Protein 2YQZ (pdb70)

Foldseek 3Di:
DVLLLVLLVVLCVVPADDVVQLLLLLVVVVLFDDPPDQAEEEEAQCRLPNNPCNNLVVPGQYEYEEQDPSVVNNCVVCVPSPPRYHYYNDHLLDDPDAFQAHAEYEYEPDQLVDPVCVSNVVSRNRHHHAFHKYKYKYKDWDDDVLNVLVVLLQVLLVVLVHHFDPDSVVVSVVVVVVVLVVVVQPKDKDWRDKDKDKDFLLRSVVCQLSVSDVRSPPDDNVSSVVSVVSVVVCVVPVPDRPDIDIMMMIMMIIMTHD/DVVLLVLLVVLCVVPADDVVQLLLLLVVVVLFDPPPDQAEEEEAQCRLPRNPVNNLVVPHQYEYEEQDPNVVNNVVVCVPSPPRYHYYNDHLLDDPAAFQAHQEYEYEPPQLVDPVCVSSVVSRNRNHHAFGKYKYKYKDWDDDVLVVLVVLLQVLCVVVVHHFDDPSVVVRVVVVVVVLVVVQQPKDKDWRDKDKDKDFQVRSVVCLLSVSDPRNPPDDVVSSVVSCVSVVVCCVPPVDRPDIDMMIMIMMIIMTTD

Secondary structure (DSSP, 8-state):
-HHHHHHHHHHHHHHPPPHHHHHHHHH--TT---SSSPPEEEEET-TTSTTHHHHHTTT-EEEEEES----HHHHHHTTTS-TTEEEEES-TTS--S-TT-EEEEEEES-GGG-TTHHHHHHHHHHHEEEEEEEEEEEEEE---HHHHHHHHHHHHHHHHT------HHHHHHHHHHHHHHHTT---EEEEEEEEEEEE-HHHHHHHHHTT-SGGGSSS-HHHHHH--HHHHHHHHHSS-TTS-EEEEEEEEEEEEE-/-HHHHHHHHHHHHHHPPPHHHHHHHHH--TT---TTSPPEEE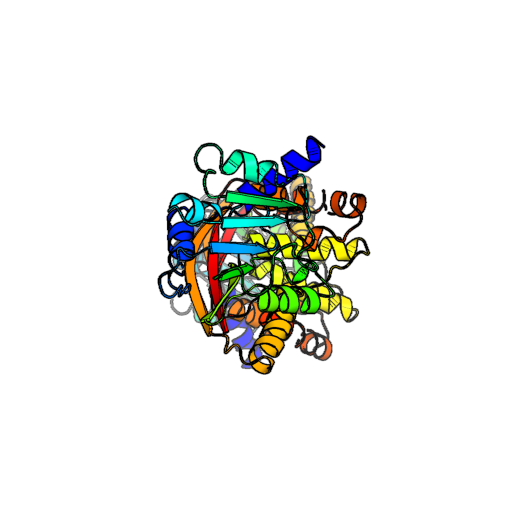EET-TTSTTHHHHHHTT-EEEEEES----HHHHHHTTTS-TTEEEEE--TTS--S-TT-EEEEEEES-GGG-TTHHHHHHHHHHHEEEEEEEEEEEEEE---HHHHHHHHHHHHHHHTT----TTHHHHHHHHHHHHHHHTT---EEEEEEEEEEEE-HHHHHHHHHTT-SGGGSSS-HHHHHH--HHHHHHHHHHS-TT--EEEEEEEEEEEEE-

Nearest PDB structures (foldseek):
  2yqz-assembly2_B  TM=1.004E+00  e=6.915E-55  Thermus thermophilus HB8
  2yr0-assembly2_B  TM=1.000E+00  e=4.777E-49  Thermus thermophilus HB8
  1vl5-assembly4_D  TM=6.115E-01  e=3.056E-13  Halalkalibacterium halodurans C-125
  8ys9-assembly1_A  TM=6.659E-01  e=1.589E-09  Rubellimicrobium thermophilum DSM 16684
  3g5l-assembly1_B  TM=5.494E-01  e=1.376E-07  Listeria monocytogenes serotype 4b str. F2365

Sequence (516 aa):
SSALLRAAYAYDRLRAHPPEVAGQIATAASAVHPKGEEPVFLELGVGTGRIALPLIARGYRYIALDADAALEVFRQKIAGVDRKVQVVQADARAIPLPDESVHGVIVVHLWHLVPDWPKVLAEAIRVLKPGGALLEGWDQAEASPEWTLQERWRAFAAEEGFPVERGLHAKRLKEVEEALRRLGLKPRTREVARWREERTPREALEALSERLYSFTQGLPEPVHARVERLWAWAEAELGDLDRPFPVEKRFLLRVSRLSSALLRAAYAYDRLRAHPPEVAGQIATAASAVHPKGEEPVFLELGVGTGRIALPLIARGYRYIALDADAALEVFRQKIAGVDRKVQVVQADARAIPLPDESVHGVIVVHLWHLVPDWPKVLAEAIRVLKPGGALLEGWDQAEASPEWTLQERWRAFAAEEGFPVERGLHAKRLKEVEEALRRLGLKPRTREVARWREERTPREALEALSERLYSFTQGLPEPVHARVERLWAWAEAELGDLDRPFPVEKRFLLRVSRL

Organism: Thermus thermophilus (strain ATCC 27634 / DSM 579 / HB8) (NCBI:txid300852)

Solvent-accessible surface area: 24093 Å² total

Radius of gyration: 30.13 Å; Cα contacts (8 Å, |Δi|>4): 865; chains: 2; bounding box: 44×70×84 Å

InterPro domains:
  IPR013216 Methyltransferase type 11 [PF08241] (44-137)
  IPR029063 S-adenosyl-L-methionine-dependent methyltransferase superfamily [G3DSA:3.40.50.150] (9-252)
  IPR029063 S-adenosyl-L-methionine-dependent methyltransferase superfamily [SSF53335] (8-241)
  IPR050508 Methyltransferase Superfamily [PTHR42912] (20-196)

CATH classification: 3.40.50.150 (+1 more: 1.10.8.900)

B-factor: mean 21.15, std 8.26, range [5.92, 52.44]

Structure (mmCIF, N/CA/C/O backbone):
data_2YQZ
#
_entry.id   2YQZ
#
_cell.length_a   36.899
_cell.length_b   45.064
_cell.length_c   84.151
_cell.angle_alpha   87.03
_cell.angle_beta   78.96
_cell.angle_gamma   83.49
#
_symmetry.space_group_name_H-M   'P 1'
#
loop_
_entity.id
_entity.type
_entity.pdbx_description
1 polymer 'Hypothetical protein TTHA0223'
2 non-polymer S-ADENOSYLMETHIONINE
3 water water
#
loop_
_atom_site.group_PDB
_atom_site.id
_atom_site.type_symbol
_atom_site.label_atom_id
_atom_site.label_alt_id
_atom_site.label_comp_id
_atom_site.label_asym_id
_atom_site.label_entity_id
_atom_site.label_seq_id
_atom_site.pdbx_PDB_ins_code
_atom_site.Cartn_x
_atom_site.Cartn_y
_atom_site.Cartn_z
_atom_site.occupancy
_atom_site.B_iso_or_equiv
_atom_site.auth_seq_id
_atom_site.auth_comp_id
_atom_site.auth_asym_id
_atom_site.auth_atom_id
_atom_site.pdbx_PDB_model_num
ATOM 1 N N . SER A 1 2 ? 32.167 12.993 71.269 1.00 35.84 2 SER A N 1
ATOM 2 C CA . SER A 1 2 ? 31.385 12.649 72.492 1.00 35.71 2 SER A CA 1
ATOM 3 C C . SER A 1 2 ? 29.952 13.131 72.300 1.00 33.93 2 SER A C 1
ATOM 4 O O . SER A 1 2 ? 29.056 12.321 72.135 1.00 34.50 2 SER A O 1
ATOM 7 N N . SER A 1 3 ? 29.729 14.443 72.334 1.00 33.18 3 SER A N 1
ATOM 8 C CA . SER A 1 3 ? 28.387 14.963 72.090 1.00 30.41 3 SER A CA 1
ATOM 9 C C . SER A 1 3 ? 28.181 14.684 70.605 1.00 29.27 3 SER A C 1
ATOM 10 O O . SER A 1 3 ? 27.064 14.434 70.158 1.00 29.62 3 SER A O 1
ATOM 13 N N . ALA A 1 4 ? 29.281 14.719 69.854 1.00 27.28 4 ALA A N 1
ATOM 14 C CA . ALA A 1 4 ? 29.269 14.477 68.414 1.00 26.55 4 ALA A CA 1
ATOM 15 C C . ALA A 1 4 ? 28.860 13.040 68.100 1.00 25.89 4 ALA A C 1
ATOM 16 O O . ALA A 1 4 ? 28.138 12.797 67.157 1.00 25.97 4 ALA A O 1
ATOM 18 N N . LEU A 1 5 ? 29.385 12.103 68.884 1.00 26.45 5 LEU A N 1
ATOM 19 C CA . LEU A 1 5 ? 29.098 10.674 68.720 1.00 26.07 5 LEU A CA 1
ATOM 20 C C . LEU A 1 5 ? 27.655 10.404 69.065 1.00 24.85 5 LEU A C 1
ATOM 21 O O . LEU A 1 5 ? 26.995 9.581 68.430 1.00 24.57 5 LEU A O 1
ATOM 26 N N . LEU A 1 6 ? 27.170 11.084 70.100 1.00 22.75 6 LEU A N 1
ATOM 27 C CA . LEU A 1 6 ? 25.789 10.894 70.525 1.00 22.20 6 LEU A CA 1
ATOM 28 C C . LEU A 1 6 ? 24.833 11.491 69.470 1.00 21.37 6 LEU A C 1
ATOM 29 O O . LEU A 1 6 ? 23.784 10.924 69.163 1.00 21.86 6 LEU A O 1
ATOM 34 N N . ARG A 1 7 ? 25.180 12.631 68.893 1.00 20.37 7 ARG A N 1
ATOM 35 C CA . ARG A 1 7 ? 24.306 13.175 67.844 1.00 20.26 7 ARG A CA 1
ATOM 36 C C . ARG A 1 7 ? 24.225 12.227 66.640 1.00 18.62 7 ARG A C 1
ATOM 37 O O . ARG A 1 7 ? 23.165 12.050 66.054 1.00 18.05 7 ARG A O 1
ATOM 45 N N . ALA A 1 8 ? 25.357 11.639 66.258 1.00 19.89 8 ALA A N 1
ATOM 46 C CA . ALA A 1 8 ? 25.388 10.731 65.100 1.00 20.30 8 ALA A CA 1
ATOM 47 C C . ALA A 1 8 ? 24.485 9.524 65.326 1.00 20.53 8 ALA A C 1
ATOM 48 O O . ALA A 1 8 ? 23.805 9.022 64.397 1.00 20.03 8 ALA A O 1
ATOM 50 N N . ALA A 1 9 ? 24.482 9.078 66.579 1.00 20.24 9 ALA A N 1
ATOM 51 C CA . ALA A 1 9 ? 23.656 7.968 67.013 1.00 20.08 9 ALA A CA 1
ATOM 52 C C . ALA A 1 9 ? 22.152 8.322 66.867 1.00 19.96 9 ALA A C 1
ATOM 53 O O . ALA A 1 9 ? 21.361 7.534 66.360 1.00 18.86 9 ALA A O 1
ATOM 55 N N . TYR A 1 10 ? 21.759 9.510 67.319 1.00 18.26 10 TYR A N 1
ATOM 56 C CA . TYR A 1 10 ? 20.366 9.920 67.191 1.00 19.50 10 TYR A CA 1
ATOM 57 C C . TYR A 1 10 ? 20.033 10.093 65.713 1.00 19.14 10 TYR A C 1
ATOM 58 O O . TYR A 1 10 ? 18.930 9.785 65.280 1.00 18.49 10 TYR A O 1
ATOM 67 N N . ALA A 1 11 ? 21.007 10.578 64.949 1.00 18.66 11 ALA A N 1
ATOM 68 C CA . ALA A 1 11 ? 20.826 10.789 63.516 1.00 19.79 11 ALA A CA 1
ATOM 69 C C . ALA A 1 11 ? 20.548 9.432 62.876 1.00 18.80 11 ALA A C 1
ATOM 70 O O . ALA A 1 11 ? 19.661 9.300 62.037 1.00 18.38 11 ALA A O 1
ATOM 72 N N . TYR A 1 12 ? 21.343 8.427 63.253 1.00 18.43 12 TYR A N 1
ATOM 73 C CA . TYR A 1 12 ? 21.141 7.066 62.733 1.00 19.51 12 TYR A CA 1
ATOM 74 C C . TYR A 1 12 ? 19.701 6.619 63.047 1.00 19.78 12 TYR A C 1
ATOM 75 O O . TYR A 1 12 ? 18.973 6.087 62.174 1.00 21.61 12 TYR A O 1
ATOM 84 N N . ASP A 1 13 ? 19.281 6.828 64.301 1.00 19.27 13 ASP A N 1
ATOM 85 C CA . ASP A 1 13 ? 17.938 6.444 64.699 1.00 19.45 13 ASP A CA 1
ATOM 86 C C . ASP A 1 13 ? 16.864 7.158 63.861 1.00 19.64 13 ASP A C 1
ATOM 87 O O . ASP A 1 13 ? 15.944 6.520 63.406 1.00 17.96 13 ASP A O 1
ATOM 92 N N . ARG A 1 14 ? 16.993 8.459 63.604 1.00 21.73 14 ARG A N 1
ATOM 93 C CA . ARG A 1 14 ? 15.939 9.150 62.818 1.00 23.33 14 ARG A CA 1
ATOM 94 C C . ARG A 1 14 ? 15.884 8.700 61.357 1.00 24.01 14 ARG A C 1
ATOM 95 O O . ARG A 1 14 ? 14.813 8.550 60.769 1.00 23.79 14 ARG A O 1
ATOM 103 N N . LEU A 1 15 ? 17.053 8.505 60.771 1.00 24.91 15 LEU A N 1
ATOM 104 C CA . LEU A 1 15 ? 17.143 8.052 59.382 1.00 27.37 15 LEU A CA 1
ATOM 105 C C . LEU A 1 15 ? 16.562 6.646 59.128 1.00 27.36 15 LEU A C 1
ATOM 106 O O . LEU A 1 15 ? 15.869 6.418 58.123 1.00 27.67 15 LEU A O 1
ATOM 111 N N . ARG A 1 16 ? 16.847 5.702 60.021 1.00 25.15 16 ARG A N 1
ATOM 112 C CA . ARG A 1 16 ? 16.390 4.325 59.828 1.00 26.02 16 ARG A CA 1
ATOM 113 C C . ARG A 1 16 ? 15.016 3.999 60.417 1.00 25.97 16 ARG A C 1
ATOM 114 O O . ARG A 1 16 ? 14.493 2.905 60.224 1.00 25.92 16 ARG A O 1
ATOM 122 N N . ALA A 1 17 ? 14.409 4.953 61.109 1.00 25.98 17 ALA A N 1
ATOM 123 C CA . ALA A 1 17 ? 13.117 4.693 61.727 1.00 26.82 17 ALA A CA 1
ATOM 124 C C . ALA A 1 17 ? 12.123 4.086 60.752 1.00 26.62 17 ALA A C 1
ATOM 125 O O . ALA A 1 17 ? 12.083 4.443 59.574 1.00 27.76 17 ALA A O 1
ATOM 127 N N . HIS A 1 18 ? 11.343 3.149 61.256 1.00 25.44 18 HIS A N 1
ATOM 128 C CA . HIS A 1 18 ? 10.306 2.490 60.486 1.00 26.95 18 HIS A CA 1
ATOM 129 C C . HIS A 1 18 ? 8.987 3.148 60.851 1.00 27.66 18 HIS A C 1
ATOM 130 O O . HIS A 1 18 ? 8.814 3.615 61.980 1.00 27.71 18 HIS A O 1
ATOM 137 N N . PRO A 1 19 ? 8.067 3.243 59.889 1.00 28.03 19 PRO A N 1
ATOM 138 C CA . PRO A 1 19 ? 6.756 3.830 60.144 1.00 28.77 19 PRO A CA 1
ATOM 139 C C . PRO A 1 19 ? 6.122 2.971 61.250 1.00 29.61 19 PRO A C 1
ATOM 140 O O . PRO A 1 19 ? 6.319 1.745 61.299 1.00 28.64 19 PRO A O 1
ATOM 144 N N . PRO A 1 20 ? 5.327 3.587 62.128 1.00 30.62 20 PRO A N 1
ATOM 145 C CA . PRO A 1 20 ? 4.699 2.813 63.209 1.00 31.23 20 PRO A CA 1
ATOM 146 C C . PRO A 1 20 ? 4.026 1.499 62.791 1.00 30.59 20 PRO A C 1
ATOM 147 O O . PRO A 1 20 ? 4.225 0.471 63.423 1.00 31.02 20 PRO A O 1
ATOM 151 N N . GLU A 1 21 ? 3.239 1.527 61.726 1.00 29.29 21 GLU A N 1
ATOM 152 C CA . GLU A 1 21 ? 2.550 0.332 61.251 1.00 29.19 21 GLU A CA 1
ATOM 153 C C . GLU A 1 21 ? 3.539 -0.780 60.851 1.00 27.27 21 GLU A C 1
ATOM 154 O O . GLU A 1 21 ? 3.319 -1.972 61.087 1.00 25.84 21 GLU A O 1
ATOM 160 N N . VAL A 1 22 ? 4.613 -0.367 60.197 1.00 25.46 22 VAL A N 1
ATOM 161 C CA . VAL A 1 22 ? 5.646 -1.290 59.779 1.00 23.57 22 VAL A CA 1
ATOM 162 C C . VAL A 1 22 ? 6.370 -1.872 61.008 1.00 23.81 22 VAL A C 1
ATOM 163 O O . VAL A 1 22 ? 6.630 -3.080 61.077 1.00 22.83 22 VAL A O 1
ATOM 167 N N . ALA A 1 23 ? 6.688 -1.019 61.979 1.00 23.69 23 ALA A N 1
ATOM 168 C CA . ALA A 1 23 ? 7.365 -1.488 63.191 1.00 23.35 23 ALA A CA 1
ATOM 169 C C . ALA A 1 23 ? 6.510 -2.579 63.826 1.00 24.18 23 ALA A C 1
ATOM 170 O O . ALA A 1 23 ? 7.026 -3.623 64.260 1.00 23.76 23 ALA A O 1
ATOM 172 N N . GLY A 1 24 ? 5.199 -2.312 63.876 1.00 23.49 24 GLY A N 1
ATOM 173 C CA . GLY A 1 24 ? 4.238 -3.244 64.445 1.00 23.17 24 GLY A CA 1
ATOM 174 C C . GLY A 1 24 ? 4.212 -4.565 63.704 1.00 22.20 24 GLY A C 1
ATOM 175 O O . GLY A 1 24 ? 4.234 -5.623 64.339 1.00 22.94 24 GLY A O 1
ATOM 176 N N . GLN A 1 25 ? 4.149 -4.511 62.372 1.00 23.05 25 GLN A N 1
ATOM 177 C CA . GLN A 1 25 ? 4.151 -5.721 61.537 1.00 22.54 25 GLN A CA 1
ATOM 178 C C . GLN A 1 25 ? 5.428 -6.569 61.813 1.00 21.29 25 GLN A C 1
ATOM 179 O O . GLN A 1 25 ? 5.388 -7.799 61.920 1.00 20.82 25 GLN A O 1
ATOM 185 N N . ILE A 1 26 ? 6.559 -5.898 61.920 1.00 19.69 26 ILE A N 1
ATOM 186 C CA . ILE A 1 26 ? 7.820 -6.607 62.139 1.00 18.14 26 ILE A CA 1
ATOM 187 C C . ILE A 1 26 ? 7.871 -7.256 63.531 1.00 17.85 26 ILE A C 1
ATOM 188 O O . ILE A 1 26 ? 8.260 -8.418 63.665 1.00 17.59 26 ILE A O 1
ATOM 193 N N . ALA A 1 27 ? 7.495 -6.496 64.556 1.00 18.09 27 ALA A N 1
ATOM 194 C CA . ALA A 1 27 ? 7.476 -7.001 65.929 1.00 17.83 27 ALA A CA 1
ATOM 195 C C . ALA A 1 27 ? 6.534 -8.204 66.051 1.00 19.80 27 ALA A C 1
ATOM 196 O O . ALA A 1 27 ? 6.824 -9.158 66.752 1.00 18.82 27 ALA A O 1
ATOM 198 N N . THR A 1 28 ? 5.385 -8.161 65.372 1.00 20.73 28 THR A N 1
ATOM 199 C CA . THR A 1 28 ? 4.453 -9.286 65.445 1.00 21.34 28 THR A CA 1
ATOM 200 C C . THR A 1 28 ? 5.045 -10.557 64.838 1.00 20.70 28 THR A C 1
ATOM 201 O O . THR A 1 28 ? 4.920 -11.646 65.408 1.00 21.73 28 THR A O 1
ATOM 205 N N . ALA A 1 29 ? 5.727 -10.402 63.710 1.00 20.14 29 ALA A N 1
ATOM 206 C CA . ALA A 1 29 ? 6.351 -11.535 63.015 1.00 19.44 29 ALA A CA 1
ATOM 207 C C . ALA A 1 29 ? 7.473 -12.126 63.869 1.00 19.56 29 ALA A C 1
ATOM 208 O O . ALA A 1 29 ? 7.672 -13.352 63.903 1.00 18.41 29 ALA A O 1
ATOM 218 N N . ALA A 1 31 ? 7.708 -11.873 67.284 1.00 20.70 31 ALA A N 1
ATOM 219 C CA . ALA A 1 31 ? 7.124 -12.473 68.480 1.00 20.09 31 ALA A CA 1
ATOM 220 C C . ALA A 1 31 ? 6.451 -13.801 68.140 1.00 21.88 31 ALA A C 1
ATOM 221 O O . ALA A 1 31 ? 6.494 -14.735 68.939 1.00 20.65 31 ALA A O 1
ATOM 223 N N . SER A 1 32 ? 5.884 -13.899 66.937 1.00 21.08 32 SER A N 1
ATOM 224 C CA . SER A 1 32 ? 5.200 -15.122 66.532 1.00 22.79 32 SER A CA 1
ATOM 225 C C . SER A 1 32 ? 6.148 -16.284 66.320 1.00 21.43 32 SER A C 1
ATOM 226 O O . SER A 1 32 ? 5.768 -17.460 66.410 1.00 19.78 32 SER A O 1
ATOM 229 N N . ALA A 1 33 ? 7.397 -15.952 66.038 1.00 21.04 33 ALA A N 1
ATOM 230 C CA . ALA A 1 33 ? 8.397 -16.973 65.778 1.00 22.57 33 ALA A CA 1
ATOM 231 C C . ALA A 1 33 ? 8.984 -17.543 67.073 1.00 24.23 33 ALA A C 1
ATOM 232 O O . ALA A 1 33 ? 9.599 -18.602 67.071 1.00 24.27 33 ALA A O 1
ATOM 234 N N . VAL A 1 34 ? 8.785 -16.853 68.185 1.00 25.19 34 VAL A N 1
ATOM 235 C CA . VAL A 1 34 ? 9.340 -17.368 69.428 1.00 26.79 34 VAL A CA 1
ATOM 236 C C . VAL A 1 34 ? 8.417 -18.341 70.127 1.00 28.45 34 VAL A C 1
ATOM 237 O O . VAL A 1 34 ? 7.287 -18.007 70.501 1.00 29.48 34 VAL A O 1
ATOM 241 N N . HIS A 1 35 ? 8.928 -19.560 70.289 1.00 30.33 35 HIS A N 1
ATOM 242 C CA . HIS A 1 35 ? 8.203 -20.651 70.914 1.00 32.45 35 HIS A CA 1
ATOM 243 C C . HIS A 1 35 ? 8.784 -21.078 72.267 1.00 33.60 35 HIS A C 1
ATOM 244 O O . HIS A 1 35 ? 9.583 -22.009 72.363 1.00 33.97 35 HIS A O 1
ATOM 251 N N . PRO A 1 36 ? 8.393 -20.374 73.335 1.00 34.21 36 PRO A N 1
ATOM 252 C CA . PRO A 1 36 ? 8.882 -20.713 74.666 1.00 35.85 36 PRO A CA 1
ATOM 253 C C . PRO A 1 36 ? 7.873 -21.713 75.206 1.00 37.58 36 PRO A C 1
ATOM 254 O O . PRO A 1 36 ? 6.708 -21.373 75.393 1.00 39.32 36 PRO A O 1
ATOM 258 N N . LYS A 1 37 ? 8.285 -22.946 75.443 1.00 39.30 37 LYS A N 1
ATOM 259 C CA . LYS A 1 37 ? 7.318 -23.913 75.954 1.00 39.15 37 LYS A CA 1
ATOM 260 C C . LYS A 1 37 ? 6.921 -23.569 77.385 1.00 38.35 37 LYS A C 1
ATOM 261 O O . LYS A 1 37 ? 7.426 -24.176 78.321 1.00 39.75 37 LYS A O 1
ATOM 267 N N . GLY A 1 38 ? 6.033 -22.595 77.563 1.00 37.33 38 GLY A N 1
ATOM 268 C CA . GLY A 1 38 ? 5.605 -22.251 78.913 1.00 36.60 38 GLY A CA 1
ATOM 269 C C . GLY A 1 38 ? 6.422 -21.195 79.647 1.00 35.37 38 GLY A C 1
ATOM 270 O O . GLY A 1 38 ? 5.962 -20.615 80.631 1.00 36.04 38 GLY A O 1
ATOM 271 N N . GLU A 1 39 ? 7.641 -20.939 79.196 1.00 34.04 39 GLU A N 1
ATOM 272 C CA . GLU A 1 39 ? 8.452 -19.923 79.873 1.00 32.47 39 GLU A CA 1
ATOM 273 C C . GLU A 1 39 ? 8.123 -18.526 79.333 1.00 30.53 39 GLU A C 1
ATOM 274 O O . GLU A 1 39 ? 7.521 -18.381 78.264 1.00 30.72 39 GLU A O 1
ATOM 280 N N . GLU A 1 40 ? 8.479 -17.496 80.089 1.00 28.29 40 GLU A N 1
ATOM 281 C CA . GLU A 1 40 ? 8.262 -16.127 79.632 1.00 26.90 40 GLU A CA 1
ATOM 282 C C . GLU A 1 40 ? 9.379 -15.998 78.584 1.00 23.14 40 GLU A C 1
ATOM 283 O O . GLU A 1 40 ? 10.533 -16.253 78.892 1.00 22.32 40 GLU A O 1
ATOM 289 N N . PRO A 1 41 ? 9.046 -15.620 77.343 1.00 20.33 41 PRO A N 1
ATOM 290 C CA . PRO A 1 41 ? 10.094 -15.503 76.325 1.00 18.60 41 PRO A CA 1
ATOM 291 C C . PRO A 1 41 ? 11.062 -14.347 76.551 1.00 17.98 41 PRO A C 1
ATOM 292 O O . PRO A 1 41 ? 10.667 -13.238 76.943 1.00 16.94 41 PRO A O 1
ATOM 296 N N . VAL A 1 42 ? 12.346 -14.614 76.338 1.00 17.00 42 VAL A N 1
ATOM 297 C CA . VAL A 1 42 ? 13.333 -13.564 76.457 1.00 15.39 42 VAL A CA 1
ATOM 298 C C . VAL A 1 42 ? 14.039 -13.460 75.114 1.00 14.57 42 VAL A C 1
ATOM 299 O O . VAL A 1 42 ? 14.511 -14.454 74.560 1.00 13.28 42 VAL A O 1
ATOM 303 N N . PHE A 1 43 ? 14.093 -12.236 74.610 1.00 13.17 43 PHE A N 1
ATOM 304 C CA . PHE A 1 43 ? 14.752 -11.936 73.351 1.00 13.39 43 PHE A CA 1
ATOM 305 C C . PHE A 1 43 ? 16.108 -11.324 73.632 1.00 11.66 43 PHE A C 1
ATOM 306 O O . PHE A 1 43 ? 16.269 -10.548 74.580 1.00 12.58 43 PHE A O 1
ATOM 314 N N . LEU A 1 44 ? 17.090 -11.669 72.812 1.00 12.38 44 LEU A N 1
ATOM 315 C CA . LEU A 1 44 ? 18.411 -11.061 72.884 1.00 9.19 44 LEU A CA 1
ATOM 316 C C . LEU A 1 44 ? 18.656 -10.440 71.511 1.00 9.55 44 LEU A C 1
ATOM 317 O O . LEU A 1 44 ? 18.422 -11.103 70.487 1.00 11.01 44 LEU A O 1
ATOM 322 N N . GLU A 1 45 ? 19.058 -9.174 71.460 1.00 10.48 45 GLU A N 1
ATOM 323 C CA . GLU A 1 45 ? 19.386 -8.578 70.164 1.00 10.70 45 GLU A CA 1
ATOM 324 C C . GLU A 1 45 ? 20.888 -8.280 70.158 1.00 11.42 45 GLU A C 1
ATOM 325 O O . GLU A 1 45 ? 21.454 -7.667 71.090 1.00 10.92 45 GLU A O 1
ATOM 331 N N . LEU A 1 46 ? 21.537 -8.753 69.105 1.00 10.79 46 LEU A N 1
ATOM 332 C CA . LEU A 1 46 ? 22.965 -8.566 68.930 1.00 10.95 46 LEU A CA 1
ATOM 333 C C . LEU A 1 46 ? 23.092 -7.353 68.017 1.00 11.59 46 LEU A C 1
ATOM 334 O O . LEU A 1 46 ? 22.608 -7.387 66.889 1.00 12.38 46 LEU A O 1
ATOM 339 N N . GLY A 1 47 ? 23.693 -6.273 68.521 1.00 12.50 47 GLY A N 1
ATOM 340 C CA . GLY A 1 47 ? 23.824 -5.059 67.719 1.00 13.10 47 GLY A CA 1
ATOM 341 C C . GLY A 1 47 ? 22.505 -4.295 67.782 1.00 12.14 47 GLY A C 1
ATOM 342 O O . GLY A 1 47 ? 21.971 -3.809 66.782 1.00 12.44 47 GLY A O 1
ATOM 343 N N . VAL A 1 48 ? 21.975 -4.150 68.988 1.00 10.89 48 VAL A N 1
ATOM 344 C CA . VAL A 1 48 ? 20.701 -3.478 69.177 1.00 10.58 48 VAL A CA 1
ATOM 345 C C . VAL A 1 48 ? 20.717 -2.039 68.687 1.00 12.87 48 VAL A C 1
ATOM 346 O O . VAL A 1 48 ? 19.664 -1.482 68.333 1.00 12.07 48 VAL A O 1
ATOM 350 N N . GLY A 1 49 ? 21.899 -1.434 68.663 1.00 13.99 49 GLY A N 1
ATOM 351 C CA . GLY A 1 49 ? 21.998 -0.044 68.224 1.00 15.26 49 GLY A CA 1
ATOM 352 C C . GLY A 1 49 ? 21.147 0.911 69.068 1.00 16.01 49 GLY A C 1
ATOM 353 O O . GLY A 1 49 ? 21.193 0.887 70.302 1.00 15.69 49 GLY A O 1
ATOM 354 N N . THR A 1 50 ? 20.385 1.786 68.398 1.00 16.02 50 THR A N 1
ATOM 355 C CA . THR A 1 50 ? 19.515 2.715 69.109 1.00 15.29 50 THR A CA 1
ATOM 356 C C . THR A 1 50 ? 18.201 2.083 69.527 1.00 15.41 50 THR A C 1
ATOM 357 O O . THR A 1 50 ? 17.364 2.724 70.161 1.00 15.43 50 THR A O 1
ATOM 361 N N . GLY A 1 51 ? 18.000 0.813 69.181 1.00 14.37 51 GLY A N 1
ATOM 362 C CA . GLY A 1 51 ? 16.761 0.157 69.585 1.00 15.95 51 GLY A CA 1
ATOM 363 C C . GLY A 1 51 ? 15.587 0.263 68.619 1.00 15.75 51 GLY A C 1
ATOM 364 O O . GLY A 1 51 ? 14.431 0.099 69.003 1.00 17.16 51 GLY A O 1
ATOM 365 N N . ARG A 1 52 ? 15.877 0.525 67.352 1.00 16.82 52 ARG A N 1
ATOM 366 C CA . ARG A 1 52 ? 14.831 0.625 66.333 1.00 17.63 52 ARG A CA 1
ATOM 367 C C . ARG A 1 52 ? 13.961 -0.643 66.282 1.00 18.00 52 ARG A C 1
ATOM 368 O O . ARG A 1 52 ? 12.713 -0.574 66.133 1.00 18.96 52 ARG A O 1
ATOM 376 N N . ILE A 1 53 ? 14.615 -1.800 66.409 1.00 16.28 53 ILE A N 1
ATOM 377 C CA . ILE A 1 53 ? 13.917 -3.079 66.342 1.00 17.24 53 ILE A CA 1
ATOM 378 C C . ILE A 1 53 ? 13.415 -3.517 67.712 1.00 17.27 53 ILE A C 1
ATOM 379 O O . ILE A 1 53 ? 12.370 -4.166 67.837 1.00 17.69 53 ILE A O 1
ATOM 384 N N . ALA A 1 54 ? 14.145 -3.118 68.741 1.00 15.55 54 ALA A N 1
ATOM 385 C CA . ALA A 1 54 ? 13.826 -3.525 70.105 1.00 15.00 54 ALA A CA 1
ATOM 386 C C . ALA A 1 54 ? 12.613 -2.826 70.746 1.00 14.92 54 ALA A C 1
ATOM 387 O O . ALA A 1 54 ? 11.805 -3.473 71.396 1.00 15.22 54 ALA A O 1
ATOM 389 N N . LEU A 1 55 ? 12.483 -1.524 70.547 1.00 16.60 55 LEU A N 1
ATOM 390 C CA . LEU A 1 55 ? 11.390 -0.802 71.219 1.00 18.49 55 LEU A CA 1
ATOM 391 C C . LEU A 1 55 ? 10.014 -1.359 70.983 1.00 17.89 55 LEU A C 1
ATOM 392 O O . LEU A 1 55 ? 9.236 -1.490 71.913 1.00 19.17 55 LEU A O 1
ATOM 397 N N . PRO A 1 56 ? 9.689 -1.713 69.730 1.00 18.74 56 PRO A N 1
ATOM 398 C CA . PRO A 1 56 ? 8.364 -2.264 69.432 1.00 19.14 56 PRO A CA 1
ATOM 399 C C . PRO A 1 56 ? 8.039 -3.498 70.282 1.00 20.64 56 PRO A C 1
ATOM 400 O O . PRO A 1 56 ? 6.891 -3.692 70.741 1.00 21.48 56 PRO A O 1
ATOM 404 N N . LEU A 1 57 ? 9.045 -4.334 70.516 1.00 18.20 57 LEU A N 1
ATOM 405 C CA . LEU A 1 57 ? 8.846 -5.522 71.322 1.00 18.80 57 LEU A CA 1
ATOM 406 C C . LEU A 1 57 ? 8.842 -5.200 72.818 1.00 18.88 57 LEU A C 1
ATOM 407 O O . LEU A 1 57 ? 8.026 -5.739 73.583 1.00 18.90 57 LEU A O 1
ATOM 412 N N . ILE A 1 58 ? 9.736 -4.307 73.215 1.00 18.32 58 ILE A N 1
ATOM 413 C CA . ILE A 1 58 ? 9.851 -3.890 74.615 1.00 18.96 58 ILE A CA 1
ATOM 414 C C . ILE A 1 58 ? 8.545 -3.247 75.033 1.00 20.69 58 ILE A C 1
ATOM 415 O O . ILE A 1 58 ? 8.065 -3.450 76.147 1.00 19.81 58 ILE A O 1
ATOM 420 N N . ALA A 1 59 ? 7.980 -2.493 74.101 1.00 20.58 59 ALA A N 1
ATOM 421 C CA . ALA A 1 59 ? 6.724 -1.790 74.329 1.00 23.10 59 ALA A CA 1
ATOM 422 C C . ALA A 1 59 ? 5.556 -2.733 74.592 1.00 24.33 59 ALA A C 1
ATOM 423 O O . ALA A 1 59 ? 4.557 -2.346 75.227 1.00 24.09 59 ALA A O 1
ATOM 425 N N . ARG A 1 60 ? 5.667 -3.964 74.100 1.00 24.02 60 ARG A N 1
ATOM 426 C CA . ARG A 1 60 ? 4.615 -4.936 74.281 1.00 24.96 60 ARG A CA 1
ATOM 427 C C . ARG A 1 60 ? 4.906 -5.817 75.475 1.00 24.21 60 ARG A C 1
ATOM 428 O O . ARG A 1 60 ? 4.255 -6.853 75.667 1.00 24.93 60 ARG A O 1
ATOM 436 N N . GLY A 1 61 ? 5.903 -5.407 76.255 1.00 22.33 61 GLY A N 1
ATOM 437 C CA . GLY A 1 61 ? 6.246 -6.117 77.476 1.00 22.70 61 GLY A CA 1
ATOM 438 C C . GLY A 1 61 ? 7.160 -7.327 77.472 1.00 21.04 61 GLY A C 1
ATOM 439 O O . GLY A 1 61 ? 7.239 -8.016 78.476 1.00 19.95 61 GLY A O 1
ATOM 440 N N . TYR A 1 62 ? 7.827 -7.612 76.360 1.00 20.38 62 TYR A N 1
ATOM 441 C CA . TYR A 1 62 ? 8.732 -8.762 76.322 1.00 18.97 62 TYR A CA 1
ATOM 442 C C . TYR A 1 62 ? 10.053 -8.469 77.046 1.00 18.22 62 TYR A C 1
ATOM 443 O O . TYR A 1 62 ? 10.550 -7.343 76.999 1.00 18.44 62 TYR A O 1
ATOM 452 N N . ARG A 1 63 ? 10.588 -9.490 77.723 1.00 16.84 63 ARG A N 1
ATOM 453 C CA . ARG A 1 63 ? 11.876 -9.431 78.416 1.00 16.69 63 ARG A CA 1
ATOM 454 C C . ARG A 1 63 ? 12.865 -9.295 77.267 1.00 16.28 63 ARG A C 1
ATOM 455 O O . ARG A 1 63 ? 12.781 -10.050 76.289 1.00 15.48 63 ARG A O 1
ATOM 463 N N . TYR A 1 64 ? 13.802 -8.361 77.390 1.00 14.66 64 TYR A N 1
ATOM 464 C CA . TYR A 1 64 ? 14.728 -8.092 76.298 1.00 15.01 64 TYR A CA 1
ATOM 465 C C . TYR A 1 64 ? 16.131 -7.857 76.819 1.00 14.03 64 TYR A C 1
ATOM 466 O O . TYR A 1 64 ? 16.318 -7.157 77.818 1.00 14.92 64 TYR A O 1
ATOM 475 N N . ILE A 1 65 ? 17.117 -8.436 76.145 1.00 12.78 65 ILE A N 1
ATOM 476 C CA . ILE A 1 65 ? 18.521 -8.240 76.508 1.00 11.97 65 ILE A CA 1
ATOM 477 C C . ILE A 1 65 ? 19.081 -7.543 75.257 1.00 12.00 65 ILE A C 1
ATOM 478 O O . ILE A 1 65 ? 19.064 -8.107 74.182 1.00 9.91 65 ILE A O 1
ATOM 483 N N . ALA A 1 66 ? 19.531 -6.307 75.428 1.00 11.50 66 ALA A N 1
ATOM 484 C CA . ALA A 1 66 ? 19.986 -5.473 74.319 1.00 13.09 66 ALA A CA 1
ATOM 485 C C . ALA A 1 66 ? 21.479 -5.381 74.350 1.00 10.53 66 ALA A C 1
ATOM 486 O O . ALA A 1 66 ? 22.010 -4.723 75.214 1.00 11.28 66 ALA A O 1
ATOM 488 N N . LEU A 1 67 ? 22.139 -5.996 73.375 1.00 9.65 67 LEU A N 1
ATOM 489 C CA . LEU A 1 67 ? 23.604 -6.020 73.379 1.00 10.07 67 LEU A CA 1
ATOM 490 C C . LEU A 1 67 ? 24.213 -5.190 72.243 1.00 11.31 67 LEU A C 1
ATOM 491 O O . LEU A 1 67 ? 23.725 -5.246 71.111 1.00 10.27 67 LEU A O 1
ATOM 496 N N . ASP A 1 68 ? 25.234 -4.381 72.571 1.00 11.15 68 ASP A N 1
ATOM 497 C CA . ASP A 1 68 ? 25.936 -3.590 71.559 1.00 13.80 68 ASP A CA 1
ATOM 498 C C . ASP A 1 68 ? 27.325 -3.226 72.061 1.00 14.01 68 ASP A C 1
ATOM 499 O O . ASP A 1 68 ? 27.530 -3.034 73.248 1.00 13.85 68 ASP A O 1
ATOM 504 N N . ALA A 1 69 ? 28.279 -3.160 71.142 1.00 13.94 69 ALA A N 1
ATOM 505 C CA . ALA A 1 69 ? 29.651 -2.792 71.499 1.00 15.61 69 ALA A CA 1
ATOM 506 C C . ALA A 1 69 ? 29.824 -1.278 71.620 1.00 15.65 69 ALA A C 1
ATOM 507 O O . ALA A 1 69 ? 30.798 -0.815 72.219 1.00 16.49 69 ALA A O 1
ATOM 509 N N . ASP A 1 70 ? 28.891 -0.519 71.055 1.00 14.61 70 ASP A N 1
ATOM 510 C CA . ASP A 1 70 ? 29.026 0.952 70.998 1.00 17.71 70 ASP A CA 1
ATOM 511 C C . ASP A 1 70 ? 28.317 1.737 72.090 1.00 18.48 70 ASP A C 1
ATOM 512 O O . ASP A 1 70 ? 27.093 1.719 72.196 1.00 18.39 70 ASP A O 1
ATOM 517 N N . ALA A 1 71 ? 29.106 2.416 72.916 1.00 18.29 71 ALA A N 1
ATOM 518 C CA . ALA A 1 71 ? 28.566 3.195 74.011 1.00 19.02 71 ALA A CA 1
ATOM 519 C C . ALA A 1 71 ? 27.540 4.280 73.626 1.00 20.55 71 ALA A C 1
ATOM 520 O O . ALA A 1 71 ? 26.550 4.483 74.345 1.00 20.80 71 ALA A O 1
ATOM 522 N N . ALA A 1 72 ? 27.771 4.976 72.509 1.00 20.05 72 ALA A N 1
ATOM 523 C CA . ALA A 1 72 ? 26.868 6.053 72.087 1.00 19.71 72 ALA A CA 1
ATOM 524 C C . ALA A 1 72 ? 25.522 5.511 71.649 1.00 18.87 72 ALA A C 1
ATOM 525 O O . ALA A 1 72 ? 24.477 6.072 71.970 1.00 17.63 72 ALA A O 1
ATOM 535 N N . LEU A 1 74 ? 24.167 2.835 72.722 1.00 15.83 74 LEU A N 1
ATOM 536 C CA . LEU A 1 74 ? 23.443 2.372 73.914 1.00 17.01 74 LEU A CA 1
ATOM 537 C C . LEU A 1 74 ? 22.902 3.557 74.739 1.00 17.54 74 LEU A C 1
ATOM 538 O O . LEU A 1 74 ? 21.873 3.448 75.367 1.00 15.63 74 LEU A O 1
ATOM 543 N N . GLU A 1 75 ? 23.591 4.687 74.676 1.00 18.56 75 GLU A N 1
ATOM 544 C CA . GLU A 1 75 ? 23.133 5.869 75.395 1.00 21.83 75 GLU A CA 1
ATOM 545 C C . GLU A 1 75 ? 21.793 6.277 74.769 1.00 20.44 75 GLU A C 1
ATOM 546 O O . GLU A 1 75 ? 20.837 6.555 75.473 1.00 21.24 75 GLU A O 1
ATOM 552 N N . VAL A 1 76 ? 21.690 6.288 73.445 1.00 19.23 76 VAL A N 1
ATOM 553 C CA . VAL A 1 76 ? 20.414 6.619 72.840 1.00 18.76 76 VAL A CA 1
ATOM 554 C C . VAL A 1 76 ? 19.371 5.567 73.193 1.00 18.19 76 VAL A C 1
ATOM 555 O O . VAL A 1 76 ? 18.231 5.895 73.512 1.00 18.07 76 VAL A O 1
ATOM 559 N N . PHE A 1 77 ? 19.761 4.289 73.130 1.00 17.14 77 PHE A N 1
ATOM 560 C CA . PHE A 1 77 ? 18.841 3.225 73.468 1.00 16.95 77 PHE A CA 1
ATOM 561 C C . PHE A 1 77 ? 18.278 3.443 74.881 1.00 17.42 77 PHE A C 1
ATOM 562 O O . PHE A 1 77 ? 17.063 3.381 75.083 1.00 17.29 77 PHE A O 1
ATOM 570 N N . ARG A 1 78 ? 19.163 3.719 75.835 1.00 19.00 78 ARG A N 1
ATOM 571 C CA . ARG A 1 78 ? 18.742 3.944 77.211 1.00 19.93 78 ARG A CA 1
ATOM 572 C C . ARG A 1 78 ? 17.714 5.072 77.305 1.00 19.91 78 ARG A C 1
ATOM 573 O O . ARG A 1 78 ? 16.742 4.960 78.056 1.00 17.92 78 ARG A O 1
ATOM 581 N N . GLN A 1 79 ? 17.919 6.157 76.563 1.00 20.08 79 GLN A N 1
ATOM 582 C CA . GLN A 1 79 ? 16.928 7.253 76.571 1.00 23.06 79 GLN A CA 1
ATOM 583 C C . GLN A 1 79 ? 15.636 6.837 75.868 1.00 23.80 79 GLN A C 1
ATOM 584 O O . GLN A 1 79 ? 14.529 7.177 76.297 1.00 22.91 79 GLN A O 1
ATOM 590 N N . LYS A 1 80 ? 15.750 6.087 74.773 1.00 24.00 80 LYS A N 1
ATOM 591 C CA . LYS A 1 80 ? 14.558 5.647 74.063 1.00 23.73 80 LYS A CA 1
ATOM 592 C C . LYS A 1 80 ? 13.635 4.755 74.879 1.00 23.09 80 LYS A C 1
ATOM 593 O O . LYS A 1 80 ? 12.427 4.758 74.654 1.00 23.88 80 LYS A O 1
ATOM 599 N N . ILE A 1 81 ? 14.180 3.993 75.826 1.00 23.34 81 ILE A N 1
ATOM 600 C CA . ILE A 1 81 ? 13.347 3.088 76.617 1.00 24.06 81 ILE A CA 1
ATOM 601 C C . ILE A 1 81 ? 13.043 3.611 78.007 1.00 24.82 81 ILE A C 1
ATOM 602 O O . ILE A 1 81 ? 12.628 2.849 78.868 1.00 25.05 81 ILE A O 1
ATOM 607 N N . ALA A 1 82 ? 13.274 4.900 78.222 1.00 25.38 82 ALA A N 1
ATOM 608 C CA . ALA A 1 82 ? 13.030 5.498 79.537 1.00 27.15 82 ALA A CA 1
ATOM 609 C C . ALA A 1 82 ? 11.569 5.281 79.865 1.00 26.99 82 ALA A C 1
ATOM 610 O O . ALA A 1 82 ? 10.706 5.449 79.012 1.00 29.04 82 ALA A O 1
ATOM 612 N N . GLY A 1 83 ? 11.292 4.891 81.101 1.00 28.55 83 GLY A N 1
ATOM 613 C CA . GLY A 1 83 ? 9.911 4.669 81.478 1.00 27.58 83 GLY A CA 1
ATOM 614 C C . GLY A 1 83 ? 9.290 3.341 81.070 1.00 26.95 83 GLY A C 1
ATOM 615 O O . GLY A 1 83 ? 8.208 3.013 81.567 1.00 26.75 83 GLY A O 1
ATOM 616 N N . VAL A 1 84 ? 9.912 2.608 80.134 1.00 25.49 84 VAL A N 1
ATOM 617 C CA . VAL A 1 84 ? 9.385 1.287 79.734 1.00 23.86 84 VAL A CA 1
ATOM 618 C C . VAL A 1 84 ? 10.521 0.254 79.763 1.00 23.24 84 VAL A C 1
ATOM 619 O O . VAL A 1 84 ? 10.514 -0.724 78.995 1.00 23.46 84 VAL A O 1
ATOM 623 N N . ASP A 1 85 ? 11.469 0.465 80.669 1.00 23.16 85 ASP A N 1
ATOM 624 C CA . ASP A 1 85 ? 12.659 -0.389 80.769 1.00 22.53 85 ASP A CA 1
ATOM 625 C C . ASP A 1 85 ? 12.781 -1.408 81.875 1.00 22.19 85 ASP A C 1
ATOM 626 O O . ASP A 1 85 ? 13.855 -1.974 82.062 1.00 19.96 85 ASP A O 1
ATOM 631 N N . ARG A 1 86 ? 11.698 -1.680 82.592 1.00 21.93 86 ARG A N 1
ATOM 632 C CA . ARG A 1 86 ? 11.773 -2.618 83.700 1.00 22.06 86 ARG A CA 1
ATOM 633 C C . ARG A 1 86 ? 12.176 -4.048 83.380 1.00 20.81 86 ARG A C 1
ATOM 634 O O . ARG A 1 86 ? 12.708 -4.758 84.248 1.00 17.66 86 ARG A O 1
ATOM 642 N N . LYS A 1 87 ? 11.908 -4.470 82.146 1.00 19.15 87 LYS A N 1
ATOM 643 C CA . LYS A 1 87 ? 12.224 -5.836 81.739 1.00 18.72 87 LYS A CA 1
ATOM 644 C C . LYS A 1 87 ? 13.384 -5.846 80.732 1.00 17.52 87 LYS A C 1
ATOM 645 O O . LYS A 1 87 ? 13.582 -6.825 80.010 1.00 19.39 87 LYS A O 1
ATOM 651 N N . VAL A 1 88 ? 14.165 -4.778 80.714 1.00 15.75 88 VAL A N 1
ATOM 652 C CA . VAL A 1 88 ? 15.270 -4.671 79.763 1.00 15.35 88 VAL A CA 1
ATOM 653 C C . VAL A 1 88 ? 16.624 -4.745 80.425 1.00 15.28 88 VAL A C 1
ATOM 654 O O . VAL A 1 88 ? 16.844 -4.082 81.427 1.00 16.39 88 VAL A O 1
ATOM 658 N N . GLN A 1 89 ? 17.542 -5.536 79.862 1.00 13.74 89 GLN A N 1
ATOM 659 C CA . GLN A 1 89 ? 18.890 -5.611 80.405 1.00 12.05 89 GLN A CA 1
ATOM 660 C C . GLN A 1 89 ? 19.799 -5.083 79.290 1.00 12.93 89 GLN A C 1
ATOM 661 O O . GLN A 1 89 ? 19.817 -5.622 78.183 1.00 12.69 89 GLN A O 1
ATOM 667 N N . VAL A 1 90 ? 20.529 -4.013 79.582 1.00 13.08 90 VAL A N 1
ATOM 668 C CA . VAL A 1 90 ? 21.428 -3.440 78.607 1.00 12.79 90 VAL A CA 1
ATOM 669 C C . VAL A 1 90 ? 22.779 -4.061 78.793 1.00 12.34 90 VAL A C 1
ATOM 670 O O . VAL A 1 90 ? 23.236 -4.251 79.932 1.00 13.65 90 VAL A O 1
ATOM 674 N N . VAL A 1 91 ? 23.429 -4.373 77.691 1.00 10.28 91 VAL A N 1
ATOM 675 C CA . VAL A 1 91 ? 24.750 -5.038 77.770 1.00 10.48 91 VAL A CA 1
ATOM 676 C C . VAL A 1 91 ? 25.715 -4.419 76.767 1.00 12.02 91 VAL A C 1
ATOM 677 O O . VAL A 1 91 ? 25.423 -4.404 75.589 1.00 13.27 91 VAL A O 1
ATOM 681 N N . GLN A 1 92 ? 26.846 -3.905 77.245 1.00 12.56 92 GLN A N 1
ATOM 682 C CA . GLN A 1 92 ? 27.862 -3.372 76.354 1.00 12.43 92 GLN A CA 1
ATOM 683 C C . GLN A 1 92 ? 28.884 -4.502 76.234 1.00 13.48 92 GLN A C 1
ATOM 684 O O . GLN A 1 92 ? 29.622 -4.806 77.177 1.00 12.69 92 GLN A O 1
ATOM 690 N N . ALA A 1 93 ? 28.893 -5.161 75.077 1.00 13.09 93 ALA A N 1
ATOM 691 C CA . ALA A 1 93 ? 29.807 -6.267 74.870 1.00 13.18 93 ALA A CA 1
ATOM 692 C C . ALA A 1 93 ? 29.895 -6.537 73.388 1.00 13.56 93 ALA A C 1
ATOM 693 O O . ALA A 1 93 ? 29.120 -5.990 72.599 1.00 13.73 93 ALA A O 1
ATOM 695 N N . ASP A 1 94 ? 30.808 -7.424 73.035 1.00 14.43 94 ASP A N 1
ATOM 696 C CA . ASP A 1 94 ? 30.991 -7.835 71.648 1.00 14.97 94 ASP A CA 1
ATOM 697 C C . ASP A 1 94 ? 30.143 -9.083 71.356 1.00 16.11 94 ASP A C 1
ATOM 698 O O . ASP A 1 94 ? 30.179 -10.047 72.127 1.00 16.44 94 ASP A O 1
ATOM 703 N N . ALA A 1 95 ? 29.420 -9.080 70.232 1.00 15.04 95 ALA A N 1
ATOM 704 C CA . ALA A 1 95 ? 28.550 -10.197 69.862 1.00 14.85 95 ALA A CA 1
ATOM 705 C C . ALA A 1 95 ? 29.331 -11.489 69.634 1.00 15.26 95 ALA A C 1
ATOM 706 O O . ALA A 1 95 ? 28.742 -12.558 69.553 1.00 14.69 95 ALA A O 1
ATOM 708 N N . ARG A 1 96 ? 30.660 -11.385 69.526 1.00 16.62 96 ARG A N 1
ATOM 709 C CA . ARG A 1 96 ? 31.505 -12.570 69.341 1.00 17.94 96 ARG A CA 1
ATOM 710 C C . ARG A 1 96 ? 31.832 -13.209 70.686 1.00 18.25 96 ARG A C 1
ATOM 711 O O . ARG A 1 96 ? 32.476 -14.248 70.744 1.00 18.91 96 ARG A O 1
ATOM 719 N N . ALA A 1 97 ? 31.363 -12.602 71.776 1.00 16.30 97 ALA A N 1
ATOM 720 C CA . ALA A 1 97 ? 31.598 -13.154 73.106 1.00 16.54 97 ALA A CA 1
ATOM 721 C C . ALA A 1 97 ? 30.480 -12.633 73.996 1.00 15.11 97 ALA A C 1
ATOM 722 O O . ALA A 1 97 ? 30.675 -11.733 74.800 1.00 15.75 97 ALA A O 1
ATOM 724 N N . ILE A 1 98 ? 29.322 -13.256 73.849 1.00 14.89 98 ILE A N 1
ATOM 725 C CA . ILE A 1 98 ? 28.109 -12.886 74.559 1.00 11.42 98 ILE A CA 1
ATOM 726 C C . ILE A 1 98 ? 28.224 -13.334 76.010 1.00 10.64 98 ILE A C 1
ATOM 727 O O . ILE A 1 98 ? 28.444 -14.524 76.280 1.00 11.82 98 ILE A O 1
ATOM 732 N N . PRO A 1 99 ? 28.120 -12.391 76.955 1.00 10.45 99 PRO A N 1
ATOM 733 C CA . PRO A 1 99 ? 28.216 -12.733 78.380 1.00 10.49 99 PRO A CA 1
ATOM 734 C C . PRO A 1 99 ? 26.899 -13.272 78.930 1.00 9.50 99 PRO A C 1
ATOM 735 O O . PRO A 1 99 ? 26.276 -12.694 79.838 1.00 8.82 99 PRO A O 1
ATOM 739 N N . LEU A 1 100 ? 26.485 -14.402 78.383 1.00 9.67 100 LEU A N 1
ATOM 740 C CA . LEU A 1 100 ? 25.255 -15.067 78.838 1.00 10.97 100 LEU A CA 1
ATOM 741 C C . LEU A 1 100 ? 25.521 -16.570 78.898 1.00 10.28 100 LEU A C 1
ATOM 742 O O . LEU A 1 100 ? 26.402 -17.088 78.222 1.00 11.27 100 LEU A O 1
ATOM 747 N N . PRO A 1 101 ? 24.750 -17.302 79.704 1.00 11.12 101 PRO A N 1
ATOM 748 C CA . PRO A 1 101 ? 24.972 -18.748 79.788 1.00 11.12 101 PRO A CA 1
ATOM 749 C C . PRO A 1 101 ? 24.472 -19.484 78.555 1.00 12.27 101 PRO A C 1
ATOM 750 O O . PRO A 1 101 ? 23.708 -18.941 77.738 1.00 12.10 101 PRO A O 1
ATOM 754 N N . ASP A 1 102 ? 24.886 -20.741 78.449 1.00 12.73 102 ASP A N 1
ATOM 755 C CA . ASP A 1 102 ? 24.392 -21.600 77.362 1.00 13.12 102 ASP A CA 1
ATOM 756 C C . ASP A 1 102 ? 22.864 -21.739 77.554 1.00 12.38 102 ASP A C 1
ATOM 757 O O . ASP A 1 102 ? 22.355 -21.773 78.701 1.00 12.74 102 ASP A O 1
ATOM 762 N N . GLU A 1 103 ? 22.141 -21.881 76.450 1.00 10.95 103 GLU A N 1
ATOM 763 C CA . GLU A 1 103 ? 20.689 -22.143 76.482 1.00 11.50 103 GLU A CA 1
ATOM 764 C C . GLU A 1 103 ? 19.952 -21.259 77.506 1.00 12.14 103 GLU A C 1
ATOM 765 O O . GLU A 1 103 ? 19.275 -21.757 78.420 1.00 10.83 103 GLU A O 1
ATOM 771 N N . SER A 1 104 ? 20.091 -19.949 77.314 1.00 11.70 104 SER A N 1
ATOM 772 C CA . SER A 1 104 ? 19.508 -18.968 78.218 1.00 10.52 104 SER A CA 1
ATOM 773 C C . SER A 1 104 ? 18.479 -18.040 77.608 1.00 11.21 104 SER A C 1
ATOM 774 O O . SER A 1 104 ? 17.764 -17.325 78.363 1.00 10.71 104 SER A O 1
ATOM 777 N N . VAL A 1 105 ? 18.373 -18.030 76.274 1.00 10.90 105 VAL A N 1
ATOM 778 C CA . VAL A 1 105 ? 17.400 -17.180 75.593 1.00 11.39 105 VAL A CA 1
ATOM 779 C C . VAL A 1 105 ? 16.513 -17.889 74.558 1.00 12.62 105 VAL A C 1
ATOM 780 O O . VAL A 1 105 ? 16.867 -18.971 74.038 1.00 12.19 105 VAL A O 1
ATOM 784 N N . HIS A 1 106 ? 15.363 -17.279 74.228 1.00 12.57 106 HIS A N 1
ATOM 785 C CA . HIS A 1 106 ? 14.437 -17.927 73.286 1.00 13.12 106 HIS A CA 1
ATOM 786 C C . HIS A 1 106 ? 14.487 -17.437 71.866 1.00 13.67 106 HIS A C 1
ATOM 787 O O . HIS A 1 106 ? 14.063 -18.138 70.937 1.00 12.39 106 HIS A O 1
ATOM 794 N N . GLY A 1 107 ? 15.002 -16.225 71.692 1.00 12.07 107 GLY A N 1
ATOM 795 C CA . GLY A 1 107 ? 15.084 -15.676 70.358 1.00 12.03 107 GLY A CA 1
ATOM 796 C C . GLY A 1 107 ? 16.291 -14.755 70.353 1.00 12.10 107 GLY A C 1
ATOM 797 O O . GLY A 1 107 ? 16.573 -14.103 71.365 1.00 10.88 107 GLY A O 1
ATOM 798 N N . VAL A 1 108 ? 17.022 -14.760 69.243 1.00 10.56 108 VAL A N 1
ATOM 799 C CA . VAL A 1 108 ? 18.186 -13.873 69.078 1.00 10.78 108 VAL A CA 1
ATOM 800 C C . VAL A 1 108 ? 17.892 -13.122 67.807 1.00 11.04 108 VAL A C 1
ATOM 801 O O . VAL A 1 108 ? 17.708 -13.739 66.737 1.00 12.50 108 VAL A O 1
ATOM 805 N N . ILE A 1 109 ? 17.872 -11.795 67.915 1.00 9.98 109 ILE A N 1
ATOM 806 C CA . ILE A 1 109 ? 17.570 -10.911 66.799 1.00 11.81 109 ILE A CA 1
ATOM 807 C C . ILE A 1 109 ? 18.832 -10.300 66.241 1.00 11.48 109 ILE A C 1
ATOM 808 O O . ILE A 1 109 ? 19.702 -9.837 67.012 1.00 12.37 109 ILE A O 1
ATOM 813 N N . VAL A 1 110 ? 18.951 -10.292 64.914 1.00 11.63 110 VAL A N 1
ATOM 814 C CA . VAL A 1 110 ? 20.148 -9.721 64.283 1.00 11.31 110 VAL A CA 1
ATOM 815 C C . VAL A 1 110 ? 19.634 -8.937 63.052 1.00 10.26 110 VAL A C 1
ATOM 816 O O . VAL A 1 110 ? 19.156 -9.539 62.086 1.00 10.09 110 VAL A O 1
ATOM 820 N N . VAL A 1 111 ? 19.786 -7.615 63.079 1.00 9.69 111 VAL A N 1
ATOM 821 C CA . VAL A 1 111 ? 19.306 -6.746 61.983 1.00 9.73 111 VAL A CA 1
ATOM 822 C C . VAL A 1 111 ? 20.445 -5.792 61.673 1.00 12.89 111 VAL A C 1
ATOM 823 O O . VAL A 1 111 ? 20.873 -5.019 62.538 1.00 12.76 111 VAL A O 1
ATOM 827 N N . HIS A 1 112 ? 20.967 -5.912 60.446 1.00 12.58 112 HIS A N 1
ATOM 828 C CA . HIS A 1 112 ? 22.060 -5.090 59.913 1.00 14.58 112 HIS A CA 1
ATOM 829 C C . HIS A 1 112 ? 23.348 -5.181 60.722 1.00 14.10 112 HIS A C 1
ATOM 830 O O . HIS A 1 112 ? 23.928 -4.166 61.119 1.00 15.50 112 HIS A O 1
ATOM 837 N N . LEU A 1 113 ? 23.813 -6.408 60.948 1.00 13.79 113 LEU A N 1
ATOM 838 C CA . LEU A 1 113 ? 25.036 -6.623 61.701 1.00 13.77 113 LEU A CA 1
ATOM 839 C C . LEU A 1 113 ? 26.109 -7.459 60.949 1.00 13.95 113 LEU A C 1
ATOM 840 O O . LEU A 1 113 ? 27.296 -7.159 61.022 1.00 14.88 113 LEU A O 1
ATOM 845 N N . TRP A 1 114 ? 25.694 -8.502 60.243 1.00 15.19 114 TRP A N 1
ATOM 846 C CA . TRP A 1 114 ? 26.670 -9.379 59.598 1.00 16.46 114 TRP A CA 1
ATOM 847 C C . TRP A 1 114 ? 27.754 -8.693 58.774 1.00 18.00 114 TRP A C 1
ATOM 848 O O . TRP A 1 114 ? 28.944 -9.042 58.876 1.00 16.83 114 TRP A O 1
ATOM 859 N N . HIS A 1 115 ? 27.344 -7.744 57.949 1.00 19.68 115 HIS A N 1
ATOM 860 C CA . HIS A 1 115 ? 28.282 -7.015 57.093 1.00 22.00 115 HIS A CA 1
ATOM 861 C C . HIS A 1 115 ? 29.364 -6.223 57.828 1.00 22.65 115 HIS A C 1
ATOM 862 O O . HIS A 1 115 ? 30.333 -5.766 57.208 1.00 23.67 115 HIS A O 1
ATOM 869 N N . LEU A 1 116 ? 29.194 -6.033 59.136 1.00 21.54 116 LEU A N 1
ATOM 870 C CA . LEU A 1 116 ? 30.150 -5.296 59.970 1.00 20.57 116 LEU A CA 1
ATOM 871 C C . LEU A 1 116 ? 31.095 -6.215 60.734 1.00 20.80 116 LEU A C 1
ATOM 872 O O . LEU A 1 116 ? 32.001 -5.765 61.447 1.00 18.44 116 LEU A O 1
ATOM 877 N N . VAL A 1 117 ? 30.893 -7.523 60.589 1.00 20.94 117 VAL A N 1
ATOM 878 C CA . VAL A 1 117 ? 31.716 -8.478 61.309 1.00 21.30 117 VAL A CA 1
ATOM 879 C C . VAL A 1 117 ? 32.372 -9.478 60.368 1.00 21.84 117 VAL A C 1
ATOM 880 O O . VAL A 1 117 ? 31.707 -10.388 59.868 1.00 22.43 117 VAL A O 1
ATOM 884 N N . PRO A 1 118 ? 33.682 -9.326 60.133 1.00 24.54 118 PRO A N 1
ATOM 885 C CA . PRO A 1 118 ? 34.430 -10.222 59.240 1.00 26.06 118 PRO A CA 1
ATOM 886 C C . PRO A 1 118 ? 34.360 -11.682 59.735 1.00 25.62 118 PRO A C 1
ATOM 887 O O . PRO A 1 118 ? 34.141 -12.622 58.953 1.00 25.87 118 PRO A O 1
ATOM 891 N N . ASP A 1 119 ? 34.535 -11.863 61.037 1.00 24.75 119 ASP A N 1
ATOM 892 C CA . ASP A 1 119 ? 34.448 -13.201 61.613 1.00 24.52 119 ASP A CA 1
ATOM 893 C C . ASP A 1 119 ? 33.048 -13.471 62.171 1.00 22.91 119 ASP A C 1
ATOM 894 O O . ASP A 1 119 ? 32.895 -13.942 63.304 1.00 22.97 119 ASP A O 1
ATOM 899 N N . TRP A 1 120 ? 32.030 -13.191 61.355 1.00 21.50 120 TRP A N 1
ATOM 900 C CA . TRP A 1 120 ? 30.641 -13.411 61.753 1.00 19.52 120 TRP A CA 1
ATOM 901 C C . TRP A 1 120 ? 30.357 -14.860 62.171 1.00 19.48 120 TRP A C 1
ATOM 902 O O . TRP A 1 120 ? 29.434 -15.099 62.957 1.00 19.04 120 TRP A O 1
ATOM 913 N N . PRO A 1 121 ? 31.102 -15.862 61.628 1.00 17.29 121 PRO A N 1
ATOM 914 C CA . PRO A 1 121 ? 30.756 -17.210 62.107 1.00 17.42 121 PRO A CA 1
ATOM 915 C C . PRO A 1 121 ? 30.898 -17.336 63.637 1.00 17.01 121 PRO A C 1
ATOM 916 O O . PRO A 1 121 ? 30.242 -18.181 64.255 1.00 18.07 121 PRO A O 1
ATOM 920 N N . LYS A 1 122 ? 31.768 -16.526 64.226 1.00 16.61 122 LYS A N 1
ATOM 921 C CA . LYS A 1 122 ? 31.944 -16.549 65.684 1.00 17.40 122 LYS A CA 1
ATOM 922 C C . LYS A 1 122 ? 30.669 -16.045 66.355 1.00 16.19 122 LYS A C 1
ATOM 923 O O . LYS A 1 122 ? 30.279 -16.524 67.430 1.00 14.26 122 LYS A O 1
ATOM 929 N N . VAL A 1 123 ? 30.014 -15.074 65.719 1.00 14.38 123 VAL A N 1
ATOM 930 C CA . VAL A 1 123 ? 28.750 -14.546 66.267 1.00 14.13 123 VAL A CA 1
ATOM 931 C C . VAL A 1 123 ? 27.641 -15.557 66.121 1.00 14.65 123 VAL A C 1
ATOM 932 O O . VAL A 1 123 ? 26.814 -15.718 67.015 1.00 14.59 123 VAL A O 1
ATOM 936 N N . LEU A 1 124 ? 27.583 -16.225 64.966 1.00 13.09 124 LEU A N 1
ATOM 937 C CA . LEU A 1 124 ? 26.554 -17.209 64.765 1.00 14.07 124 LEU A CA 1
ATOM 938 C C . LEU A 1 124 ? 26.697 -18.334 65.796 1.00 13.48 124 LEU A C 1
ATOM 939 O O . LEU A 1 124 ? 25.710 -18.813 66.357 1.00 13.70 124 LEU A O 1
ATOM 944 N N . ALA A 1 125 ? 27.937 -18.745 66.050 1.00 12.22 125 ALA A N 1
ATOM 945 C CA . ALA A 1 125 ? 28.170 -19.821 67.004 1.00 11.96 125 ALA A CA 1
ATOM 946 C C . ALA A 1 125 ? 27.703 -19.346 68.392 1.00 11.91 125 ALA A C 1
ATOM 947 O O . ALA A 1 125 ? 27.095 -20.132 69.141 1.00 13.24 125 ALA A O 1
ATOM 949 N N . GLU A 1 126 ? 27.957 -18.080 68.721 1.00 11.85 126 GLU A N 1
ATOM 950 C CA . GLU A 1 126 ? 27.529 -17.604 70.052 1.00 11.44 126 GLU A CA 1
ATOM 951 C C . GLU A 1 126 ? 26.008 -17.559 70.136 1.00 12.03 126 GLU A C 1
ATOM 952 O O . GLU A 1 126 ? 25.435 -17.895 71.172 1.00 10.93 126 GLU A O 1
ATOM 958 N N . ALA A 1 127 ? 25.347 -17.125 69.062 1.00 11.17 127 ALA A N 1
ATOM 959 C CA . ALA A 1 127 ? 23.871 -17.082 69.053 1.00 11.29 127 ALA A CA 1
ATOM 960 C C . ALA A 1 127 ? 23.309 -18.491 69.310 1.00 11.85 127 ALA A C 1
ATOM 961 O O . ALA A 1 127 ? 22.368 -18.678 70.097 1.00 11.53 127 ALA A O 1
ATOM 963 N N . ILE A 1 128 ? 23.868 -19.471 68.604 1.00 11.94 128 ILE A N 1
ATOM 964 C CA . ILE A 1 128 ? 23.427 -20.857 68.756 1.00 11.10 128 ILE A CA 1
ATOM 965 C C . ILE A 1 128 ? 23.738 -21.345 70.167 1.00 12.82 128 ILE A C 1
ATOM 966 O O . ILE A 1 128 ? 22.927 -22.043 70.768 1.00 13.83 128 ILE A O 1
ATOM 971 N N . ARG A 1 129 ? 24.906 -20.997 70.689 1.00 12.68 129 ARG A N 1
ATOM 972 C CA . ARG A 1 129 ? 25.231 -21.411 72.060 1.00 12.16 129 ARG A CA 1
ATOM 973 C C . ARG A 1 129 ? 24.224 -20.895 73.085 1.00 11.61 129 ARG A C 1
ATOM 974 O O . ARG A 1 129 ? 23.806 -21.640 73.991 1.00 12.14 129 ARG A O 1
ATOM 982 N N . VAL A 1 130 ? 23.817 -19.631 72.971 1.00 10.67 130 VAL A N 1
ATOM 983 C CA . VAL A 1 130 ? 22.898 -19.094 73.988 1.00 11.03 130 VAL A CA 1
ATOM 984 C C . VAL A 1 130 ? 21.418 -19.410 73.769 1.00 10.81 130 VAL A C 1
ATOM 985 O O . VAL A 1 130 ? 20.616 -19.245 74.693 1.00 11.53 130 VAL A O 1
ATOM 989 N N . LEU A 1 131 ? 21.050 -19.868 72.571 1.00 10.54 131 LEU A N 1
ATOM 990 C CA . LEU A 1 131 ? 19.649 -20.205 72.323 1.00 11.47 131 LEU A CA 1
ATOM 991 C C . LEU A 1 131 ? 19.243 -21.513 72.974 1.00 12.41 131 LEU A C 1
ATOM 992 O O . LEU A 1 131 ? 19.975 -22.488 72.914 1.00 12.83 131 LEU A O 1
ATOM 997 N N . LYS A 1 132 ? 18.068 -21.518 73.597 1.00 12.16 132 LYS A N 1
ATOM 998 C CA . LYS A 1 132 ? 17.500 -22.720 74.194 1.00 13.45 132 LYS A CA 1
ATOM 999 C C . LYS A 1 132 ? 16.986 -23.641 73.082 1.00 15.36 132 LYS A C 1
ATOM 1000 O O . LYS A 1 132 ? 16.794 -23.205 71.944 1.00 14.73 132 LYS A O 1
ATOM 1006 N N . PRO A 1 133 ? 16.783 -24.937 73.393 1.00 16.41 133 PRO A N 1
ATOM 1007 C CA . PRO A 1 133 ? 16.268 -25.867 72.379 1.00 16.47 133 PRO A CA 1
ATOM 1008 C C . PRO A 1 133 ? 14.912 -25.275 71.930 1.00 17.36 133 PRO A C 1
ATOM 1009 O O . PRO A 1 133 ? 14.147 -24.707 72.738 1.00 17.84 133 PRO A O 1
ATOM 1013 N N . GLY A 1 134 ? 14.611 -25.378 70.637 1.00 17.48 134 GLY A N 1
ATOM 1014 C CA . GLY A 1 134 ? 13.372 -24.825 70.126 1.00 18.82 134 GLY A CA 1
ATOM 1015 C C . GLY A 1 134 ? 13.523 -23.333 69.866 1.00 19.65 134 GLY A C 1
ATOM 1016 O O . GLY A 1 134 ? 12.601 -22.695 69.377 1.00 19.64 134 GLY A O 1
ATOM 1017 N N . GLY A 1 135 ? 14.690 -22.784 70.208 1.00 16.72 135 GLY A N 1
ATOM 1018 C CA . GLY A 1 135 ? 14.945 -21.366 70.011 1.00 18.26 135 GLY A CA 1
ATOM 1019 C C . GLY A 1 135 ? 15.029 -20.891 68.576 1.00 16.39 135 GLY A C 1
ATOM 1020 O O . GLY A 1 135 ? 15.182 -21.686 67.672 1.00 17.88 135 GLY A O 1
ATOM 1021 N N . ALA A 1 136 ? 14.914 -19.587 68.350 1.00 15.83 136 ALA A N 1
ATOM 1022 C CA . ALA A 1 136 ? 14.952 -19.086 66.973 1.00 16.57 136 ALA A CA 1
ATOM 1023 C C . ALA A 1 136 ? 15.918 -17.956 66.793 1.00 14.83 136 ALA A C 1
ATOM 1024 O O . ALA A 1 136 ? 16.014 -17.064 67.651 1.00 13.48 136 ALA A O 1
ATOM 1026 N N . LEU A 1 137 ? 16.620 -18.016 65.675 1.00 14.93 137 LEU A N 1
ATOM 1027 C CA . LEU A 1 137 ? 17.507 -16.936 65.236 1.00 13.23 137 LEU A CA 1
ATOM 1028 C C . LEU A 1 137 ? 16.579 -16.141 64.294 1.00 14.02 137 LEU A C 1
ATOM 1029 O O . LEU A 1 137 ? 15.974 -16.705 63.361 1.00 12.76 137 LEU A O 1
ATOM 1034 N N . LEU A 1 138 ? 16.489 -14.838 64.547 1.00 11.93 138 LEU A N 1
ATOM 1035 C CA . LEU A 1 138 ? 15.605 -13.930 63.798 1.00 14.81 138 LEU A CA 1
ATOM 1036 C C . LEU A 1 138 ? 16.443 -12.886 63.085 1.00 14.35 138 LEU A C 1
ATOM 1037 O O . LEU A 1 138 ? 16.922 -11.928 63.711 1.00 14.28 138 LEU A O 1
ATOM 1042 N N . GLU A 1 139 ? 16.706 -13.105 61.796 1.00 13.94 139 GLU A N 1
ATOM 1043 C CA . GLU A 1 139 ? 17.496 -12.119 61.047 1.00 13.90 139 GLU A CA 1
ATOM 1044 C C . GLU A 1 139 ? 16.526 -11.239 60.270 1.00 14.61 139 GLU A C 1
ATOM 1045 O O . GLU A 1 139 ? 15.594 -11.752 59.668 1.00 14.96 139 GLU A O 1
ATOM 1051 N N . GLY A 1 140 ? 16.744 -9.923 60.284 1.00 13.07 140 GLY A N 1
ATOM 1052 C CA . GLY A 1 140 ? 15.854 -9.037 59.544 1.00 13.71 140 GLY A CA 1
ATOM 1053 C C . GLY A 1 140 ? 16.673 -8.040 58.764 1.00 14.63 140 GLY A C 1
ATOM 1054 O O . GLY A 1 140 ? 17.836 -7.731 59.105 1.00 14.62 140 GLY A O 1
ATOM 1055 N N . TRP A 1 141 ? 16.108 -7.542 57.674 1.00 15.87 141 TRP A N 1
ATOM 1056 C CA . TRP A 1 141 ? 16.812 -6.529 56.917 1.00 16.39 141 TRP A CA 1
ATOM 1057 C C . TRP A 1 141 ? 15.860 -5.748 56.051 1.00 17.58 141 TRP A C 1
ATOM 1058 O O . TRP A 1 141 ? 14.808 -6.256 55.628 1.00 13.75 141 TRP A O 1
ATOM 1069 N N . ASP A 1 142 ? 16.232 -4.496 55.819 1.00 17.28 142 ASP A N 1
ATOM 1070 C CA . ASP A 1 142 ? 15.436 -3.607 54.971 1.00 19.69 142 ASP A CA 1
ATOM 1071 C C . ASP A 1 142 ? 15.937 -3.739 53.546 1.00 20.38 142 ASP A C 1
ATOM 1072 O O . ASP A 1 142 ? 17.115 -3.985 53.320 1.00 19.08 142 ASP A O 1
ATOM 1077 N N . GLN A 1 143 ? 15.055 -3.503 52.582 1.00 21.31 143 GLN A N 1
ATOM 1078 C CA . GLN A 1 143 ? 15.430 -3.537 51.171 1.00 23.98 143 GLN A CA 1
ATOM 1079 C C . GLN A 1 143 ? 14.735 -2.332 50.529 1.00 23.41 143 GLN A C 1
ATOM 1080 O O . GLN A 1 143 ? 13.635 -2.002 50.945 1.00 24.65 143 GLN A O 1
ATOM 1086 N N . ALA A 1 144 ? 15.383 -1.679 49.565 1.00 21.70 144 ALA A N 1
ATOM 1087 C CA . ALA A 1 144 ? 14.800 -0.531 48.852 1.00 19.78 144 ALA A CA 1
ATOM 1088 C C . ALA A 1 144 ? 14.830 -0.724 47.337 1.00 20.53 144 ALA A C 1
ATOM 1089 O O . ALA A 1 144 ? 15.784 -1.289 46.792 1.00 20.99 144 ALA A O 1
ATOM 1091 N N . GLU A 1 145 ? 13.777 -0.274 46.657 1.00 19.31 145 GLU A N 1
ATOM 1092 C CA . GLU A 1 145 ? 13.735 -0.353 45.206 1.00 18.81 145 GLU A CA 1
ATOM 1093 C C . GLU A 1 145 ? 14.374 0.933 44.698 1.00 17.64 145 GLU A C 1
ATOM 1094 O O . GLU A 1 145 ? 14.587 1.881 45.460 1.00 16.47 145 GLU A O 1
ATOM 1100 N N . ALA A 1 146 ? 14.667 0.956 43.404 1.00 16.27 146 ALA A N 1
ATOM 1101 C CA . ALA A 1 146 ? 15.288 2.102 42.775 1.00 17.07 146 ALA A CA 1
ATOM 1102 C C . ALA A 1 146 ? 14.471 3.350 43.039 1.00 17.36 146 ALA A C 1
ATOM 1103 O O . ALA A 1 146 ? 13.236 3.303 43.053 1.00 17.63 146 ALA A O 1
ATOM 1105 N N . SER A 1 147 ? 15.167 4.473 43.233 1.00 18.30 147 SER A N 1
ATOM 1106 C CA . SER A 1 147 ? 14.537 5.771 43.464 1.00 17.34 147 SER A CA 1
ATOM 1107 C C . SER A 1 147 ? 15.651 6.808 43.251 1.00 17.86 147 SER A C 1
ATOM 1108 O O . SER A 1 147 ? 16.801 6.440 42.992 1.00 16.48 147 SER A O 1
ATOM 1111 N N . PRO A 1 148 ? 15.330 8.107 43.382 1.00 17.65 148 PRO A N 1
ATOM 1112 C CA . PRO A 1 148 ? 16.346 9.160 43.212 1.00 17.63 148 PRO A CA 1
ATOM 1113 C C . PRO A 1 148 ? 17.408 9.014 44.308 1.00 19.18 148 PRO A C 1
ATOM 1114 O O . PRO A 1 148 ? 18.531 9.523 44.209 1.00 18.18 148 PRO A O 1
ATOM 1118 N N . GLU A 1 149 ? 17.056 8.306 45.378 1.00 18.87 149 GLU A N 1
ATOM 1119 C CA . GLU A 1 149 ? 17.994 8.115 46.435 1.00 18.07 149 GLU A CA 1
ATOM 1120 C C . GLU A 1 149 ? 19.057 7.163 45.900 1.00 17.10 149 GLU A C 1
ATOM 1121 O O . GLU A 1 149 ? 20.237 7.307 46.212 1.00 16.27 149 GLU A O 1
ATOM 1127 N N . TRP A 1 150 ? 18.637 6.218 45.058 1.00 15.22 150 TRP A N 1
ATOM 1128 C CA . TRP A 1 150 ? 19.571 5.281 44.459 1.00 15.27 150 TRP A CA 1
ATOM 1129 C C . TRP A 1 150 ? 20.496 6.051 43.497 1.00 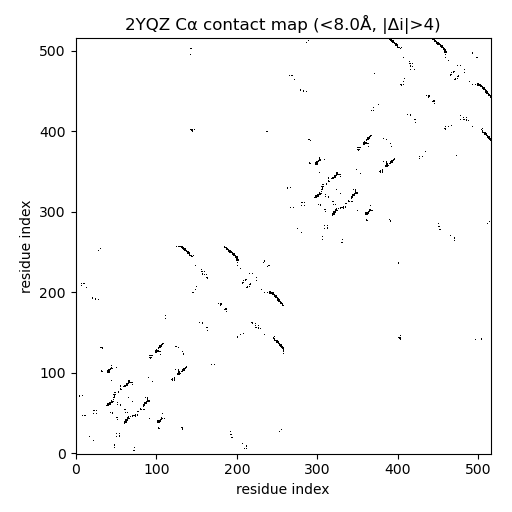13.54 150 TRP A C 1
ATOM 1130 O O . TRP A 1 150 ? 21.690 5.803 43.429 1.00 13.15 150 TRP A O 1
ATOM 1141 N N . THR A 1 151 ? 19.928 6.998 42.771 1.00 12.61 151 THR A N 1
ATOM 1142 C CA . THR A 1 151 ? 20.711 7.807 41.849 1.00 12.12 151 THR A CA 1
ATOM 1143 C C . THR A 1 151 ? 21.747 8.635 42.606 1.00 13.52 151 THR A C 1
ATOM 1144 O O . THR A 1 151 ? 22.917 8.741 42.200 1.00 12.33 151 THR A O 1
ATOM 1148 N N . LEU A 1 152 ? 21.326 9.225 43.727 1.00 15.24 152 LEU A N 1
ATOM 1149 C CA . LEU A 1 152 ? 22.261 9.988 44.527 1.00 14.39 152 LEU A CA 1
ATOM 1150 C C . LEU A 1 152 ? 23.387 9.121 45.062 1.00 15.83 152 LEU A C 1
ATOM 1151 O O . LEU A 1 152 ? 24.570 9.514 45.025 1.00 14.66 152 LEU A O 1
ATOM 1156 N N . GLN A 1 153 ? 23.044 7.937 45.568 1.00 15.78 153 GLN A N 1
ATOM 1157 C CA . GLN A 1 153 ? 24.069 7.049 46.111 1.00 16.42 153 GLN A CA 1
ATOM 1158 C C . GLN A 1 153 ? 25.037 6.567 44.999 1.00 15.07 153 GLN A C 1
ATOM 1159 O O . GLN A 1 153 ? 26.238 6.428 45.218 1.00 13.89 153 GLN A O 1
ATOM 1165 N N . GLU A 1 154 ? 24.528 6.324 43.813 1.00 14.47 154 GLU A N 1
ATOM 1166 C CA . GLU A 1 154 ? 25.400 5.900 42.735 1.00 15.67 154 GLU A CA 1
ATOM 1167 C C . GLU A 1 154 ? 26.318 7.058 42.300 1.00 15.06 154 GLU A C 1
ATOM 1168 O O . GLU A 1 154 ? 27.451 6.837 41.898 1.00 13.82 154 GLU A O 1
ATOM 1174 N N . ARG A 1 155 ? 25.809 8.284 42.358 1.00 13.66 155 ARG A N 1
ATOM 1175 C CA . ARG A 1 155 ? 26.598 9.458 41.993 1.00 13.51 155 ARG A CA 1
ATOM 1176 C C . ARG A 1 155 ? 27.713 9.628 43.048 1.00 14.73 155 ARG A C 1
ATOM 1177 O O . ARG A 1 155 ? 28.864 9.996 42.736 1.00 14.08 155 ARG A O 1
ATOM 1185 N N . TRP A 1 156 ? 27.356 9.386 44.311 1.00 14.05 156 TRP A N 1
ATOM 1186 C CA . TRP A 1 156 ? 28.337 9.432 45.376 1.00 14.87 156 TRP A CA 1
ATOM 1187 C C . TRP A 1 156 ? 29.429 8.396 45.067 1.00 14.59 156 TRP A C 1
ATOM 1188 O O . TRP A 1 156 ? 30.644 8.676 45.172 1.00 14.65 156 TRP A O 1
ATOM 1199 N N . ARG A 1 157 ? 29.013 7.184 44.696 1.00 15.19 157 ARG A N 1
ATOM 1200 C CA . ARG A 1 157 ? 30.005 6.133 44.412 1.00 16.01 157 ARG A CA 1
ATOM 1201 C C . ARG A 1 157 ? 30.932 6.539 43.266 1.00 16.00 157 ARG A C 1
ATOM 1202 O O . ARG A 1 157 ? 32.163 6.332 43.345 1.00 15.19 157 ARG A O 1
ATOM 1210 N N . ALA A 1 158 ? 30.343 7.132 42.225 1.00 15.73 158 ALA A N 1
ATOM 1211 C CA . ALA A 1 158 ? 31.096 7.593 41.055 1.00 15.68 158 ALA A CA 1
ATOM 1212 C C . ALA A 1 158 ? 32.128 8.668 41.432 1.00 16.45 158 ALA A C 1
ATOM 1213 O O . ALA A 1 158 ? 33.280 8.596 41.043 1.00 16.34 158 ALA A O 1
ATOM 1215 N N . PHE A 1 159 ? 31.702 9.660 42.213 1.00 16.33 159 PHE A N 1
ATOM 1216 C CA . PHE A 1 159 ? 32.571 10.750 42.638 1.00 15.41 159 PHE A CA 1
ATOM 1217 C C . PHE A 1 159 ? 33.705 10.196 43.513 1.00 15.70 159 PHE A C 1
ATOM 1218 O O . PHE A 1 159 ? 34.871 10.629 43.393 1.00 14.51 159 PHE A O 1
ATOM 1226 N N . ALA A 1 160 ? 33.364 9.231 44.364 1.00 14.52 160 ALA A N 1
ATOM 1227 C CA . ALA A 1 160 ? 34.365 8.630 45.235 1.00 15.83 160 ALA A CA 1
ATOM 1228 C C . ALA A 1 160 ? 35.426 7.985 44.351 1.00 16.32 160 ALA A C 1
ATOM 1229 O O . ALA A 1 160 ? 36.615 8.181 44.555 1.00 16.27 160 ALA A O 1
ATOM 1231 N N . ALA A 1 161 ? 34.988 7.234 43.347 1.00 16.74 161 ALA A N 1
ATOM 1232 C CA . ALA A 1 161 ? 35.960 6.594 42.475 1.00 18.81 161 ALA A CA 1
ATOM 1233 C C . ALA A 1 161 ? 36.805 7.632 41.746 1.00 18.94 161 ALA A C 1
ATOM 1234 O O . ALA A 1 161 ? 38.026 7.455 41.557 1.00 19.28 161 ALA A O 1
ATOM 1236 N N . GLU A 1 162 ? 36.172 8.728 41.323 1.00 20.29 162 GLU A N 1
ATOM 1237 C CA . GLU A 1 162 ? 36.893 9.791 40.630 1.00 20.43 162 GLU A CA 1
ATOM 1238 C C . GLU A 1 162 ? 37.957 10.447 41.522 1.00 21.29 162 GLU A C 1
ATOM 1239 O O . GLU A 1 162 ? 38.951 10.985 41.025 1.00 20.56 162 GLU A O 1
ATOM 1245 N N . GLU A 1 163 ? 37.751 10.412 42.834 1.00 19.72 163 GLU A N 1
ATOM 1246 C CA . GLU A 1 163 ? 38.717 11.000 43.748 1.00 21.51 163 GLU A CA 1
ATOM 1247 C C . GLU A 1 163 ? 39.904 10.052 43.966 1.00 21.53 163 GLU A C 1
ATOM 1248 O O . GLU A 1 163 ? 40.901 10.439 44.557 1.00 21.30 163 GLU A O 1
ATOM 1254 N N . GLY A 1 164 ? 39.768 8.815 43.490 1.00 22.34 164 GLY A N 1
ATOM 1255 C CA . GLY A 1 164 ? 40.817 7.818 43.634 1.00 23.28 164 GLY A CA 1
ATOM 1256 C C . GLY A 1 164 ? 40.482 6.837 44.741 1.00 22.86 164 GLY A C 1
ATOM 1257 O O . GLY A 1 164 ? 41.331 6.052 45.163 1.00 24.17 164 GLY A O 1
ATOM 1258 N N . PHE A 1 165 ? 39.237 6.862 45.210 1.00 23.14 165 PHE A N 1
ATOM 1259 C CA . PHE A 1 165 ? 38.806 5.975 46.298 1.00 23.11 165 PHE A CA 1
ATOM 1260 C C . PHE A 1 165 ? 37.516 5.202 45.981 1.00 23.99 165 PHE A C 1
ATOM 1261 O O . PHE A 1 165 ? 36.460 5.438 46.581 1.00 23.04 165 PHE A O 1
ATOM 1269 N N . PRO A 1 166 ? 37.590 4.235 45.059 1.00 23.74 166 PRO A N 1
ATOM 1270 C CA . PRO A 1 166 ? 36.414 3.440 44.685 1.00 24.61 166 PRO A CA 1
ATOM 1271 C C . PRO A 1 166 ? 35.938 2.622 45.879 1.00 26.22 166 PRO A C 1
ATOM 1272 O O . PRO A 1 166 ? 36.761 2.141 46.665 1.00 25.73 166 PRO A O 1
ATOM 1276 N N . VAL A 1 167 ? 34.629 2.462 46.016 1.00 26.39 167 VAL A N 1
ATOM 1277 C CA . VAL A 1 167 ? 34.068 1.743 47.156 1.00 29.44 167 VAL A CA 1
ATOM 1278 C C . VAL A 1 167 ? 33.455 0.379 46.847 1.00 31.48 167 VAL A C 1
ATOM 1279 O O . VAL A 1 167 ? 32.913 0.142 45.764 1.00 30.36 167 VAL A O 1
ATOM 1283 N N . GLU A 1 168 ? 33.552 -0.522 47.822 1.00 34.19 168 GLU A N 1
ATOM 1284 C CA . GLU A 1 168 ? 33.032 -1.873 47.676 1.00 37.12 168 GLU A CA 1
ATOM 1285 C C . GLU A 1 168 ? 31.540 -1.871 47.472 1.00 37.48 168 GLU A C 1
ATOM 1286 O O . GLU A 1 168 ? 30.825 -1.047 48.044 1.00 37.77 168 GLU A O 1
ATOM 1292 N N . ARG A 1 169 ? 31.078 -2.838 46.690 1.00 38.20 169 ARG A N 1
ATOM 1293 C CA . ARG A 1 169 ? 29.668 -2.987 46.355 1.00 39.17 169 ARG A CA 1
ATOM 1294 C C . ARG A 1 169 ? 29.115 -4.380 46.728 1.00 39.04 169 ARG A C 1
ATOM 1295 O O . ARG A 1 169 ? 29.806 -5.384 46.577 1.00 38.56 169 ARG A O 1
ATOM 1303 N N . GLY A 1 170 ? 27.869 -4.424 47.207 1.00 39.73 170 GLY A N 1
ATOM 1304 C CA . GLY A 1 170 ? 27.205 -5.683 47.546 1.00 38.98 170 GLY A CA 1
ATOM 1305 C C . GLY A 1 170 ? 27.672 -6.589 48.682 1.00 39.60 170 GLY A C 1
ATOM 1306 O O . GLY A 1 170 ? 27.455 -7.812 48.631 1.00 38.20 170 GLY A O 1
ATOM 1307 N N . LEU A 1 171 ? 28.290 -6.017 49.716 1.00 39.68 171 LEU A N 1
ATOM 1308 C CA . LEU A 1 171 ? 28.753 -6.822 50.846 1.00 39.57 171 LEU A CA 1
ATOM 1309 C C . LEU A 1 171 ? 27.600 -7.391 51.683 1.00 39.28 171 LEU A C 1
ATOM 1310 O O . LEU A 1 171 ? 27.603 -8.572 52.021 1.00 38.54 171 LEU A O 1
ATOM 1315 N N . HIS A 1 172 ? 26.609 -6.574 52.013 1.00 38.72 172 HIS A N 1
ATOM 1316 C CA . HIS A 1 172 ? 25.505 -7.077 52.819 1.00 38.76 172 HIS A CA 1
ATOM 1317 C C . HIS A 1 172 ? 24.840 -8.303 52.165 1.00 37.66 172 HIS A C 1
ATOM 1318 O O . HIS A 1 172 ? 24.644 -9.325 52.819 1.00 36.79 172 HIS A O 1
ATOM 1325 N N . ALA A 1 173 ? 24.531 -8.213 50.872 1.00 35.86 173 ALA A N 1
ATOM 1326 C CA . ALA A 1 173 ? 23.873 -9.308 50.167 1.00 33.18 173 ALA A CA 1
ATOM 1327 C C . ALA A 1 173 ? 24.716 -10.569 50.067 1.00 32.61 173 ALA A C 1
ATOM 1328 O O . ALA A 1 173 ? 24.181 -11.672 50.161 1.00 30.95 173 ALA A O 1
ATOM 1330 N N . LYS A 1 174 ? 26.020 -10.411 49.841 1.00 30.36 174 LYS A N 1
ATOM 1331 C CA . LYS A 1 174 ? 26.913 -11.562 49.752 1.00 28.93 174 LYS A CA 1
ATOM 1332 C C . LYS A 1 174 ? 26.989 -12.233 51.129 1.00 27.03 174 LYS A C 1
ATOM 1333 O O . LYS A 1 174 ? 26.919 -13.465 51.240 1.00 25.94 174 LYS A O 1
ATOM 1339 N N . ARG A 1 175 ? 27.168 -11.408 52.161 1.00 25.07 175 ARG A N 1
ATOM 1340 C CA . ARG A 1 175 ? 27.265 -11.885 53.537 1.00 24.27 175 ARG A CA 1
ATOM 1341 C C . ARG A 1 175 ? 25.992 -12.636 53.925 1.00 23.69 175 ARG A C 1
ATOM 1342 O O . ARG A 1 175 ? 26.054 -13.690 54.556 1.00 22.73 175 ARG A O 1
ATOM 1350 N N . LEU A 1 176 ? 24.842 -12.101 53.536 1.00 22.25 176 LEU A N 1
ATOM 1351 C CA . LEU A 1 176 ? 23.567 -12.733 53.840 1.00 22.58 176 LEU A CA 1
ATOM 1352 C C . LEU A 1 176 ? 23.479 -14.139 53.248 1.00 21.25 176 LEU A C 1
ATOM 1353 O O . LEU A 1 176 ? 22.919 -15.021 53.845 1.00 17.92 176 LEU A O 1
ATOM 1358 N N . LYS A 1 177 ? 24.036 -14.325 52.058 1.00 21.82 177 LYS A N 1
ATOM 1359 C CA . LYS A 1 177 ? 24.004 -15.640 51.390 1.00 20.50 177 LYS A CA 1
ATOM 1360 C C . LYS A 1 177 ? 24.950 -16.597 52.102 1.00 20.90 177 LYS A C 1
ATOM 1361 O O . LYS A 1 177 ? 24.620 -17.767 52.295 1.00 20.58 177 LYS A O 1
ATOM 1367 N N . GLU A 1 178 ? 26.134 -16.115 52.466 1.00 20.17 178 GLU A N 1
ATOM 1368 C CA . GLU A 1 178 ? 27.092 -16.940 53.187 1.00 19.87 178 GLU A CA 1
ATOM 1369 C C . GLU A 1 178 ? 26.447 -17.430 54.493 1.00 19.44 178 GLU A C 1
ATOM 1370 O O . GLU A 1 178 ? 26.582 -18.600 54.893 1.00 18.73 178 GLU A O 1
ATOM 1376 N N . VAL A 1 179 ? 25.735 -16.542 55.171 1.00 17.56 179 VAL A N 1
ATOM 1377 C CA . VAL A 1 179 ? 25.112 -16.969 56.424 1.00 16.14 179 VAL A CA 1
ATOM 1378 C C . VAL A 1 179 ? 24.030 -18.024 56.180 1.00 18.28 179 VAL A C 1
ATOM 1379 O O . VAL A 1 179 ? 23.908 -18.995 56.946 1.00 17.21 179 VAL A O 1
ATOM 1383 N N . GLU A 1 180 ? 23.225 -17.846 55.138 1.00 16.68 180 GLU A N 1
ATOM 1384 C CA . GLU A 1 180 ? 22.189 -18.843 54.877 1.00 18.12 180 GLU A CA 1
ATOM 1385 C C . GLU A 1 180 ? 22.860 -20.219 54.652 1.00 17.94 180 GLU A C 1
ATOM 1386 O O . GLU A 1 180 ? 22.326 -21.225 55.072 1.00 15.14 180 GLU A O 1
ATOM 1392 N N . GLU A 1 181 ? 24.032 -20.232 53.998 1.00 19.27 181 GLU A N 1
ATOM 1393 C CA . GLU A 1 181 ? 24.754 -21.489 53.708 1.00 21.48 181 GLU A CA 1
ATOM 1394 C C . GLU A 1 181 ? 25.087 -22.175 55.024 1.00 20.22 181 GLU A C 1
ATOM 1395 O O . GLU A 1 181 ? 24.919 -23.387 55.163 1.00 17.97 181 GLU A O 1
ATOM 1401 N N . ALA A 1 182 ? 25.506 -21.366 55.991 1.00 19.11 182 ALA A N 1
ATOM 1402 C CA . ALA A 1 182 ? 25.864 -21.887 57.304 1.00 19.30 182 ALA A CA 1
ATOM 1403 C C . ALA A 1 182 ? 24.634 -22.357 58.060 1.00 18.73 182 ALA A C 1
ATOM 1404 O O . ALA A 1 182 ? 24.647 -23.412 58.693 1.00 20.04 182 ALA A O 1
ATOM 1406 N N . LEU A 1 183 ? 23.531 -21.616 57.956 1.00 18.46 183 LEU A N 1
ATOM 1407 C CA . LEU A 1 183 ? 22.306 -22.016 58.652 1.00 18.28 183 LEU A CA 1
ATOM 1408 C C . LEU A 1 183 ? 21.765 -23.375 58.137 1.00 17.21 183 LEU A C 1
ATOM 1409 O O . LEU A 1 183 ? 21.293 -24.215 58.908 1.00 18.01 183 LEU A O 1
ATOM 1414 N N . ARG A 1 184 ? 21.790 -23.564 56.825 1.00 15.78 184 ARG A N 1
ATOM 1415 C CA . ARG A 1 184 ? 21.343 -24.811 56.234 1.00 15.37 184 ARG A CA 1
ATOM 1416 C C . ARG A 1 184 ? 22.205 -25.968 56.769 1.00 15.92 184 ARG A C 1
ATOM 1417 O O . ARG A 1 184 ? 21.702 -27.000 57.228 1.00 15.52 184 ARG A O 1
ATOM 1425 N N . ARG A 1 185 ? 23.505 -25.752 56.681 1.00 17.04 185 ARG A N 1
ATOM 1426 C CA . ARG A 1 185 ? 24.520 -26.710 57.078 1.00 17.87 185 ARG A CA 1
ATOM 1427 C C . ARG A 1 185 ? 24.405 -27.079 58.552 1.00 19.34 185 ARG A C 1
ATOM 1428 O O . ARG A 1 185 ? 24.614 -28.245 58.938 1.00 18.82 185 ARG A O 1
ATOM 1436 N N . LEU A 1 186 ? 24.063 -26.093 59.379 1.00 17.00 186 LEU A N 1
ATOM 1437 C CA . LEU A 1 186 ? 23.947 -26.319 60.801 1.00 18.09 186 LEU A CA 1
ATOM 1438 C C . LEU A 1 186 ? 22.629 -26.930 61.202 1.00 19.57 186 LEU A C 1
ATOM 1439 O O . LEU A 1 186 ? 22.395 -27.145 62.387 1.00 20.54 186 LEU A O 1
ATOM 1444 N N . GLY A 1 187 ? 21.771 -27.189 60.215 1.00 19.98 187 GLY A N 1
ATOM 1445 C CA . GLY A 1 187 ? 20.481 -27.820 60.454 1.00 19.83 187 GLY A CA 1
ATOM 1446 C C . GLY A 1 187 ? 19.414 -26.928 61.023 1.00 19.31 187 GLY A C 1
ATOM 1447 O O . GLY A 1 187 ? 18.449 -27.421 61.617 1.00 19.52 187 GLY A O 1
ATOM 1448 N N . LEU A 1 188 ? 19.564 -25.610 60.829 1.00 18.74 188 LEU A N 1
ATOM 1449 C CA . LEU A 1 188 ? 18.610 -24.663 61.385 1.00 19.40 188 LEU A CA 1
ATOM 1450 C C . LEU A 1 188 ? 17.439 -24.292 60.467 1.00 18.84 188 LEU A C 1
ATOM 1451 O O . LEU A 1 188 ? 16.618 -23.439 60.809 1.00 17.62 188 LEU A O 1
ATOM 1456 N N . LYS A 1 189 ? 17.371 -24.938 59.307 1.00 20.09 189 LYS A N 1
ATOM 1457 C CA . LYS A 1 189 ? 16.253 -24.769 58.369 1.00 18.89 189 LYS A CA 1
ATOM 1458 C C . LYS A 1 189 ? 15.735 -23.316 58.220 1.00 18.07 189 LYS A C 1
ATOM 1459 O O . LYS A 1 189 ? 14.579 -22.991 58.548 1.00 18.10 189 LYS A O 1
ATOM 1465 N N . PRO A 1 190 ? 16.567 -22.434 57.678 1.00 17.30 190 PRO A N 1
ATOM 1466 C CA . PRO A 1 190 ? 16.089 -21.051 57.535 1.00 17.43 190 PRO A CA 1
ATOM 1467 C C . PRO A 1 190 ? 14.851 -20.871 56.648 1.00 18.72 190 PRO A C 1
ATOM 1468 O O . PRO A 1 190 ? 14.728 -21.512 55.605 1.00 19.17 190 PRO A O 1
ATOM 1472 N N . ARG A 1 191 ? 13.912 -20.035 57.082 1.00 17.15 191 ARG A N 1
ATOM 1473 C CA . ARG A 1 191 ? 12.676 -19.781 56.329 1.00 18.71 191 ARG A CA 1
ATOM 1474 C C . ARG A 1 191 ? 12.590 -18.252 56.184 1.00 19.49 191 ARG A C 1
ATOM 1475 O O . ARG A 1 191 ? 12.587 -17.542 57.190 1.00 18.79 191 ARG A O 1
ATOM 1483 N N . THR A 1 192 ? 12.540 -17.749 54.951 1.00 20.37 192 THR A N 1
ATOM 1484 C CA . THR A 1 192 ? 12.489 -16.294 54.726 1.00 21.20 192 THR A CA 1
ATOM 1485 C C . THR A 1 192 ? 11.116 -15.858 54.238 1.00 22.91 192 THR A C 1
ATOM 1486 O O . THR A 1 192 ? 10.476 -16.542 53.434 1.00 23.08 192 THR A O 1
ATOM 1490 N N . ARG A 1 193 ? 10.669 -14.708 54.723 1.00 22.33 193 ARG A N 1
ATOM 1491 C CA . ARG A 1 193 ? 9.347 -14.195 54.379 1.00 25.03 193 ARG A CA 1
ATOM 1492 C C . ARG A 1 193 ? 9.379 -12.659 54.421 1.00 24.73 193 ARG A C 1
ATOM 1493 O O . ARG A 1 193 ? 10.075 -12.082 55.246 1.00 23.72 193 ARG A O 1
ATOM 1501 N N . GLU A 1 194 ? 8.664 -12.007 53.504 1.00 24.10 194 GLU A N 1
ATOM 1502 C CA . GLU A 1 194 ? 8.605 -10.549 53.507 1.00 23.91 194 GLU A CA 1
ATOM 1503 C C . GLU A 1 194 ? 7.556 -10.274 54.549 1.00 23.40 194 GLU A C 1
ATOM 1504 O O . GLU A 1 194 ? 6.433 -10.781 54.426 1.00 24.13 194 GLU A O 1
ATOM 1510 N N . VAL A 1 195 ? 7.879 -9.486 55.576 1.00 21.65 195 VAL A N 1
ATOM 1511 C CA . VAL A 1 195 ? 6.917 -9.216 56.626 1.00 21.60 195 VAL A CA 1
ATOM 1512 C C . VAL A 1 195 ? 6.332 -7.808 56.585 1.00 21.83 195 VAL A C 1
ATOM 1513 O O . VAL A 1 195 ? 5.413 -7.513 57.327 1.00 21.91 195 VAL A O 1
ATOM 1517 N N . ALA A 1 196 ? 6.872 -6.946 55.727 1.00 20.81 196 ALA A N 1
ATOM 1518 C CA . ALA A 1 196 ? 6.343 -5.586 55.584 1.00 21.50 196 ALA A CA 1
ATOM 1519 C C . ALA A 1 196 ? 6.796 -4.996 54.259 1.00 20.84 196 ALA A C 1
ATOM 1520 O O . ALA A 1 196 ? 7.890 -5.279 53.788 1.00 20.37 196 ALA A O 1
ATOM 1522 N N . ARG A 1 197 ? 5.942 -4.180 53.636 1.00 21.23 197 ARG A N 1
ATOM 1523 C CA . ARG A 1 197 ? 6.294 -3.553 52.370 1.00 22.83 197 ARG A CA 1
ATOM 1524 C C . ARG A 1 197 ? 5.561 -2.227 52.417 1.00 22.24 197 ARG A C 1
ATOM 1525 O O . ARG A 1 197 ? 4.386 -2.189 52.788 1.00 23.19 197 ARG A O 1
ATOM 1533 N N . TRP A 1 198 ? 6.258 -1.140 52.101 1.00 22.51 198 TRP A N 1
ATOM 1534 C CA . TRP A 1 198 ? 5.645 0.193 52.179 1.00 22.78 198 TRP A CA 1
ATOM 1535 C C . TRP A 1 198 ? 6.370 1.243 51.353 1.00 21.76 198 TRP A C 1
ATOM 1536 O O . TRP A 1 198 ? 7.448 0.993 50.834 1.00 22.17 198 TRP A O 1
ATOM 1547 N N . ARG A 1 199 ? 5.757 2.415 51.191 1.00 22.17 199 ARG A N 1
ATOM 1548 C CA . ARG A 1 199 ? 6.441 3.515 50.524 1.00 21.82 199 ARG A CA 1
ATOM 1549 C C . ARG A 1 199 ? 6.504 4.683 51.502 1.00 20.69 199 ARG A C 1
ATOM 1550 O O . ARG A 1 199 ? 5.559 4.967 52.234 1.00 21.81 199 ARG A O 1
ATOM 1558 N N . GLU A 1 200 ? 7.645 5.327 51.549 1.00 20.24 200 GLU A N 1
ATOM 1559 C CA . GLU A 1 200 ? 7.797 6.462 52.438 1.00 21.49 200 GLU A CA 1
ATOM 1560 C C . GLU A 1 200 ? 8.298 7.617 51.591 1.00 20.31 200 GLU A C 1
ATOM 1561 O O . GLU A 1 200 ? 8.704 7.430 50.433 1.00 21.49 200 GLU A O 1
ATOM 1567 N N . GLU A 1 201 ? 8.212 8.812 52.148 1.00 20.09 201 GLU A N 1
ATOM 1568 C CA . GLU A 1 201 ? 8.672 10.011 51.481 1.00 18.85 201 GLU A CA 1
ATOM 1569 C C . GLU A 1 201 ? 10.106 10.356 51.890 1.00 19.52 201 GLU A C 1
ATOM 1570 O O . GLU A 1 201 ? 10.505 10.167 53.039 1.00 17.59 201 GLU A O 1
ATOM 1576 N N . ARG A 1 202 ? 10.866 10.864 50.936 1.00 17.44 202 ARG A N 1
ATOM 1577 C CA . ARG A 1 202 ? 12.195 11.342 51.224 1.00 18.72 202 ARG A CA 1
ATOM 1578 C C . ARG A 1 202 ? 12.494 12.471 50.244 1.00 18.13 202 ARG A C 1
ATOM 1579 O O . ARG A 1 202 ? 12.100 12.405 49.080 1.00 16.31 202 ARG A O 1
ATOM 1587 N N . THR A 1 203 ? 13.169 13.534 50.709 1.00 16.03 203 THR A N 1
ATOM 1588 C CA . THR A 1 203 ? 13.506 14.605 49.775 1.00 15.69 203 THR A CA 1
ATOM 1589 C C . THR A 1 203 ? 14.984 14.462 49.378 1.00 15.16 203 THR A C 1
ATOM 1590 O O . THR A 1 203 ? 15.751 13.793 50.088 1.00 14.90 203 THR A O 1
ATOM 1594 N N . PRO A 1 204 ? 15.378 15.088 48.255 1.00 15.16 204 PRO A N 1
ATOM 1595 C CA . PRO A 1 204 ? 16.770 15.013 47.815 1.00 15.78 204 PRO A CA 1
ATOM 1596 C C . PRO A 1 204 ? 17.675 15.549 48.939 1.00 16.20 204 PRO A C 1
ATOM 1597 O O . PRO A 1 204 ? 18.734 14.999 49.205 1.00 14.75 204 PRO A O 1
ATOM 1601 N N . ARG A 1 205 ? 17.230 16.620 49.603 1.00 15.71 205 ARG A N 1
ATOM 1602 C CA . ARG A 1 205 ? 18.003 17.227 50.695 1.00 14.76 205 ARG A CA 1
ATOM 1603 C C . ARG A 1 205 ? 18.213 16.263 51.860 1.00 14.30 205 ARG A C 1
ATOM 1604 O O . ARG A 1 205 ? 19.326 16.156 52.389 1.00 15.15 205 ARG A O 1
ATOM 1612 N N . GLU A 1 206 ? 17.159 15.558 52.271 1.00 15.10 206 GLU A N 1
ATOM 1613 C CA . GLU A 1 206 ? 17.287 14.588 53.364 1.00 14.72 206 GLU A CA 1
ATOM 1614 C C . GLU A 1 206 ? 18.229 13.444 52.953 1.00 15.29 206 GLU A C 1
ATOM 1615 O O . GLU A 1 206 ? 19.037 12.971 53.765 1.00 15.18 206 GLU A O 1
ATOM 1621 N N . ALA A 1 207 ? 18.151 13.011 51.700 1.00 15.56 207 ALA A N 1
ATOM 1622 C CA . ALA A 1 207 ? 19.035 11.934 51.237 1.00 13.92 207 ALA A CA 1
ATOM 1623 C C . ALA A 1 207 ? 20.477 12.424 51.244 1.00 13.87 207 ALA A C 1
ATOM 1624 O O . ALA A 1 207 ? 21.386 11.654 51.586 1.00 13.62 207 ALA A O 1
ATOM 1626 N N . LEU A 1 208 ? 20.697 13.667 50.819 1.00 13.40 208 LEU A N 1
ATOM 1627 C CA . LEU A 1 208 ? 22.057 14.251 50.823 1.00 13.61 208 LEU A CA 1
ATOM 1628 C C . LEU A 1 208 ? 22.588 14.382 52.255 1.00 13.89 208 LEU A C 1
ATOM 1629 O O . LEU A 1 208 ? 23.755 14.107 52.525 1.00 12.47 208 LEU A O 1
ATOM 1634 N N . GLU A 1 209 ? 21.721 14.768 53.186 1.00 13.20 209 GLU A N 1
ATOM 1635 C CA . GLU A 1 209 ? 22.180 14.918 54.575 1.00 16.09 209 GLU A CA 1
ATOM 1636 C C . GLU A 1 209 ? 22.542 13.575 55.192 1.00 16.13 209 GLU A C 1
ATOM 1637 O O . GLU A 1 209 ? 23.458 13.507 56.004 1.00 19.01 209 GLU A O 1
ATOM 1643 N N . ALA A 1 210 ? 21.849 12.517 54.766 1.00 16.03 210 ALA A N 1
ATOM 1644 C CA . ALA A 1 210 ? 22.113 11.141 55.266 1.00 17.38 210 ALA A CA 1
ATOM 1645 C C . ALA A 1 210 ? 23.493 10.742 54.796 1.00 17.24 210 ALA A C 1
ATOM 1646 O O . ALA A 1 210 ? 24.277 10.128 55.522 1.00 15.52 210 ALA A O 1
ATOM 1648 N N . LEU A 1 211 ? 23.802 11.090 53.553 1.00 16.73 211 LEU A N 1
ATOM 1649 C CA . LEU A 1 211 ? 25.131 10.793 53.031 1.00 15.53 211 LEU A CA 1
ATOM 1650 C C . LEU A 1 211 ? 26.208 11.636 53.698 1.00 17.96 211 LEU A C 1
ATOM 1651 O O . LEU A 1 211 ? 27.286 11.130 54.035 1.00 17.97 211 LEU A O 1
ATOM 1656 N N . SER A 1 212 ? 25.938 12.925 53.866 1.00 18.91 212 SER A N 1
ATOM 1657 C CA . SER A 1 212 ? 26.904 13.823 54.505 1.00 21.20 212 SER A CA 1
ATOM 1658 C C . SER A 1 212 ? 27.337 13.334 55.883 1.00 23.44 212 SER A C 1
ATOM 1659 O O . SER A 1 212 ? 28.528 13.368 56.223 1.00 23.86 212 SER A O 1
ATOM 1662 N N . GLU A 1 213 ? 26.367 12.873 56.654 1.00 24.56 213 GLU A N 1
ATOM 1663 C CA . GLU A 1 213 ? 26.599 12.436 58.030 1.00 27.77 213 GLU A CA 1
ATOM 1664 C C . GLU A 1 213 ? 27.159 11.018 58.135 1.00 29.05 213 GLU A C 1
ATOM 1665 O O . GLU A 1 213 ? 27.335 10.490 59.238 1.00 28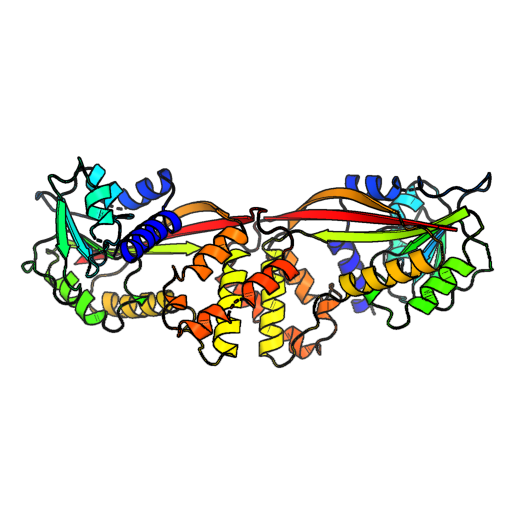.95 213 GLU A O 1
ATOM 1671 N N . ARG A 1 214 ? 27.491 10.440 56.974 1.00 29.14 214 ARG A N 1
ATOM 1672 C CA . ARG A 1 214 ? 28.068 9.108 56.896 1.00 30.26 214 ARG A CA 1
ATOM 1673 C C . ARG A 1 214 ? 27.258 8.111 57.694 1.00 30.77 214 ARG A C 1
ATOM 1674 O O . ARG A 1 214 ? 27.811 7.251 58.379 1.00 31.29 214 ARG A O 1
ATOM 1682 N N . LEU A 1 215 ? 25.940 8.211 57.579 1.00 29.64 215 LEU A N 1
ATOM 1683 C CA . LEU A 1 215 ? 25.071 7.316 58.317 1.00 31.09 215 LEU A CA 1
ATOM 1684 C C . LEU A 1 215 ? 24.894 5.955 57.665 1.00 31.15 215 LEU A C 1
ATOM 1685 O O . LEU A 1 215 ? 24.188 5.111 58.196 1.00 31.95 215 LEU A O 1
ATOM 1690 N N . TYR A 1 216 ? 25.514 5.751 56.509 1.00 31.36 216 TYR A N 1
ATOM 1691 C CA . TYR A 1 216 ? 25.408 4.473 55.828 1.00 32.66 216 TYR A CA 1
ATOM 1692 C C . TYR A 1 216 ? 26.777 3.852 55.936 1.00 33.35 216 TYR A C 1
ATOM 1693 O O . TYR A 1 216 ? 27.787 4.513 55.679 1.00 35.18 216 TYR A O 1
ATOM 1702 N N . SER A 1 217 ? 26.829 2.586 56.334 1.00 32.80 217 SER A N 1
ATOM 1703 C CA . SER A 1 217 ? 28.107 1.914 56.487 1.00 31.96 217 SER A CA 1
ATOM 1704 C C . SER A 1 217 ? 28.957 1.998 55.222 1.00 30.59 217 SER A C 1
ATOM 1705 O O . SER A 1 217 ? 30.174 2.108 55.312 1.00 30.50 217 SER A O 1
ATOM 1708 N N . PHE A 1 218 ? 28.338 1.977 54.042 1.00 29.10 218 PHE A N 1
ATOM 1709 C CA . PHE A 1 218 ? 29.160 2.032 52.832 1.00 29.29 218 PHE A CA 1
ATOM 1710 C C . PHE A 1 218 ? 29.918 3.342 52.657 1.00 28.40 218 PHE A C 1
ATOM 1711 O O . PHE A 1 218 ? 30.914 3.404 51.925 1.00 29.02 218 PHE A O 1
ATOM 1719 N N . THR A 1 219 ? 29.478 4.397 53.328 1.00 26.86 219 THR A N 1
ATOM 1720 C CA . THR A 1 219 ? 30.199 5.655 53.186 1.00 27.41 219 THR A CA 1
ATOM 1721 C C . THR A 1 219 ? 31.304 5.811 54.222 1.00 27.00 219 THR A C 1
ATOM 1722 O O . THR A 1 219 ? 32.060 6.757 54.161 1.00 26.62 219 THR A O 1
ATOM 1726 N N . GLN A 1 220 ? 31.420 4.856 55.147 1.00 28.91 220 GLN A N 1
ATOM 1727 C CA . GLN A 1 220 ? 32.403 4.945 56.224 1.00 30.29 220 GLN A CA 1
ATOM 1728 C C . GLN A 1 220 ? 33.834 4.523 55.903 1.00 30.69 220 GLN A C 1
ATOM 1729 O O . GLN A 1 220 ? 34.741 4.751 56.707 1.00 31.24 220 GLN A O 1
ATOM 1735 N N . GLY A 1 221 ? 34.042 3.890 54.760 1.00 30.96 221 GLY A N 1
ATOM 1736 C CA . GLY A 1 221 ? 35.385 3.454 54.424 1.00 32.07 221 GLY A CA 1
ATOM 1737 C C . GLY A 1 221 ? 36.317 4.573 54.003 1.00 31.61 221 GLY A C 1
ATOM 1738 O O . GLY A 1 221 ? 37.502 4.572 54.344 1.00 33.14 221 GLY A O 1
ATOM 1739 N N . LEU A 1 222 ? 35.790 5.535 53.255 1.00 30.47 222 LEU A N 1
ATOM 1740 C CA . LEU A 1 222 ? 36.602 6.657 52.781 1.00 28.01 222 LEU A CA 1
ATOM 1741 C C . LEU A 1 222 ? 37.190 7.516 53.870 1.00 25.82 222 LEU A C 1
ATOM 1742 O O . LEU A 1 222 ? 36.550 7.758 54.903 1.00 25.88 222 LEU A O 1
ATOM 1747 N N . PRO A 1 223 ? 38.428 7.987 53.667 1.00 23.65 223 PRO A N 1
ATOM 1748 C CA . PRO A 1 223 ? 39.043 8.860 54.664 1.00 21.96 223 PRO A CA 1
ATOM 1749 C C . PRO A 1 223 ? 38.015 10.019 54.763 1.00 22.13 223 PRO A C 1
ATOM 1750 O O . PRO A 1 223 ? 37.373 10.368 53.756 1.00 16.83 223 PRO A O 1
ATOM 1754 N N . GLU A 1 224 ? 37.816 10.588 55.948 1.00 20.67 224 GLU A N 1
ATOM 1755 C CA . GLU A 1 224 ? 36.827 11.673 56.074 1.00 22.82 224 GLU A CA 1
ATOM 1756 C C . GLU A 1 224 ? 37.018 12.869 55.121 1.00 20.37 224 GLU A C 1
ATOM 1757 O O . GLU A 1 224 ? 36.043 13.399 54.587 1.00 18.83 224 GLU A O 1
ATOM 1763 N N . PRO A 1 225 ? 38.266 13.304 54.879 1.00 19.04 225 PRO A N 1
ATOM 1764 C CA . PRO A 1 225 ? 38.449 14.429 53.976 1.00 18.02 225 PRO A CA 1
ATOM 1765 C C . PRO A 1 225 ? 38.052 14.102 52.535 1.00 16.97 225 PRO A C 1
ATOM 1766 O O . PRO A 1 225 ? 37.648 14.999 51.799 1.00 16.34 225 PRO A O 1
ATOM 1770 N N . VAL A 1 226 ? 38.174 12.836 52.129 1.00 14.69 226 VAL A N 1
ATOM 1771 C CA . VAL A 1 226 ? 37.801 12.456 50.768 1.00 14.34 226 VAL A CA 1
ATOM 1772 C C . VAL A 1 226 ? 36.275 12.528 50.660 1.00 12.65 226 VAL A C 1
ATOM 1773 O O . VAL A 1 226 ? 35.743 13.050 49.689 1.00 11.88 226 VAL A O 1
ATOM 1777 N N . HIS A 1 227 ? 35.599 12.025 51.687 1.00 13.65 227 HIS A N 1
ATOM 1778 C CA . HIS A 1 227 ? 34.128 12.051 51.733 1.00 15.22 227 HIS A CA 1
ATOM 1779 C C . HIS A 1 227 ? 33.682 13.512 51.715 1.00 14.47 227 HIS A C 1
ATOM 1780 O O . HIS A 1 227 ? 32.675 13.883 51.063 1.00 13.22 227 HIS A O 1
ATOM 1787 N N . ALA A 1 228 ? 34.419 14.357 52.436 1.00 14.98 228 ALA A N 1
ATOM 1788 C CA . ALA A 1 228 ? 34.058 15.775 52.462 1.00 16.03 228 ALA A CA 1
ATOM 1789 C C . ALA A 1 228 ? 34.114 16.383 51.063 1.00 16.95 228 ALA A C 1
ATOM 1790 O O . ALA A 1 228 ? 33.219 17.143 50.664 1.00 14.79 228 ALA A O 1
ATOM 1792 N N . ARG A 1 229 ? 35.168 16.058 50.320 1.00 14.85 229 ARG A N 1
ATOM 1793 C CA . ARG A 1 229 ? 35.313 16.556 48.947 1.00 15.74 229 ARG A CA 1
ATOM 1794 C C . ARG A 1 229 ? 34.204 15.988 48.037 1.00 15.77 229 ARG A C 1
ATOM 1795 O O . ARG A 1 229 ? 33.642 16.709 47.213 1.00 15.38 229 ARG A O 1
ATOM 1803 N N . VAL A 1 230 ? 33.883 14.701 48.198 1.00 14.68 230 VAL A N 1
ATOM 1804 C CA . VAL A 1 230 ? 32.831 14.089 47.400 1.00 13.77 230 VAL A CA 1
ATOM 1805 C C . VAL A 1 230 ? 31.485 14.761 47.714 1.00 15.16 230 VAL A C 1
ATOM 1806 O O . VAL A 1 230 ? 30.697 15.060 46.797 1.00 13.79 230 VAL A O 1
ATOM 1818 N N . GLU A 1 232 ? 30.874 17.837 48.711 1.00 13.82 232 GLU A N 1
ATOM 1819 C CA . GLU A 1 232 ? 30.751 19.165 48.128 1.00 14.87 232 GLU A CA 1
ATOM 1820 C C . GLU A 1 232 ? 30.343 19.017 46.660 1.00 15.14 232 GLU A C 1
ATOM 1821 O O . GLU A 1 232 ? 29.493 19.746 46.152 1.00 14.09 232 GLU A O 1
ATOM 1827 N N . ARG A 1 233 ? 30.965 18.064 45.990 1.00 14.78 233 ARG A N 1
ATOM 1828 C CA . ARG A 1 233 ? 30.669 17.794 44.591 1.00 16.23 233 ARG A CA 1
ATOM 1829 C C . ARG A 1 233 ? 29.239 17.325 44.404 1.00 14.79 233 ARG A C 1
ATOM 1830 O O . ARG A 1 233 ? 28.557 17.750 43.463 1.00 11.46 233 ARG A O 1
ATOM 1838 N N . LEU A 1 234 ? 28.807 16.419 45.288 1.00 14.09 234 LEU A N 1
ATOM 1839 C CA . LEU A 1 234 ? 27.470 15.834 45.213 1.00 13.57 234 LEU A CA 1
ATOM 1840 C C . LEU A 1 234 ? 26.354 16.849 45.512 1.00 12.56 234 LEU A C 1
ATOM 1841 O O . LEU A 1 234 ? 25.338 16.860 44.819 1.00 11.86 234 LEU A O 1
ATOM 1846 N N . TRP A 1 235 ? 26.541 17.714 46.517 1.00 13.30 235 TRP A N 1
ATOM 1847 C CA . TRP A 1 235 ? 25.546 18.753 46.774 1.00 14.60 235 TRP A CA 1
ATOM 1848 C C . TRP A 1 235 ? 25.400 19.662 45.520 1.00 15.94 235 TRP A C 1
ATOM 1849 O O . TRP A 1 235 ? 24.281 20.008 45.097 1.00 14.87 235 TRP A O 1
ATOM 1860 N N . ALA A 1 236 ? 26.518 20.053 44.920 1.00 14.70 236 ALA A N 1
ATOM 1861 C CA . ALA A 1 236 ? 26.447 20.915 43.733 1.00 15.00 236 ALA A CA 1
ATOM 1862 C C . ALA A 1 236 ? 25.770 20.213 42.542 1.00 15.39 236 ALA A C 1
ATOM 1863 O O . ALA A 1 236 ? 25.017 20.839 41.766 1.00 15.82 236 ALA A O 1
ATOM 1865 N N . TRP A 1 237 ? 26.052 18.918 42.389 1.00 13.37 237 TRP A N 1
ATOM 1866 C CA . TRP A 1 237 ? 25.488 18.160 41.301 1.00 13.26 237 TRP A CA 1
ATOM 1867 C C . TRP A 1 237 ? 23.980 18.056 41.532 1.00 12.40 237 TRP A C 1
ATOM 1868 O O . TRP A 1 237 ? 23.185 18.215 40.604 1.00 12.71 237 TRP A O 1
ATOM 1879 N N . ALA A 1 238 ? 23.588 17.796 42.781 1.00 12.15 238 ALA A N 1
ATOM 1880 C CA . ALA A 1 238 ? 22.152 17.657 43.062 1.00 12.50 238 ALA A CA 1
ATOM 1881 C C . ALA A 1 238 ? 21.430 18.977 42.843 1.00 15.26 238 ALA A C 1
ATOM 1882 O O . ALA A 1 238 ? 20.274 19.007 42.366 1.00 13.92 238 ALA A O 1
ATOM 1884 N N . GLU A 1 239 ? 22.082 20.068 43.238 1.00 15.26 239 GLU A N 1
ATOM 1885 C CA . GLU A 1 239 ? 21.457 21.375 43.066 1.00 19.10 239 GLU A CA 1
ATOM 1886 C C . GLU A 1 239 ? 21.283 21.662 41.565 1.00 18.82 239 GLU A C 1
ATOM 1887 O O . GLU A 1 239 ? 20.362 22.349 41.175 1.00 21.98 239 GLU A O 1
ATOM 1893 N N . ALA A 1 240 ? 22.136 21.112 40.716 1.00 18.48 240 ALA A N 1
ATOM 1894 C CA . ALA A 1 240 ? 21.993 21.355 39.270 1.00 18.17 240 ALA A CA 1
ATOM 1895 C C . ALA A 1 240 ? 21.098 20.357 38.531 1.00 17.84 240 ALA A C 1
ATOM 1896 O O . ALA A 1 240 ? 20.453 20.700 37.529 1.00 18.28 240 ALA A O 1
ATOM 1898 N N . GLU A 1 241 ? 21.003 19.139 39.048 1.00 16.60 241 GLU A N 1
ATOM 1899 C CA . GLU A 1 241 ? 20.279 18.088 38.349 1.00 17.58 241 GLU A CA 1
ATOM 1900 C C . GLU A 1 241 ? 19.048 17.434 38.979 1.00 15.66 241 GLU A C 1
ATOM 1901 O O . GLU A 1 241 ? 18.345 16.672 38.300 1.00 15.22 241 GLU A O 1
ATOM 1907 N N . LEU A 1 242 ? 18.775 17.690 40.258 1.00 14.88 242 LEU A N 1
ATOM 1908 C CA . LEU A 1 242 ? 17.640 17.038 40.899 1.00 16.99 242 LEU A CA 1
ATOM 1909 C C . LEU A 1 242 ? 16.426 17.916 41.195 1.00 18.00 242 LEU A C 1
ATOM 1910 O O . LEU A 1 242 ? 15.555 17.508 41.945 1.00 19.75 242 LEU A O 1
ATOM 1915 N N . GLY A 1 243 ? 16.374 19.102 40.612 1.00 18.63 243 GLY A N 1
ATOM 1916 C CA . GLY A 1 243 ? 15.221 19.987 40.827 1.00 21.35 243 GLY A CA 1
ATOM 1917 C C . GLY A 1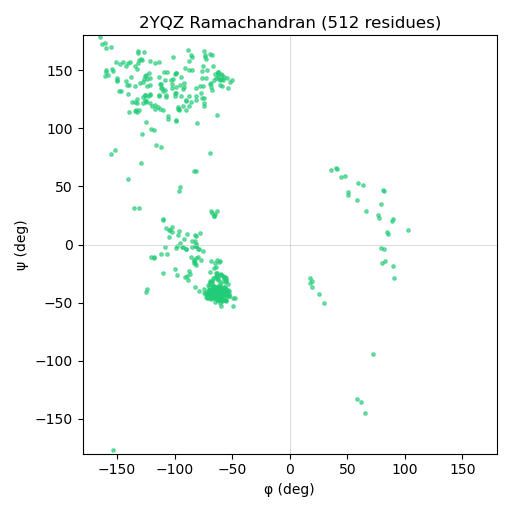 243 ? 15.054 20.484 42.258 1.00 20.88 243 GLY A C 1
ATOM 1918 O O . GLY A 1 243 ? 16.035 20.733 42.954 1.00 21.49 243 GLY A O 1
ATOM 1919 N N . ASP A 1 244 ? 13.812 20.635 42.701 1.00 19.08 244 ASP A N 1
ATOM 1920 C CA . ASP A 1 244 ? 13.547 21.121 44.056 1.00 18.28 244 ASP A CA 1
ATOM 1921 C C . ASP A 1 244 ? 14.091 20.127 45.078 1.00 16.38 244 ASP A C 1
ATOM 1922 O O . ASP A 1 244 ? 13.549 19.058 45.235 1.00 15.69 244 ASP A O 1
ATOM 1927 N N . LEU A 1 245 ? 15.130 20.506 45.804 1.00 17.85 245 LEU A N 1
ATOM 1928 C CA . LEU A 1 245 ? 15.718 19.587 46.762 1.00 16.86 245 LEU A CA 1
ATOM 1929 C C . LEU A 1 245 ? 14.790 19.299 47.946 1.00 17.48 245 LEU A C 1
ATOM 1930 O O . LEU A 1 245 ? 15.015 18.347 48.700 1.00 16.37 245 LEU A O 1
ATOM 1935 N N . ASP A 1 246 ? 13.740 20.105 48.099 1.00 17.97 246 ASP A N 1
ATOM 1936 C CA . ASP A 1 246 ? 12.790 19.871 49.188 1.00 18.48 246 ASP A CA 1
ATOM 1937 C C . ASP A 1 246 ? 11.483 19.195 48.744 1.00 18.53 246 ASP A C 1
ATOM 1938 O O . ASP A 1 246 ? 10.539 19.082 49.513 1.00 18.76 246 ASP A O 1
ATOM 1943 N N . ARG A 1 247 ? 11.447 18.711 47.506 1.00 18.20 247 ARG A N 1
ATOM 1944 C CA . ARG A 1 247 ? 10.264 18.019 47.005 1.00 17.45 247 ARG A CA 1
ATOM 1945 C C . ARG A 1 247 ? 10.426 16.534 47.320 1.00 16.39 247 ARG A C 1
ATOM 1946 O O . ARG A 1 247 ? 11.437 15.926 46.939 1.00 15.88 247 ARG A O 1
ATOM 1954 N N . PRO A 1 248 ? 9.456 15.932 48.020 1.00 15.77 248 PRO A N 1
ATOM 1955 C CA . PRO A 1 248 ? 9.572 14.514 48.347 1.00 16.05 248 PRO A CA 1
ATOM 1956 C C . PRO A 1 248 ? 9.388 13.601 47.143 1.00 15.99 248 PRO A C 1
ATOM 1957 O O . PRO A 1 248 ? 8.713 13.962 46.194 1.00 16.75 248 PRO A O 1
ATOM 1961 N N . PHE A 1 249 ? 10.043 12.445 47.186 1.00 16.48 249 PHE A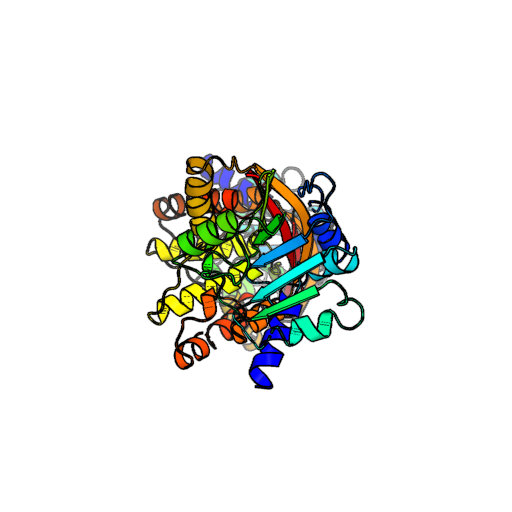 N 1
ATOM 1962 C CA . PHE A 1 249 ? 9.879 11.417 46.150 1.00 16.44 249 PHE A CA 1
ATOM 1963 C C . PHE A 1 249 ? 9.576 10.160 46.936 1.00 15.81 249 PHE A C 1
ATOM 1964 O O . PHE A 1 249 ? 9.854 10.100 48.119 1.00 16.62 249 PHE A O 1
ATOM 1972 N N . PRO A 1 250 ? 8.951 9.154 46.304 1.00 16.98 250 PRO A N 1
ATOM 1973 C CA . PRO A 1 250 ? 8.679 7.965 47.088 1.00 17.47 250 PRO A CA 1
ATOM 1974 C C . PRO A 1 250 ? 9.841 6.981 47.061 1.00 19.03 250 PRO A C 1
ATOM 1975 O O . PRO A 1 250 ? 10.638 6.937 46.096 1.00 18.41 250 PRO A O 1
ATOM 1979 N N . VAL A 1 251 ? 9.947 6.242 48.161 1.00 18.79 251 VAL A N 1
ATOM 1980 C CA . VAL A 1 251 ? 10.919 5.167 48.267 1.00 20.62 251 VAL A CA 1
ATOM 1981 C C . VAL A 1 251 ? 10.157 3.966 48.775 1.00 19.55 251 VAL A C 1
ATOM 1982 O O . VAL A 1 251 ? 9.638 3.965 49.891 1.00 19.93 251 VAL A O 1
ATOM 1986 N N . GLU A 1 252 ? 10.090 2.940 47.931 1.00 18.41 252 GLU A N 1
ATOM 1987 C CA . GLU A 1 252 ? 9.423 1.701 48.256 1.00 18.56 252 GLU A CA 1
ATOM 1988 C C . GLU A 1 252 ? 10.414 0.794 48.961 1.00 19.11 252 GLU A C 1
ATOM 1989 O O . GLU A 1 252 ? 11.526 0.582 48.484 1.00 17.95 252 GLU A O 1
ATOM 1995 N N . LYS A 1 253 ? 10.015 0.295 50.110 1.00 18.98 253 LYS A N 1
ATOM 1996 C CA . LYS A 1 253 ? 10.891 -0.587 50.868 1.00 21.03 253 LYS A CA 1
ATOM 1997 C C . LYS A 1 253 ? 10.158 -1.840 51.313 1.00 21.05 253 LYS A C 1
ATOM 1998 O O . LYS A 1 253 ? 8.919 -1.931 51.264 1.00 18.09 253 LYS A O 1
ATOM 2004 N N . ARG A 1 254 ? 10.941 -2.820 51.761 1.00 21.17 254 ARG A N 1
ATOM 2005 C CA . ARG A 1 254 ? 10.371 -4.056 52.289 1.00 21.72 254 ARG A CA 1
ATOM 2006 C C . ARG A 1 254 ? 11.305 -4.474 53.421 1.00 19.51 254 ARG A C 1
ATOM 2007 O O . ARG A 1 254 ? 12.458 -4.049 53.467 1.00 19.17 254 ARG A O 1
ATOM 2015 N N . PHE A 1 255 ? 10.765 -5.264 54.327 1.00 18.34 255 PHE A N 1
ATOM 2016 C CA . PHE A 1 255 ? 11.556 -5.812 55.424 1.00 18.37 255 PHE A CA 1
ATOM 2017 C C . PHE A 1 255 ? 11.361 -7.310 55.366 1.00 17.28 255 PHE A C 1
ATOM 2018 O O . PHE A 1 255 ? 10.235 -7.777 55.380 1.00 18.07 255 PHE A O 1
ATOM 2026 N N . LEU A 1 256 ? 12.479 -8.038 55.284 1.00 16.33 256 LEU A N 1
ATOM 2027 C CA . LEU A 1 256 ? 12.502 -9.483 55.224 1.00 14.83 256 LEU A CA 1
ATOM 2028 C C . LEU A 1 256 ? 12.905 -1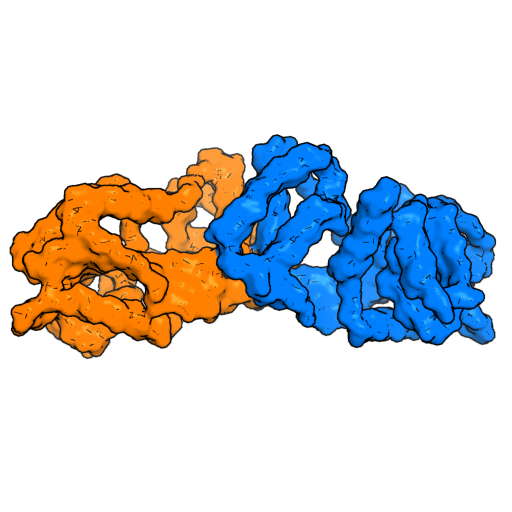0.046 56.563 1.00 16.18 256 LEU A C 1
ATOM 2029 O O . LEU A 1 256 ? 13.793 -9.500 57.214 1.00 15.84 256 LEU A O 1
ATOM 2034 N N . LEU A 1 257 ? 12.278 -11.152 56.941 1.00 15.41 257 LEU A N 1
ATOM 2035 C CA . LEU A 1 257 ? 12.598 -11.827 58.189 1.00 16.26 257 LEU A CA 1
ATOM 2036 C C . LEU A 1 257 ? 12.950 -13.268 57.859 1.00 16.92 257 LEU A C 1
ATOM 2037 O O . LEU A 1 257 ? 12.154 -13.959 57.227 1.00 17.40 257 LEU A O 1
ATOM 2042 N N . ARG A 1 258 ? 14.150 -13.697 58.266 1.00 16.56 258 ARG A N 1
ATOM 2043 C CA . ARG A 1 258 ? 14.590 -15.068 58.037 1.00 15.95 258 ARG A CA 1
ATOM 2044 C C . ARG A 1 258 ? 14.670 -15.705 59.417 1.00 16.70 258 ARG A C 1
ATOM 2045 O O . ARG A 1 258 ? 15.457 -15.265 60.266 1.00 16.21 258 ARG A O 1
ATOM 2053 N N . VAL A 1 259 ? 13.841 -16.717 59.629 1.00 16.33 259 VAL A N 1
ATOM 2054 C CA . VAL A 1 259 ? 13.736 -17.404 60.900 1.00 16.66 259 VAL A CA 1
ATOM 2055 C C . VAL A 1 259 ? 14.354 -18.770 60.783 1.00 17.50 259 VAL A C 1
ATOM 2056 O O . VAL A 1 259 ? 14.006 -19.512 59.872 1.00 16.72 259 VAL A O 1
ATOM 2060 N N . SER A 1 260 ? 15.260 -19.109 61.708 1.00 17.01 260 SER A N 1
ATOM 2061 C CA . SER A 1 260 ? 15.916 -20.407 61.694 1.00 18.21 260 SER A CA 1
ATOM 2062 C C . SER A 1 260 ? 15.633 -20.968 63.077 1.00 18.91 260 SER A C 1
ATOM 2063 O O . SER A 1 260 ? 15.574 -20.211 64.045 1.00 19.80 260 SER A O 1
ATOM 2066 N N . ARG A 1 261 ? 15.467 -22.278 63.192 1.00 18.90 261 ARG A N 1
ATOM 2067 C CA . ARG A 1 261 ? 15.099 -22.832 64.491 1.00 17.76 261 ARG A CA 1
ATOM 2068 C C . ARG A 1 261 ? 15.990 -23.958 64.984 1.00 18.46 261 ARG A C 1
ATOM 2069 O O . ARG A 1 261 ? 16.386 -24.799 64.210 1.00 16.92 261 ARG A O 1
ATOM 2077 N N . LEU A 1 262 ? 16.305 -23.963 66.274 1.00 17.90 262 LEU A N 1
ATOM 2078 C CA . LEU A 1 262 ? 17.113 -25.027 66.850 1.00 21.43 262 LEU A CA 1
ATOM 2079 C C . LEU A 1 262 ? 16.229 -26.261 67.090 1.00 24.15 262 LEU A C 1
ATOM 2080 O O . LEU A 1 262 ? 15.984 -26.642 68.258 1.00 27.72 262 LEU A O 1
ATOM 2085 N N . SER B 1 2 ? 17.535 -0.781 3.677 1.00 36.72 2 SER B N 1
ATOM 2086 C CA . SER B 1 2 ? 17.232 0.448 4.461 1.00 35.91 2 SER B CA 1
ATOM 2087 C C . SER B 1 2 ? 16.034 0.264 5.391 1.00 35.49 2 SER B C 1
ATOM 2088 O O . SER B 1 2 ? 15.532 1.234 5.964 1.00 35.22 2 SER B O 1
ATOM 2091 N N . SER B 1 3 ? 15.556 -0.969 5.530 1.00 34.61 3 SER B N 1
ATOM 2092 C CA . SER B 1 3 ? 14.433 -1.212 6.423 1.00 32.82 3 SER B CA 1
ATOM 2093 C C . SER B 1 3 ? 14.985 -0.939 7.802 1.00 30.97 3 SER B C 1
ATOM 2094 O O . SER B 1 3 ? 14.274 -0.477 8.696 1.00 31.07 3 SER B O 1
ATOM 2097 N N . ALA B 1 4 ? 16.272 -1.222 7.966 1.00 29.63 4 ALA B N 1
ATOM 2098 C CA . ALA B 1 4 ? 16.922 -0.991 9.239 1.00 28.44 4 ALA B CA 1
ATOM 2099 C C . ALA B 1 4 ? 17.003 0.497 9.572 1.00 27.47 4 ALA B C 1
ATOM 2100 O O . ALA B 1 4 ? 16.713 0.888 10.703 1.00 26.00 4 ALA B O 1
ATOM 2102 N N . LEU B 1 5 ? 17.393 1.329 8.605 1.00 27.12 5 LEU B N 1
ATOM 2103 C CA . LEU B 1 5 ? 17.504 2.761 8.895 1.00 27.19 5 LEU B CA 1
ATOM 2104 C C . LEU B 1 5 ? 16.150 3.347 9.253 1.00 26.75 5 LEU B C 1
ATOM 2105 O O . LEU B 1 5 ? 16.052 4.190 10.162 1.00 25.65 5 LEU B O 1
ATOM 2110 N N . LEU B 1 6 ? 15.112 2.875 8.556 1.00 25.36 6 LEU B N 1
ATOM 2111 C CA . LEU B 1 6 ? 13.746 3.319 8.792 1.00 25.07 6 LEU B CA 1
ATOM 2112 C C . LEU B 1 6 ? 13.268 2.913 10.196 1.00 25.40 6 LEU B C 1
ATOM 2113 O O . LEU B 1 6 ? 12.679 3.732 10.908 1.00 24.35 6 LEU B O 1
ATOM 2118 N N . ARG B 1 7 ? 13.516 1.665 10.611 1.00 23.70 7 ARG B N 1
ATOM 2119 C CA . ARG B 1 7 ? 13.104 1.260 11.956 1.00 23.99 7 ARG B CA 1
ATOM 2120 C C . ARG B 1 7 ? 13.760 2.150 13.000 1.00 22.81 7 ARG B C 1
ATOM 2121 O O . ARG B 1 7 ? 13.143 2.505 14.021 1.00 23.86 7 ARG B O 1
ATOM 2129 N N . ALA B 1 8 ? 15.021 2.487 12.755 1.00 23.41 8 ALA B N 1
ATOM 2130 C CA . ALA B 1 8 ? 15.763 3.321 13.684 1.00 23.21 8 ALA B CA 1
ATOM 2131 C C . ALA B 1 8 ? 15.098 4.677 13.817 1.00 21.39 8 ALA B C 1
ATOM 2132 O O . ALA B 1 8 ? 15.025 5.224 14.920 1.00 22.16 8 ALA B O 1
ATOM 2134 N N . ALA B 1 9 ? 14.595 5.193 12.700 1.00 19.62 9 ALA B N 1
ATOM 2135 C CA . ALA B 1 9 ? 13.911 6.498 12.692 1.00 19.03 9 ALA B CA 1
ATOM 2136 C C . ALA B 1 9 ? 12.597 6.396 13.490 1.00 19.04 9 ALA B C 1
ATOM 2137 O O . ALA B 1 9 ? 12.242 7.279 14.272 1.00 17.72 9 ALA B O 1
ATOM 2139 N N . TYR B 1 10 ? 11.861 5.313 13.281 1.00 18.70 10 TYR B N 1
ATOM 2140 C CA . TYR B 1 10 ? 10.634 5.140 14.046 1.00 19.15 10 TYR B CA 1
ATOM 2141 C C . TYR B 1 10 ? 10.939 4.951 15.544 1.00 20.34 10 TYR B C 1
ATOM 2142 O O . TYR B 1 10 ? 10.196 5.439 16.401 1.00 20.12 10 TYR B O 1
ATOM 2151 N N . ALA B 1 11 ? 12.042 4.273 15.849 1.00 20.84 11 ALA B N 1
ATOM 2152 C CA . ALA B 1 11 ? 12.440 4.030 17.236 1.00 21.79 11 ALA B CA 1
ATOM 2153 C C . ALA B 1 11 ? 12.754 5.371 17.915 1.00 21.20 11 ALA B C 1
ATOM 2154 O O . ALA B 1 11 ? 12.381 5.602 19.069 1.00 20.90 11 ALA B O 1
ATOM 2156 N N . TYR B 1 12 ? 13.412 6.263 17.168 1.00 20.01 12 TYR B N 1
ATOM 2157 C CA . TYR B 1 12 ? 13.734 7.597 17.682 1.00 19.80 12 TYR B CA 1
ATOM 2158 C C . TYR B 1 12 ? 12.414 8.317 17.966 1.00 19.88 12 TYR B C 1
ATOM 2159 O O . TYR B 1 12 ? 12.244 8.940 19.034 1.00 20.08 12 TYR B O 1
ATOM 2168 N N . ASP B 1 13 ? 11.478 8.240 17.011 1.00 19.03 13 ASP B N 1
ATOM 2169 C CA . ASP B 1 13 ? 10.203 8.922 17.171 1.00 19.55 13 ASP B CA 1
ATOM 2170 C C . ASP B 1 13 ? 9.447 8.434 18.412 1.00 20.03 13 ASP B C 1
ATOM 2171 O O . ASP B 1 13 ? 8.899 9.246 19.173 1.00 18.38 13 ASP B O 1
ATOM 2176 N N . ARG B 1 14 ? 9.430 7.111 18.631 1.00 19.79 14 ARG B N 1
ATOM 2177 C CA . ARG B 1 14 ? 8.744 6.580 19.811 1.00 21.26 14 ARG B CA 1
ATOM 2178 C C . ARG B 1 14 ? 9.434 6.982 21.102 1.00 19.30 14 ARG B C 1
ATOM 2179 O O . ARG B 1 14 ? 8.781 7.321 22.077 1.00 19.48 14 ARG B O 1
ATOM 2187 N N . LEU B 1 15 ? 10.762 6.989 21.093 1.00 18.38 15 LEU B N 1
ATOM 2188 C CA . LEU B 1 15 ? 11.529 7.346 22.289 1.00 19.40 15 LEU B CA 1
ATOM 2189 C C . LEU B 1 15 ? 11.337 8.792 22.755 1.00 20.25 15 LEU B C 1
ATOM 2190 O O . LEU B 1 15 ? 11.206 9.073 23.964 1.00 19.62 15 LEU B O 1
ATOM 2195 N N . ARG B 1 16 ? 11.324 9.723 21.801 1.00 17.28 16 ARG B N 1
ATOM 2196 C CA . ARG B 1 16 ? 11.222 11.119 22.163 1.00 19.38 16 ARG B CA 1
ATOM 2197 C C . ARG B 1 16 ? 9.818 11.708 22.140 1.00 18.20 16 ARG B C 1
ATOM 2198 O O . ARG B 1 16 ? 9.646 12.885 22.439 1.00 20.13 16 ARG B O 1
ATOM 2206 N N . ALA B 1 17 ? 8.812 10.897 21.824 1.00 18.64 17 ALA B N 1
ATOM 2207 C CA . ALA B 1 17 ? 7.452 11.432 21.738 1.00 17.91 17 ALA B CA 1
ATOM 2208 C C . ALA B 1 17 ? 7.040 12.206 22.985 1.00 18.18 17 ALA B C 1
ATOM 2209 O O . ALA B 1 17 ? 7.353 11.766 24.092 1.00 18.81 17 ALA B O 1
ATOM 2211 N N . HIS B 1 18 ? 6.330 13.331 22.785 1.00 15.60 18 HIS B N 1
ATOM 2212 C CA . HIS B 1 18 ? 5.835 14.158 23.883 1.00 16.97 18 HIS B CA 1
ATOM 2213 C C . HIS B 1 18 ? 4.378 13.771 24.085 1.00 16.38 18 HIS B C 1
ATOM 2214 O O . HIS B 1 18 ? 3.714 13.410 23.112 1.00 18.16 18 HIS B O 1
ATOM 2221 N N . PRO B 1 19 ? 3.879 13.834 25.329 1.00 17.69 19 PRO B N 1
ATOM 2222 C CA . PRO B 1 19 ? 2.467 13.502 25.597 1.00 18.20 19 PRO B CA 1
ATOM 2223 C C . PRO B 1 19 ? 1.671 14.621 24.883 1.00 17.17 19 PRO B C 1
ATOM 2224 O O . PRO B 1 19 ? 2.161 15.751 24.733 1.00 16.15 19 PRO B O 1
ATOM 2228 N N . PRO B 1 20 ? 0.420 14.346 24.474 1.00 17.13 20 PRO B N 1
ATOM 2229 C CA . PRO B 1 20 ? -0.369 15.361 23.768 1.00 17.61 20 PRO B CA 1
ATOM 2230 C C . PRO B 1 20 ? -0.527 16.730 24.396 1.00 15.34 20 PRO B C 1
ATOM 2231 O O . PRO B 1 20 ? -0.432 17.729 23.702 1.00 12.80 20 PRO B O 1
ATOM 2235 N N . GLU B 1 21 ? -0.793 16.821 25.699 1.00 15.48 21 GLU B N 1
ATOM 2236 C CA . GLU B 1 21 ? -0.962 18.163 26.269 1.00 15.52 21 GLU B CA 1
ATOM 2237 C C . GLU B 1 21 ? 0.327 19.009 26.134 1.00 16.06 21 GLU B C 1
ATOM 2238 O O . GLU B 1 21 ? 0.291 20.226 25.907 1.00 15.36 21 GLU B O 1
ATOM 2244 N N . VAL B 1 22 ? 1.450 18.345 26.355 1.00 14.45 22 VAL B N 1
ATOM 2245 C CA . VAL B 1 22 ? 2.785 18.964 26.237 1.00 13.90 22 VAL B CA 1
ATOM 2246 C C . VAL B 1 22 ? 3.043 19.441 24.806 1.00 14.47 22 VAL B C 1
ATOM 2247 O O . VAL B 1 22 ? 3.465 20.583 24.579 1.00 13.95 22 VAL B O 1
ATOM 2251 N N . ALA B 1 23 ? 2.758 18.583 23.838 1.00 15.32 23 ALA B N 1
ATOM 2252 C CA . ALA B 1 23 ? 2.939 18.960 22.440 1.00 14.06 23 ALA B CA 1
ATOM 2253 C C . ALA B 1 23 ? 2.116 20.214 22.119 1.00 15.30 23 ALA B C 1
ATOM 2254 O O . ALA B 1 23 ? 2.566 21.099 21.387 1.00 12.83 23 ALA B O 1
ATOM 2256 N N . GLY B 1 24 ? 0.903 20.304 22.695 1.00 14.27 24 GLY B N 1
ATOM 2257 C CA . GLY B 1 24 ? 0.070 21.465 22.468 1.00 14.39 24 GLY B CA 1
ATOM 2258 C C . GLY B 1 24 ? 0.616 22.719 23.141 1.00 13.87 24 GLY B C 1
ATOM 2259 O O . GLY B 1 24 ? 0.579 23.806 22.555 1.00 15.01 24 GLY B O 1
ATOM 2260 N N . GLN B 1 25 ? 1.123 22.600 24.366 1.00 13.47 25 GLN B N 1
ATOM 2261 C CA . GLN B 1 25 ? 1.674 23.786 25.013 1.00 13.53 25 GLN B CA 1
ATOM 2262 C C . GLN B 1 25 ? 2.858 24.333 24.223 1.00 12.52 25 GLN B C 1
ATOM 2263 O O . GLN B 1 25 ? 3.019 25.551 24.092 1.00 11.97 25 GLN B O 1
ATOM 2269 N N . ILE B 1 26 ? 3.698 23.416 23.730 1.00 11.97 26 ILE B N 1
ATOM 2270 C CA . ILE B 1 26 ? 4.894 23.825 22.972 1.00 12.17 26 ILE B CA 1
ATOM 2271 C C . ILE B 1 26 ? 4.479 24.514 21.690 1.00 11.64 26 ILE B C 1
ATOM 2272 O O . ILE B 1 26 ? 4.953 25.594 21.383 1.00 11.91 26 ILE B O 1
ATOM 2277 N N . ALA B 1 27 ? 3.578 23.890 20.932 1.00 12.43 27 ALA B N 1
ATOM 2278 C CA . ALA B 1 27 ? 3.112 24.483 19.691 1.00 13.28 27 ALA B CA 1
ATOM 2279 C C . ALA B 1 27 ? 2.460 25.847 19.929 1.00 12.61 27 ALA B C 1
ATOM 2280 O O . ALA B 1 27 ? 2.659 26.773 19.162 1.00 11.43 27 ALA B O 1
ATOM 2282 N N . THR B 1 28 ? 1.663 25.976 20.991 1.00 14.39 28 THR B N 1
ATOM 2283 C CA . THR B 1 28 ? 1.067 27.274 21.272 1.00 14.30 28 THR B CA 1
ATOM 2284 C C . THR B 1 28 ? 2.130 28.317 21.561 1.00 13.12 28 THR B C 1
ATOM 2285 O O . THR B 1 28 ? 2.050 29.446 21.098 1.00 13.61 28 THR B O 1
ATOM 2289 N N . ALA B 1 29 ? 3.150 27.934 22.321 1.00 13.94 29 ALA B N 1
ATOM 2290 C CA . ALA B 1 29 ? 4.209 28.875 22.673 1.00 14.11 29 ALA B CA 1
ATOM 2291 C C . ALA B 1 29 ? 4.977 29.274 21.387 1.00 13.98 29 ALA B C 1
ATOM 2292 O O . ALA B 1 29 ? 5.331 30.430 21.189 1.00 14.30 29 ALA B O 1
ATOM 2302 N N . ALA B 1 31 ? 3.873 29.225 18.226 1.00 13.71 31 ALA B N 1
ATOM 2303 C CA . ALA B 1 31 ? 3.001 30.013 17.358 1.00 14.88 31 ALA B CA 1
ATOM 2304 C C . ALA B 1 31 ? 2.779 31.428 17.877 1.00 15.55 31 ALA B C 1
ATOM 2305 O O . ALA B 1 31 ? 2.700 32.370 17.093 1.00 14.92 31 ALA B O 1
ATOM 2307 N N . SER B 1 32 ? 2.694 31.582 19.195 1.00 16.80 32 SER B N 1
ATOM 2308 C CA . SER B 1 32 ? 2.500 32.896 19.794 1.00 18.65 32 SER B CA 1
ATOM 2309 C C . SER B 1 32 ? 3.681 33.819 19.521 1.00 17.82 32 SER B C 1
ATOM 2310 O O . SER B 1 32 ? 3.538 35.042 19.512 1.00 18.61 32 SER B O 1
ATOM 2313 N N . ALA B 1 33 ? 4.851 33.238 19.270 1.00 16.10 33 ALA B N 1
ATOM 2314 C CA . ALA B 1 33 ? 6.032 34.043 19.024 1.00 17.11 33 ALA B CA 1
ATOM 2315 C C . ALA B 1 33 ? 6.211 34.495 17.564 1.00 17.26 33 ALA B C 1
ATOM 2316 O O . ALA B 1 33 ? 7.070 35.332 17.286 1.00 16.29 33 ALA B O 1
ATOM 2318 N N . VAL B 1 34 ? 5.435 33.946 16.635 1.00 17.85 34 VAL B N 1
ATOM 2319 C CA . VAL B 1 34 ? 5.580 34.366 15.238 1.00 21.23 34 VAL B CA 1
ATOM 2320 C C . VAL B 1 34 ? 4.630 35.499 14.892 1.00 22.40 34 VAL B C 1
ATOM 2321 O O . VAL B 1 34 ? 3.412 35.359 14.996 1.00 24.96 34 VAL B O 1
ATOM 2325 N N . HIS B 1 35 ? 5.214 36.629 14.493 1.00 23.66 35 HIS B N 1
ATOM 2326 C CA . HIS B 1 35 ? 4.487 37.857 14.166 1.00 24.95 35 HIS B CA 1
ATOM 2327 C C . HIS B 1 35 ? 4.702 38.178 12.697 1.00 25.72 35 HIS B C 1
ATOM 2328 O O . HIS B 1 35 ? 5.593 38.962 12.336 1.00 26.03 35 HIS B O 1
ATOM 2335 N N . PRO B 1 36 ? 3.871 37.583 11.834 1.00 26.43 36 PRO B N 1
ATOM 2336 C CA . PRO B 1 36 ? 3.898 37.716 10.380 1.00 27.66 36 PRO B CA 1
ATOM 2337 C C . PRO B 1 36 ? 3.301 38.990 9.800 1.00 29.55 36 PRO B C 1
ATOM 2338 O O . PRO B 1 36 ? 3.118 39.088 8.586 1.00 28.51 36 PRO B O 1
ATOM 2342 N N . LYS B 1 37 ? 2.985 39.956 10.657 1.00 30.10 37 LYS B N 1
ATOM 2343 C CA . LYS B 1 37 ? 2.443 41.228 10.183 1.00 31.12 37 LYS B CA 1
ATOM 2344 C C . LYS B 1 37 ? 1.515 41.137 8.965 1.00 31.24 37 LYS B C 1
ATOM 2345 O O . LYS B 1 37 ? 1.852 41.673 7.917 1.00 32.08 37 LYS B O 1
ATOM 2351 N N . GLY B 1 38 ? 0.364 40.486 9.049 1.00 30.66 38 GLY B N 1
ATOM 2352 C CA . GLY B 1 38 ? -0.492 40.491 7.854 1.00 30.30 38 GLY B CA 1
ATOM 2353 C C . GLY B 1 38 ? -0.326 39.370 6.822 1.00 29.74 38 GLY B C 1
ATOM 2354 O O . GLY B 1 38 ? -1.286 39.005 6.119 1.00 30.24 38 GLY B O 1
ATOM 2355 N N . GLU B 1 39 ? 0.885 38.823 6.717 1.00 26.91 39 GLU B N 1
ATOM 2356 C CA . GLU B 1 39 ? 1.149 37.722 5.785 1.00 24.42 39 GLU B CA 1
ATOM 2357 C C . GLU B 1 39 ? 0.791 36.396 6.473 1.00 23.25 39 GLU B C 1
ATOM 2358 O O . GLU B 1 39 ? 0.660 36.342 7.701 1.00 23.64 39 GLU B O 1
ATOM 2364 N N . GLU B 1 40 ? 0.627 35.322 5.708 1.00 21.01 40 GLU B N 1
ATOM 2365 C CA . GLU B 1 40 ? 0.350 34.037 6.348 1.00 21.66 40 GLU B CA 1
ATOM 2366 C C . GLU B 1 40 ? 1.707 33.575 6.876 1.00 18.85 40 GLU B C 1
ATOM 2367 O O . GLU B 1 40 ? 2.699 33.575 6.135 1.00 15.97 40 GLU B O 1
ATOM 2373 N N . PRO B 1 41 ? 1.772 33.180 8.155 1.00 17.09 41 PRO B N 1
ATOM 2374 C CA . PRO B 1 41 ? 3.069 32.745 8.682 1.00 16.37 41 PRO B CA 1
ATOM 2375 C C . PRO B 1 41 ? 3.594 31.449 8.106 1.00 16.04 41 PRO B C 1
ATOM 2376 O O . PRO B 1 41 ? 2.850 30.451 7.920 1.00 15.21 41 PRO B O 1
ATOM 2380 N N . VAL B 1 42 ? 4.892 31.441 7.842 1.00 13.31 42 VAL B N 1
ATOM 2381 C CA . VAL B 1 42 ? 5.499 30.233 7.347 1.00 13.12 42 VAL B CA 1
ATOM 2382 C C . VAL B 1 42 ? 6.618 29.889 8.309 1.00 12.17 42 VAL B C 1
ATOM 2383 O O . VAL B 1 42 ? 7.457 30.729 8.647 1.00 12.73 42 VAL B O 1
ATOM 2387 N N . PHE B 1 43 ? 6.586 28.661 8.782 1.00 12.02 43 PHE B N 1
ATOM 2388 C CA . PHE B 1 43 ? 7.608 28.157 9.672 1.00 12.24 43 PHE B CA 1
ATOM 2389 C C . PHE B 1 43 ? 8.630 27.333 8.903 1.00 11.11 43 PHE B C 1
ATOM 2390 O O . PHE B 1 43 ? 8.270 26.646 7.953 1.00 13.37 43 PHE B O 1
ATOM 2398 N N . LEU B 1 44 ? 9.892 27.369 9.345 1.00 9.55 44 LEU B N 1
ATOM 2399 C CA . LEU B 1 44 ? 10.946 26.497 8.775 1.00 7.65 44 LEU B CA 1
ATOM 2400 C C . LEU B 1 44 ? 11.550 25.749 9.963 1.00 7.50 44 LEU B C 1
ATOM 2401 O O . LEU B 1 44 ? 11.895 26.383 10.970 1.00 8.42 44 LEU B O 1
ATOM 2406 N N . GLU B 1 45 ? 11.639 24.417 9.894 1.00 7.47 45 GLU B N 1
ATOM 2407 C CA . GLU B 1 45 ? 12.291 23.706 10.994 1.00 6.75 45 GLU B CA 1
ATOM 2408 C C . GLU B 1 45 ? 13.562 23.097 10.411 1.00 7.59 45 GLU B C 1
ATOM 2409 O O . GLU B 1 45 ? 13.515 22.412 9.375 1.00 9.18 45 GLU B O 1
ATOM 2415 N N . LEU B 1 46 ? 14.691 23.367 11.071 1.00 6.77 46 LEU B N 1
ATOM 2416 C CA . LEU B 1 46 ? 15.995 22.839 10.666 1.00 9.29 46 LEU B CA 1
ATOM 2417 C C . LEU B 1 46 ? 16.230 21.568 11.524 1.00 8.82 46 LEU B C 1
ATOM 2418 O O . LEU B 1 46 ? 16.294 21.628 12.764 1.00 10.07 46 LEU B O 1
ATOM 2423 N N . GLY B 1 47 ? 16.315 20.432 10.862 1.00 9.43 47 GLY B N 1
ATOM 2424 C CA . GLY B 1 47 ? 16.499 19.168 11.579 1.00 10.46 47 GLY B CA 1
ATOM 2425 C C . GLY B 1 47 ? 15.137 18.695 12.085 1.00 10.20 47 GLY B C 1
ATOM 2426 O O . GLY B 1 47 ? 14.993 18.317 13.256 1.00 11.67 47 GLY B O 1
ATOM 2427 N N . VAL B 1 48 ? 14.146 18.761 11.198 1.00 10.62 48 VAL B N 1
ATOM 2428 C CA . VAL B 1 48 ? 12.762 18.360 11.526 1.00 10.66 48 VAL B CA 1
ATOM 2429 C C . VAL B 1 48 ? 12.675 16.925 12.021 1.00 12.05 48 VAL B C 1
ATOM 2430 O O . VAL B 1 48 ? 11.762 16.596 12.795 1.00 13.57 48 VAL B O 1
ATOM 2434 N N . GLY B 1 49 ? 13.604 16.069 11.594 1.00 11.39 49 GLY B N 1
ATOM 2435 C CA . GLY B 1 49 ? 13.560 14.687 12.062 1.00 10.36 49 GLY B CA 1
ATOM 2436 C C . GLY B 1 49 ? 12.254 13.998 11.621 1.00 12.60 49 GLY B C 1
ATOM 2437 O O . GLY B 1 49 ? 11.827 14.121 10.461 1.00 12.53 49 GLY B O 1
ATOM 2438 N N . THR B 1 50 ? 11.636 13.268 12.552 1.00 11.40 50 THR B N 1
ATOM 2439 C CA . THR B 1 50 ? 10.404 12.527 12.276 1.00 12.82 50 THR B CA 1
ATOM 2440 C C . THR B 1 50 ? 9.176 13.396 12.432 1.00 11.98 50 THR B C 1
ATOM 2441 O O . THR B 1 50 ? 8.041 12.916 12.307 1.00 11.92 50 THR B O 1
ATOM 2445 N N . GLY B 1 51 ? 9.401 14.675 12.716 1.00 10.81 51 GLY B N 1
ATOM 2446 C CA . GLY B 1 51 ? 8.280 15.601 12.839 1.00 12.17 51 GLY B CA 1
ATOM 2447 C C . GLY B 1 51 ? 7.636 15.734 14.218 1.00 10.97 51 GLY B C 1
ATOM 2448 O O . GLY B 1 51 ? 6.496 16.209 14.334 1.00 11.43 51 GLY B O 1
ATOM 2449 N N . ARG B 1 52 ? 8.348 15.352 15.275 1.00 11.91 52 ARG B N 1
ATOM 2450 C CA . ARG B 1 52 ? 7.768 15.467 16.624 1.00 12.85 52 ARG B CA 1
ATOM 2451 C C . ARG B 1 52 ? 7.273 16.874 16.978 1.00 12.99 52 ARG B C 1
ATOM 2452 O O . ARG B 1 52 ? 6.235 17.041 17.616 1.00 12.74 52 ARG B O 1
ATOM 2460 N N . ILE B 1 53 ? 8.039 17.888 16.586 1.00 11.06 53 ILE B N 1
ATOM 2461 C CA . ILE B 1 53 ? 7.733 19.280 16.903 1.00 10.23 53 ILE B CA 1
ATOM 2462 C C . ILE B 1 53 ? 6.884 19.868 15.783 1.00 10.56 53 ILE B C 1
ATOM 2463 O O . ILE B 1 53 ? 6.075 20.800 15.988 1.00 10.52 53 ILE B O 1
ATOM 2468 N N . ALA B 1 54 ? 7.071 19.329 14.591 1.00 9.76 54 ALA B N 1
ATOM 2469 C CA . ALA B 1 54 ? 6.360 19.832 13.415 1.00 10.35 54 ALA B CA 1
ATOM 2470 C C . ALA B 1 54 ? 4.872 19.487 13.361 1.00 9.82 54 ALA B C 1
ATOM 2471 O O . ALA B 1 54 ? 4.047 20.339 12.989 1.00 10.12 54 ALA B O 1
ATOM 2473 N N . LEU B 1 55 ? 4.572 18.236 13.657 1.00 11.93 55 LEU B N 1
ATOM 2474 C CA . LEU B 1 55 ? 3.194 17.759 13.526 1.00 13.08 55 LEU B CA 1
ATOM 2475 C C . LEU B 1 55 ? 2.142 18.610 14.259 1.00 12.34 55 LEU B C 1
ATOM 2476 O O . LEU B 1 55 ? 1.105 18.928 13.680 1.00 10.99 55 LEU B O 1
ATOM 2481 N N . PRO B 1 56 ? 2.405 19.021 15.508 1.00 12.58 56 PRO B N 1
ATOM 2482 C CA . PRO B 1 56 ? 1.417 19.846 16.221 1.00 14.07 56 PRO B CA 1
ATOM 2483 C C . PRO B 1 56 ? 1.121 21.172 15.518 1.00 14.68 56 PRO B C 1
ATOM 2484 O O . PRO B 1 56 ? -0.026 21.651 15.511 1.00 14.94 56 PRO B O 1
ATOM 2488 N N . LEU B 1 57 ? 2.123 21.765 14.865 1.00 10.62 57 LEU B N 1
ATOM 2489 C CA . LEU B 1 57 ? 1.886 23.022 14.183 1.00 10.56 57 LEU B CA 1
ATOM 2490 C C . LEU B 1 57 ? 1.275 22.794 12.810 1.00 9.88 57 LEU B C 1
ATOM 2491 O O . LEU B 1 57 ? 0.438 23.593 12.353 1.00 10.43 57 LEU B O 1
ATOM 2496 N N . ILE B 1 58 ? 1.700 21.722 12.142 1.00 9.61 58 ILE B N 1
ATOM 2497 C CA . ILE B 1 58 ? 1.161 21.392 10.832 1.00 9.16 58 ILE B CA 1
ATOM 2498 C C . ILE B 1 58 ? -0.339 21.112 10.992 1.00 11.72 58 ILE B C 1
ATOM 2499 O O . ILE B 1 58 ? -1.157 21.523 10.161 1.00 11.94 58 ILE B O 1
ATOM 2504 N N . ALA B 1 59 ? -0.667 20.406 12.055 1.00 12.39 59 ALA B N 1
ATOM 2505 C CA . ALA B 1 59 ? -2.087 20.073 12.310 1.00 14.33 59 ALA B CA 1
ATOM 2506 C C . ALA B 1 59 ? -2.917 21.345 12.519 1.00 15.12 59 ALA B C 1
ATOM 2507 O O . ALA B 1 59 ? -4.125 21.369 12.191 1.00 17.04 59 ALA B O 1
ATOM 2509 N N . ARG B 1 60 ? -2.308 22.397 13.053 1.00 15.52 60 ARG B N 1
ATOM 2510 C CA . ARG B 1 60 ? -3.018 23.671 13.267 1.00 13.28 60 ARG B CA 1
ATOM 2511 C C . ARG B 1 60 ? -3.093 24.561 12.026 1.00 15.83 60 ARG B C 1
ATOM 2512 O O . ARG B 1 60 ? -3.518 25.729 12.113 1.00 17.80 60 ARG B O 1
ATOM 2520 N N . GLY B 1 61 ? -2.671 24.012 10.894 1.00 12.28 61 GLY B N 1
ATOM 2521 C CA . GLY B 1 61 ? -2.760 24.698 9.620 1.00 14.84 61 GLY B CA 1
ATOM 2522 C C . GLY B 1 61 ? -1.671 25.655 9.174 1.00 14.54 61 GLY B C 1
ATOM 2523 O O . GLY B 1 61 ? -1.838 26.365 8.168 1.00 15.07 61 GLY B O 1
ATOM 2524 N N . TYR B 1 62 ? -0.565 25.687 9.909 1.00 13.21 62 TYR B N 1
ATOM 2525 C CA . TYR B 1 62 ? 0.545 26.558 9.539 1.00 14.13 62 TYR B CA 1
ATOM 2526 C C . TYR B 1 62 ? 1.275 26.041 8.317 1.00 14.13 62 TYR B C 1
ATOM 2527 O O . TYR B 1 62 ? 1.444 24.833 8.172 1.00 12.39 62 TYR B O 1
ATOM 2536 N N . ARG B 1 63 ? 1.724 26.971 7.468 1.00 13.42 63 ARG B N 1
ATOM 2537 C CA . ARG B 1 63 ? 2.538 26.624 6.317 1.00 13.85 63 ARG B CA 1
ATOM 2538 C C . ARG B 1 63 ? 3.829 26.165 6.984 1.00 11.57 63 ARG B C 1
ATOM 2539 O O . ARG B 1 63 ? 4.344 26.846 7.888 1.00 11.47 63 ARG B O 1
ATOM 2547 N N . TYR B 1 64 ? 4.396 25.054 6.527 1.00 11.94 64 TYR B N 1
ATOM 2548 C CA . TYR B 1 64 ? 5.580 24.526 7.197 1.00 9.81 64 TYR B CA 1
ATOM 2549 C C . TYR B 1 64 ? 6.624 23.965 6.209 1.00 10.30 64 TYR B C 1
ATOM 2550 O O . TYR B 1 64 ? 6.297 23.183 5.319 1.00 12.13 64 TYR B O 1
ATOM 2559 N N . ILE B 1 65 ? 7.871 24.384 6.359 1.00 8.00 65 ILE B N 1
ATOM 2560 C CA . ILE B 1 65 ? 8.937 23.871 5.505 1.00 10.55 65 ILE B CA 1
ATOM 2561 C C . ILE B 1 65 ? 9.771 23.011 6.455 1.00 10.39 65 ILE B C 1
ATOM 2562 O O . ILE B 1 65 ? 10.329 23.501 7.409 1.00 11.73 65 ILE B O 1
ATOM 2567 N N . ALA B 1 66 ? 9.819 21.705 6.189 1.00 10.79 66 ALA B N 1
ATOM 2568 C CA . ALA B 1 66 ? 10.478 20.713 7.028 1.00 11.34 66 ALA B CA 1
ATOM 2569 C C . ALA B 1 66 ? 11.784 20.250 6.394 1.00 10.10 66 ALA B C 1
ATOM 2570 O O . ALA B 1 66 ? 11.769 19.522 5.426 1.00 11.44 66 ALA B O 1
ATOM 2572 N N . LEU B 1 67 ? 12.896 20.680 6.973 1.00 11.01 67 LEU B N 1
ATOM 2573 C CA . LEU B 1 67 ? 14.218 20.371 6.436 1.00 10.16 67 LEU B CA 1
ATOM 2574 C C . LEU B 1 67 ? 15.016 19.371 7.265 1.00 10.14 67 LEU B C 1
ATOM 2575 O O . LEU B 1 67 ? 15.104 19.481 8.506 1.00 9.11 67 LEU B O 1
ATOM 2580 N N . ASP B 1 68 ? 15.596 18.378 6.594 1.00 9.03 68 ASP B N 1
ATOM 2581 C CA . ASP B 1 68 ? 16.483 17.429 7.309 1.00 10.28 68 ASP B CA 1
ATOM 2582 C C . ASP B 1 68 ? 17.481 16.852 6.329 1.00 11.24 68 ASP B C 1
ATOM 2583 O O . ASP B 1 68 ? 17.158 16.693 5.152 1.00 10.56 68 ASP B O 1
ATOM 2588 N N . ALA B 1 69 ? 18.682 16.522 6.809 1.00 13.26 69 ALA B N 1
ATOM 2589 C CA . ALA B 1 69 ? 19.684 15.918 5.904 1.00 13.74 69 ALA B CA 1
ATOM 2590 C C . ALA B 1 69 ? 19.470 14.421 5.749 1.00 16.38 69 ALA B C 1
ATOM 2591 O O . ALA B 1 69 ? 19.990 13.811 4.813 1.00 14.64 69 ALA B O 1
ATOM 2593 N N . ASP B 1 70 ? 18.689 13.838 6.655 1.00 14.74 70 ASP B N 1
ATOM 2594 C CA . ASP B 1 70 ? 18.518 12.383 6.682 1.00 17.01 70 ASP B CA 1
ATOM 2595 C C . ASP B 1 70 ? 17.289 11.839 5.999 1.00 16.82 70 ASP B C 1
ATOM 2596 O O . ASP B 1 70 ? 16.181 12.151 6.397 1.00 17.32 70 ASP B O 1
ATOM 2601 N N . ALA B 1 71 ? 17.488 11.013 4.963 1.00 16.84 71 ALA B N 1
ATOM 2602 C CA . ALA B 1 71 ? 16.360 10.436 4.211 1.00 17.59 71 ALA B CA 1
ATOM 2603 C C . ALA B 1 71 ? 15.400 9.570 5.018 1.00 18.67 71 ALA B C 1
ATOM 2604 O O . ALA B 1 71 ? 14.204 9.605 4.765 1.00 18.77 71 ALA B O 1
ATOM 2606 N N . ALA B 1 72 ? 15.913 8.784 5.962 1.00 17.98 72 ALA B N 1
ATOM 2607 C CA . ALA B 1 72 ? 15.050 7.914 6.776 1.00 17.85 72 ALA B CA 1
ATOM 2608 C C . ALA B 1 72 ? 14.140 8.736 7.698 1.00 17.14 72 ALA B C 1
ATOM 2609 O O . ALA B 1 72 ? 12.974 8.423 7.881 1.00 15.19 72 ALA B O 1
ATOM 2619 N N . LEU B 1 74 ? 13.121 11.667 7.150 1.00 12.84 74 LEU B N 1
ATOM 2620 C CA . LEU B 1 74 ? 12.114 12.278 6.287 1.00 15.14 74 LEU B CA 1
ATOM 2621 C C . LEU B 1 74 ? 11.062 11.284 5.794 1.00 15.23 74 LEU B C 1
ATOM 2622 O O . LEU B 1 74 ? 9.922 11.667 5.567 1.00 14.64 74 LEU B O 1
ATOM 2627 N N . GLU B 1 75 ? 11.440 10.019 5.616 1.00 16.55 75 GLU B N 1
ATOM 2628 C CA . GLU B 1 75 ? 10.459 9.039 5.175 1.00 18.91 75 GLU B CA 1
ATOM 2629 C C . GLU B 1 75 ? 9.404 8.850 6.271 1.00 18.00 75 GLU B C 1
ATOM 2630 O O . GLU B 1 75 ? 8.224 8.774 5.961 1.00 19.43 75 GLU B O 1
ATOM 2636 N N . VAL B 1 76 ? 9.825 8.814 7.542 1.00 16.58 76 VAL B N 1
ATOM 2637 C CA . VAL B 1 76 ? 8.908 8.682 8.672 1.00 15.78 76 VAL B CA 1
ATOM 2638 C C . VAL B 1 76 ? 8.028 9.928 8.712 1.00 16.57 76 VAL B C 1
ATOM 2639 O O . VAL B 1 76 ? 6.805 9.861 8.876 1.00 16.20 76 VAL B O 1
ATOM 2643 N N . PHE B 1 77 ? 8.680 11.087 8.570 1.00 15.82 77 PHE B N 1
ATOM 2644 C CA . PHE B 1 77 ? 7.970 12.348 8.570 1.00 15.51 77 PHE B CA 1
ATOM 2645 C C . PHE B 1 77 ? 6.873 12.354 7.493 1.00 16.00 77 PHE B C 1
ATOM 2646 O O . PHE B 1 77 ? 5.737 12.730 7.771 1.00 15.26 77 PHE B O 1
ATOM 2654 N N . ARG B 1 78 ? 7.223 11.956 6.265 1.00 16.30 78 ARG B N 1
ATOM 2655 C CA . ARG B 1 78 ? 6.257 11.927 5.173 1.00 17.40 78 ARG B CA 1
ATOM 2656 C C . ARG B 1 78 ? 5.065 11.041 5.525 1.00 19.02 78 ARG B C 1
ATOM 2657 O O . ARG B 1 78 ? 3.935 11.342 5.146 1.00 19.12 78 ARG B O 1
ATOM 2665 N N . GLN B 1 79 ? 5.313 9.950 6.231 1.00 20.84 79 GLN B N 1
ATOM 2666 C CA . GLN B 1 79 ? 4.203 9.083 6.632 1.00 22.60 79 GLN B CA 1
ATOM 2667 C C . GLN B 1 79 ? 3.387 9.727 7.723 1.00 23.40 79 GLN B C 1
ATOM 2668 O O . GLN B 1 79 ? 2.156 9.650 7.726 1.00 23.75 79 GLN B O 1
ATOM 2674 N N . LYS B 1 80 ? 4.055 10.370 8.669 1.00 23.54 80 LYS B N 1
ATOM 2675 C CA . LYS B 1 80 ? 3.316 10.994 9.755 1.00 23.53 80 LYS B CA 1
ATOM 2676 C C . LYS B 1 80 ? 2.408 12.134 9.282 1.00 22.85 80 LYS B C 1
ATOM 2677 O O . LYS B 1 80 ? 1.387 12.410 9.924 1.00 22.39 80 LYS B O 1
ATOM 2683 N N . ILE B 1 81 ? 2.740 12.791 8.170 1.00 22.46 81 ILE B N 1
ATOM 2684 C CA . ILE B 1 81 ? 1.896 13.904 7.714 1.00 24.80 81 ILE B CA 1
ATOM 2685 C C . ILE B 1 81 ? 0.884 13.521 6.638 1.00 25.13 81 ILE B C 1
ATOM 2686 O O . ILE B 1 81 ? 0.230 14.391 6.051 1.00 25.10 81 ILE B O 1
ATOM 2691 N N . ALA B 1 82 ? 0.760 12.224 6.363 1.00 26.96 82 ALA B N 1
ATOM 2692 C CA . ALA B 1 82 ? -0.203 11.771 5.353 1.00 27.89 82 ALA B CA 1
ATOM 2693 C C . ALA B 1 82 ? -1.560 12.359 5.726 1.00 27.76 82 ALA B C 1
ATOM 2694 O O . ALA B 1 82 ? -1.947 12.364 6.900 1.00 28.48 82 ALA B O 1
ATOM 2696 N N . GLY B 1 83 ? -2.263 12.900 4.740 1.00 28.50 83 GLY B N 1
ATOM 2697 C CA . GLY B 1 83 ? -3.572 13.488 5.020 1.00 28.92 83 GLY B CA 1
ATOM 2698 C C . GLY B 1 83 ? -3.617 14.913 5.564 1.00 29.36 83 GLY B C 1
ATOM 2699 O O . GLY B 1 83 ? -4.674 15.536 5.595 1.00 29.11 83 GLY B O 1
ATOM 2700 N N . VAL B 1 84 ? -2.491 15.444 6.032 1.00 27.49 84 VAL B N 1
ATOM 2701 C CA . VAL B 1 84 ? -2.490 16.826 6.525 1.00 26.57 84 VAL B CA 1
ATOM 2702 C C . VAL B 1 84 ? -1.265 17.557 5.979 1.00 24.03 84 VAL B C 1
ATOM 2703 O O . VAL B 1 84 ? -0.749 18.461 6.623 1.00 23.68 84 VAL B O 1
ATOM 2707 N N . ASP B 1 85 ? -0.821 17.184 4.786 1.00 22.37 85 ASP B N 1
ATOM 2708 C CA . ASP B 1 85 ? 0.390 17.781 4.226 1.00 21.53 85 ASP B CA 1
ATOM 2709 C C . ASP B 1 85 ? 0.214 18.795 3.115 1.00 19.93 85 ASP B C 1
ATOM 2710 O O . ASP B 1 85 ? 1.182 19.164 2.469 1.00 19.09 85 ASP B O 1
ATOM 2715 N N . ARG B 1 86 ? -1.006 19.267 2.879 1.00 19.66 86 ARG B N 1
ATOM 2716 C CA . ARG B 1 86 ? -1.183 20.216 1.777 1.00 20.25 86 ARG B CA 1
ATOM 2717 C C . ARG B 1 86 ? -0.379 21.504 1.906 1.00 18.27 86 ARG B C 1
ATOM 2718 O O . ARG B 1 86 ? -0.013 22.126 0.901 1.00 17.06 86 ARG B O 1
ATOM 2726 N N . LYS B 1 87 ? -0.059 21.892 3.135 1.00 16.11 87 LYS B N 1
ATOM 2727 C CA . LYS B 1 87 ? 0.686 23.132 3.316 1.00 15.05 87 LYS B CA 1
ATOM 2728 C C . LYS B 1 87 ? 2.118 22.853 3.791 1.00 14.11 87 LYS B C 1
ATOM 2729 O O . LYS B 1 87 ? 2.757 23.736 4.362 1.00 14.31 87 LYS B O 1
ATOM 2735 N N . VAL B 1 88 ? 2.611 21.640 3.540 1.00 12.70 88 VAL B N 1
ATOM 2736 C CA . VAL B 1 88 ? 3.955 21.262 3.999 1.00 13.14 88 VAL B CA 1
ATOM 2737 C C . VAL B 1 88 ? 4.904 21.081 2.856 1.00 12.45 88 VAL B C 1
ATOM 2738 O O . VAL B 1 88 ? 4.533 20.502 1.834 1.00 14.14 88 VAL B O 1
ATOM 2742 N N . GLN B 1 89 ? 6.130 21.576 3.013 1.00 11.77 89 GLN B N 1
ATOM 2743 C CA . GLN B 1 89 ? 7.134 21.392 1.973 1.00 9.78 89 GLN B CA 1
ATOM 2744 C C . GLN B 1 89 ? 8.257 20.611 2.646 1.00 10.66 89 GLN B C 1
ATOM 2745 O O . GLN B 1 89 ? 8.834 21.075 3.625 1.00 11.49 89 GLN B O 1
ATOM 2751 N N . VAL B 1 90 ? 8.547 19.419 2.143 1.00 10.50 90 VAL B N 1
ATOM 2752 C CA . VAL B 1 90 ? 9.611 18.592 2.725 1.00 10.90 90 VAL B CA 1
ATOM 2753 C C . VAL B 1 90 ? 10.900 18.926 1.971 1.00 10.35 90 VAL B C 1
ATOM 2754 O O . VAL B 1 90 ? 10.899 19.030 0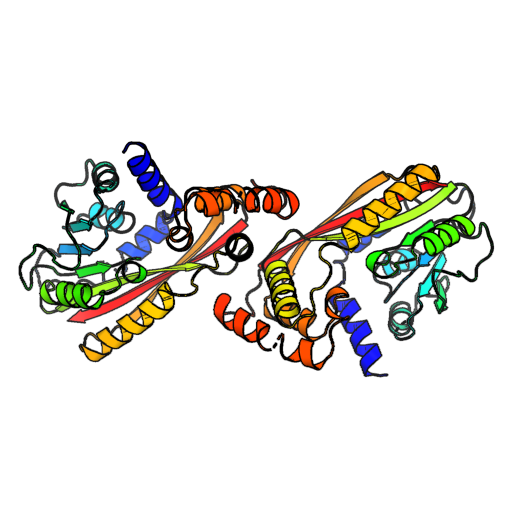.727 1.00 14.17 90 VAL B O 1
ATOM 2758 N N . VAL B 1 91 ? 11.992 19.094 2.696 1.00 10.16 91 VAL B N 1
ATOM 2759 C CA . VAL B 1 91 ? 13.256 19.455 2.034 1.00 11.72 91 VAL B CA 1
ATOM 2760 C C . VAL B 1 91 ? 14.410 18.581 2.525 1.00 11.51 91 VAL B C 1
ATOM 2761 O O . VAL B 1 91 ? 14.686 18.554 3.732 1.00 12.17 91 VAL B O 1
ATOM 2765 N N . GLN B 1 92 ? 15.089 17.859 1.631 1.00 12.39 92 GLN B N 1
ATOM 2766 C CA . GLN B 1 92 ? 16.214 17.059 2.090 1.00 12.87 92 GLN B CA 1
ATOM 2767 C C . GLN B 1 92 ? 17.391 17.971 1.723 1.00 13.10 92 GLN B C 1
ATOM 2768 O O . GLN B 1 92 ? 17.709 18.151 0.533 1.00 12.16 92 GLN B O 1
ATOM 2774 N N . ALA B 1 93 ? 17.993 18.576 2.746 1.00 13.77 93 ALA B N 1
ATOM 2775 C CA . ALA B 1 93 ? 19.129 19.493 2.530 1.00 12.72 93 ALA B CA 1
ATOM 2776 C C . ALA B 1 93 ? 19.885 19.634 3.835 1.00 12.05 93 ALA B C 1
ATOM 2777 O O . ALA B 1 93 ? 19.436 19.121 4.876 1.00 10.92 93 ALA B O 1
ATOM 2779 N N . ASP B 1 94 ? 21.024 20.330 3.778 1.00 13.15 94 ASP B N 1
ATOM 2780 C CA . ASP B 1 94 ? 21.840 20.558 4.970 1.00 13.26 94 ASP B CA 1
ATOM 2781 C C . ASP B 1 94 ? 21.451 21.907 5.534 1.00 14.25 94 ASP B C 1
ATOM 2782 O O . ASP B 1 94 ? 21.283 22.871 4.770 1.00 12.68 94 ASP B O 1
ATOM 2787 N N . ALA B 1 95 ? 21.311 21.985 6.866 1.00 12.27 95 ALA B N 1
ATOM 2788 C CA . ALA B 1 95 ? 20.929 23.231 7.508 1.00 13.42 95 ALA B CA 1
ATOM 2789 C C . ALA B 1 95 ? 22.003 24.291 7.322 1.00 13.46 95 ALA B C 1
ATOM 2790 O O . ALA B 1 95 ? 21.767 25.461 7.547 1.00 10.99 95 ALA B O 1
ATOM 2792 N N . ARG B 1 96 ? 23.204 23.878 6.927 1.00 13.41 96 ARG B N 1
ATOM 2793 C CA . ARG B 1 96 ? 24.255 24.886 6.678 1.00 13.94 96 ARG B CA 1
ATOM 2794 C C . ARG B 1 96 ? 24.125 25.578 5.298 1.00 14.24 96 ARG B C 1
ATOM 2795 O O . ARG B 1 96 ? 24.897 26.481 4.967 1.00 12.96 96 ARG B O 1
ATOM 2803 N N . ALA B 1 97 ? 23.175 25.147 4.486 1.00 12.86 97 ALA B N 1
ATOM 2804 C CA . ALA B 1 97 ? 22.957 25.749 3.169 1.00 13.02 97 ALA B CA 1
ATOM 2805 C C . ALA B 1 97 ? 21.480 25.547 2.861 1.00 12.22 97 ALA B C 1
ATOM 2806 O O . ALA B 1 97 ? 21.093 24.645 2.124 1.00 11.50 97 ALA B O 1
ATOM 2808 N N . ILE B 1 98 ? 20.651 26.418 3.417 1.00 11.98 98 ILE B N 1
ATOM 2809 C CA . ILE B 1 98 ? 19.196 26.288 3.245 1.00 9.44 98 ILE B CA 1
ATOM 2810 C C . ILE B 1 98 ? 18.783 26.754 1.844 1.00 9.41 98 ILE B C 1
ATOM 2811 O O . ILE B 1 98 ? 19.093 27.888 1.447 1.00 10.17 98 ILE B O 1
ATOM 2816 N N . PRO B 1 99 ? 18.073 25.898 1.094 1.00 9.87 99 PRO B N 1
ATOM 2817 C CA . PRO B 1 99 ? 17.646 26.267 -0.268 1.00 10.63 99 PRO B CA 1
ATOM 2818 C C . PRO B 1 99 ? 16.357 27.090 -0.293 1.00 11.28 99 PRO B C 1
ATOM 2819 O O . PRO B 1 99 ? 15.316 26.635 -0.812 1.00 10.77 99 PRO B O 1
ATOM 2823 N N . LEU B 1 100 ? 16.450 28.285 0.305 1.00 8.55 100 LEU B N 1
ATOM 2824 C CA . LEU B 1 100 ? 15.356 29.245 0.384 1.00 10.91 100 LEU B CA 1
ATOM 2825 C C . LEU B 1 100 ? 15.954 30.620 0.179 1.00 10.01 100 LEU B C 1
ATOM 2826 O O . LEU B 1 100 ? 17.142 30.843 0.455 1.00 10.31 100 LEU B O 1
ATOM 2831 N N . PRO B 1 101 ? 15.136 31.565 -0.265 1.00 11.16 101 PRO B N 1
ATOM 2832 C CA . PRO B 1 101 ? 15.519 32.952 -0.525 1.00 11.78 101 PRO B CA 1
ATOM 2833 C C . PRO B 1 101 ? 15.735 33.714 0.765 1.00 11.48 101 PRO B C 1
ATOM 2834 O O . PRO B 1 101 ? 15.253 33.316 1.828 1.00 11.94 101 PRO B O 1
ATOM 2838 N N . ASP B 1 102 ? 16.464 34.821 0.678 1.00 12.33 102 ASP B N 1
ATOM 2839 C CA . ASP B 1 102 ? 16.641 35.658 1.868 1.00 13.47 102 ASP B CA 1
ATOM 2840 C C . ASP B 1 102 ? 15.240 36.152 2.260 1.00 13.04 102 ASP B C 1
ATOM 2841 O O . ASP B 1 102 ? 14.367 36.358 1.373 1.00 13.25 102 ASP B O 1
ATOM 2846 N N . GLU B 1 103 ? 15.030 36.352 3.564 1.00 13.15 103 GLU B N 1
ATOM 2847 C CA . GLU B 1 103 ? 13.788 36.925 4.089 1.00 12.60 103 GLU B CA 1
ATOM 2848 C C . GLU B 1 103 ? 12.530 36.277 3.519 1.00 13.89 103 GLU B C 1
ATOM 2849 O O . GLU B 1 103 ? 11.663 36.938 2.921 1.00 13.85 103 GLU B O 1
ATOM 2855 N N . SER B 1 104 ? 12.435 34.966 3.733 1.00 12.34 104 SER B N 1
ATOM 2856 C CA . SER B 1 104 ? 11.337 34.207 3.188 1.00 11.58 104 SER B CA 1
ATOM 2857 C C . SER B 1 104 ? 10.451 33.470 4.173 1.00 11.25 104 SER B C 1
ATOM 2858 O O . SER B 1 104 ? 9.397 32.960 3.764 1.00 10.66 104 SER B O 1
ATOM 2861 N N . VAL B 1 105 ? 10.880 33.403 5.431 1.00 10.16 105 VAL B N 1
ATOM 2862 C CA . VAL B 1 105 ? 10.102 32.725 6.468 1.00 10.88 105 VAL B CA 1
ATOM 2863 C C . VAL B 1 105 ? 9.957 33.590 7.726 1.00 11.18 105 VAL B C 1
ATOM 2864 O O . VAL B 1 105 ? 10.757 34.495 7.966 1.00 11.97 105 VAL B O 1
ATOM 2868 N N . HIS B 1 106 ? 8.939 33.291 8.536 1.00 10.82 106 HIS B N 1
ATOM 2869 C CA . HIS B 1 106 ? 8.657 34.067 9.747 1.00 11.48 106 HIS B CA 1
ATOM 2870 C C . HIS B 1 106 ? 9.178 33.503 11.048 1.00 11.31 106 HIS B C 1
ATOM 2871 O O . HIS B 1 106 ? 9.330 34.235 12.039 1.00 11.31 106 HIS B O 1
ATOM 2878 N N . GLY B 1 107 ? 9.350 32.188 11.081 1.00 11.76 107 GLY B N 1
ATOM 2879 C CA . GLY B 1 107 ? 9.869 31.562 12.288 1.00 11.30 107 GLY B CA 1
ATOM 2880 C C . GLY B 1 107 ? 10.800 30.430 11.863 1.00 11.73 107 GLY B C 1
ATOM 2881 O O . GLY B 1 107 ? 10.527 29.729 10.878 1.00 10.96 107 GLY B O 1
ATOM 2882 N N . VAL B 1 108 ? 11.913 30.272 12.577 1.00 9.29 108 VAL B N 1
ATOM 2883 C CA . VAL B 1 108 ? 12.819 29.155 12.302 1.00 10.09 108 VAL B CA 1
ATOM 2884 C C . VAL B 1 108 ? 12.899 28.378 13.612 1.00 9.15 108 VAL B C 1
ATOM 2885 O O . VAL B 1 108 ? 13.286 28.942 14.642 1.00 11.56 108 VAL B O 1
ATOM 2889 N N . ILE B 1 109 ? 12.535 27.097 13.538 1.00 8.00 109 ILE B N 1
ATOM 2890 C CA . ILE B 1 109 ? 12.539 26.173 14.667 1.00 7.67 109 ILE B CA 1
ATOM 2891 C C . ILE B 1 109 ? 13.742 25.289 14.695 1.00 9.30 109 ILE B C 1
ATOM 2892 O O . ILE B 1 109 ? 14.099 24.705 13.668 1.00 11.08 109 ILE B O 1
ATOM 2897 N N . VAL B 1 110 ? 14.378 25.227 15.857 1.00 9.35 110 VAL B N 1
ATOM 2898 C CA . VAL B 1 110 ? 15.531 24.350 16.045 1.00 9.83 110 VAL B CA 1
ATOM 2899 C C . VAL B 1 110 ? 15.385 23.613 17.355 1.00 9.17 110 VAL B C 1
ATOM 2900 O O . VAL B 1 110 ? 15.416 24.233 18.442 1.00 9.43 110 VAL B O 1
ATOM 2904 N N . VAL B 1 111 ? 15.242 22.292 17.275 1.00 8.75 111 VAL B N 1
ATOM 2905 C CA . VAL B 1 111 ? 15.099 21.480 18.491 1.00 7.98 111 VAL B CA 1
ATOM 2906 C C . VAL B 1 111 ? 16.017 20.284 18.426 1.00 8.52 111 VAL B C 1
ATOM 2907 O O . VAL B 1 111 ? 15.893 19.439 17.530 1.00 8.83 111 VAL B O 1
ATOM 2911 N N . HIS B 1 112 ? 16.996 20.270 19.330 1.00 9.83 112 HIS B N 1
ATOM 2912 C CA . HIS B 1 112 ? 17.938 19.151 19.426 1.00 9.67 112 HIS B CA 1
ATOM 2913 C C . HIS B 1 112 ? 18.804 18.990 18.170 1.00 10.67 112 HIS B C 1
ATOM 2914 O O . HIS B 1 112 ? 18.941 17.896 17.606 1.00 10.88 112 HIS B O 1
ATOM 2921 N N . LEU B 1 113 ? 19.416 20.095 17.783 1.00 11.64 113 LEU B N 1
ATOM 2922 C CA . LEU B 1 113 ? 20.287 20.094 16.616 1.00 11.49 113 LEU B CA 1
ATOM 2923 C C . LEU B 1 113 ? 21.687 20.597 16.934 1.00 12.23 113 LEU B C 1
ATOM 2924 O O . LEU B 1 113 ? 22.634 20.057 16.403 1.00 11.50 113 LEU B O 1
ATOM 2929 N N . TRP B 1 114 ? 21.831 21.613 17.790 1.00 13.07 114 TRP B N 1
ATOM 2930 C CA . TRP B 1 114 ? 23.164 22.197 17.992 1.00 13.84 114 TRP B CA 1
ATOM 2931 C C . TRP B 1 114 ? 24.255 21.241 18.455 1.00 13.98 114 TRP B C 1
ATOM 2932 O O . TRP B 1 114 ? 25.438 21.477 18.150 1.00 17.09 114 TRP B O 1
ATOM 2943 N N . HIS B 1 115 ? 23.899 20.202 19.201 1.00 12.27 115 HIS B N 1
ATOM 2944 C CA . HIS B 1 115 ? 24.915 19.272 19.685 1.00 14.14 115 HIS B CA 1
ATOM 2945 C C . HIS B 1 115 ? 25.383 18.358 18.570 1.00 14.00 115 HIS B C 1
ATOM 2946 O O . HIS B 1 115 ? 26.335 17.601 18.753 1.00 15.81 115 HIS B O 1
ATOM 2953 N N . LEU B 1 116 ? 24.749 18.451 17.408 1.00 12.33 116 LEU B N 1
ATOM 2954 C CA . LEU B 1 116 ? 25.133 17.612 16.269 1.00 13.80 116 LEU B CA 1
ATOM 2955 C C . LEU B 1 116 ? 25.835 18.432 15.193 1.00 14.03 116 LEU B C 1
ATOM 2956 O O . LEU B 1 116 ? 26.261 17.880 14.179 1.00 15.96 116 LEU B O 1
ATOM 2961 N N . VAL B 1 117 ? 25.953 19.733 15.398 1.00 14.05 117 VAL B N 1
ATOM 2962 C CA . VAL B 1 117 ? 26.589 20.596 14.380 1.00 15.91 117 VAL B CA 1
ATOM 2963 C C . VAL B 1 117 ? 27.696 21.474 14.959 1.00 15.52 117 VAL B C 1
ATOM 2964 O O . VAL B 1 117 ? 27.452 22.540 15.504 1.00 14.04 117 VAL B O 1
ATOM 2968 N N . PRO B 1 118 ? 28.955 21.016 14.874 1.00 16.86 118 PRO B N 1
ATOM 2969 C CA . PRO B 1 118 ? 30.060 21.818 15.418 1.00 17.63 118 PRO B CA 1
ATOM 2970 C C . PRO B 1 118 ? 30.134 23.165 14.755 1.00 16.27 118 PRO B C 1
ATOM 2971 O O . PRO B 1 118 ? 30.521 24.164 15.369 1.00 16.43 118 PRO B O 1
ATOM 2975 N N . ASP B 1 119 ? 29.751 23.197 13.489 1.00 15.84 119 ASP B N 1
ATOM 2976 C CA . ASP B 1 119 ? 29.754 24.448 12.769 1.00 17.17 119 ASP B CA 1
ATOM 2977 C C . ASP B 1 119 ? 28.386 25.121 12.766 1.00 17.40 119 ASP B C 1
ATOM 2978 O O . ASP B 1 119 ? 27.888 25.621 11.735 1.00 17.21 119 ASP B O 1
ATOM 2983 N N . TRP B 1 120 ? 27.795 25.152 13.958 1.00 14.65 120 TRP B N 1
ATOM 2984 C CA . TRP B 1 120 ? 26.524 25.825 14.120 1.00 15.33 120 TRP B CA 1
ATOM 2985 C C . TRP B 1 120 ? 26.495 27.310 13.680 1.00 15.68 120 TRP B C 1
ATOM 2986 O O . TRP B 1 120 ? 25.446 27.792 13.229 1.00 14.33 120 TRP B O 1
ATOM 2997 N N . PRO B 1 121 ? 27.619 28.058 13.794 1.00 14.80 121 PRO B N 1
ATOM 2998 C CA . PRO B 1 121 ? 27.522 29.456 13.357 1.00 15.02 121 PRO B CA 1
ATOM 2999 C C . PRO B 1 121 ? 27.058 29.581 11.905 1.00 12.47 121 PRO B C 1
ATOM 3000 O O . PRO B 1 121 ? 26.416 30.574 11.560 1.00 14.75 121 PRO B O 1
ATOM 3004 N N . LYS B 1 122 ? 27.413 28.623 11.050 1.00 13.88 122 LYS B N 1
ATOM 3005 C CA . LYS B 1 122 ? 26.956 28.668 9.643 1.00 13.50 122 LYS B CA 1
ATOM 3006 C C . LYS B 1 122 ? 25.437 28.479 9.581 1.00 14.04 122 LYS B C 1
ATOM 3007 O O . LYS B 1 122 ? 24.751 29.145 8.802 1.00 13.36 122 LYS B O 1
ATOM 3013 N N . VAL B 1 123 ? 24.922 27.572 10.402 1.00 12.88 123 VAL B N 1
ATOM 3014 C CA . VAL B 1 123 ? 23.476 27.337 10.422 1.00 12.32 123 VAL B CA 1
ATOM 3015 C C . VAL B 1 123 ? 22.776 28.582 10.971 1.00 12.79 123 VAL B C 1
ATOM 3016 O O . VAL B 1 123 ? 21.740 28.986 10.450 1.00 10.80 123 VAL B O 1
ATOM 3020 N N . LEU B 1 124 ? 23.320 29.167 12.044 1.00 11.13 124 LEU B N 1
ATOM 3021 C CA . LEU B 1 124 ? 22.709 30.353 12.610 1.00 11.30 124 LEU B CA 1
ATOM 3022 C C . LEU B 1 124 ? 22.687 31.468 11.557 1.00 12.25 124 LEU B C 1
ATOM 3023 O O . LEU B 1 124 ? 21.689 32.189 11.419 1.00 11.89 124 LEU B O 1
ATOM 3028 N N . ALA B 1 125 ? 23.787 31.642 10.823 1.00 11.96 125 ALA B N 1
ATOM 3029 C CA . ALA B 1 125 ? 23.780 32.682 9.792 1.00 12.99 125 ALA B CA 1
ATOM 3030 C C . ALA B 1 125 ? 22.737 32.419 8.701 1.00 11.99 125 ALA B C 1
ATOM 3031 O O . ALA B 1 125 ? 22.106 33.362 8.192 1.00 12.15 125 ALA B O 1
ATOM 3033 N N . GLU B 1 126 ? 22.529 31.143 8.366 1.00 10.92 126 GLU B N 1
ATOM 3034 C CA . GLU B 1 126 ? 21.545 30.794 7.362 1.00 10.93 126 GLU B CA 1
ATOM 3035 C C . GLU B 1 126 ? 20.114 31.038 7.898 1.00 10.31 126 GLU B C 1
ATOM 3036 O O . GLU B 1 126 ? 19.240 31.472 7.145 1.00 9.75 126 GLU B O 1
ATOM 3042 N N . ALA B 1 127 ? 19.893 30.768 9.180 1.00 9.72 127 ALA B N 1
ATOM 3043 C CA . ALA B 1 127 ? 18.568 30.982 9.770 1.00 9.59 127 ALA B CA 1
ATOM 3044 C C . ALA B 1 127 ? 18.296 32.494 9.731 1.00 11.28 127 ALA B C 1
ATOM 3045 O O . ALA B 1 127 ? 17.217 32.935 9.381 1.00 11.03 127 ALA B O 1
ATOM 3047 N N . ILE B 1 128 ? 19.286 33.293 10.101 1.00 12.12 128 ILE B N 1
ATOM 3048 C CA . ILE B 1 128 ? 19.119 34.747 10.079 1.00 12.53 128 ILE B CA 1
ATOM 3049 C C . ILE B 1 128 ? 18.895 35.267 8.657 1.00 13.20 128 ILE B C 1
ATOM 3050 O O . ILE B 1 128 ? 18.056 36.147 8.417 1.00 12.94 128 ILE B O 1
ATOM 3055 N N . ARG B 1 129 ? 19.613 34.691 7.711 1.00 11.99 129 ARG B N 1
ATOM 3056 C CA . ARG B 1 129 ? 19.443 35.079 6.317 1.00 12.18 129 ARG B CA 1
ATOM 3057 C C . ARG B 1 129 ? 18.009 34.879 5.807 1.00 12.06 129 ARG B C 1
ATOM 3058 O O . ARG B 1 129 ? 17.455 35.720 5.090 1.00 11.02 129 ARG B O 1
ATOM 3066 N N . VAL B 1 130 ? 17.425 33.724 6.119 1.00 11.92 130 VAL B N 1
ATOM 3067 C CA . VAL B 1 130 ? 16.087 33.430 5.594 1.00 10.97 130 VAL B CA 1
ATOM 3068 C C . VAL B 1 130 ? 14.934 34.016 6.389 1.00 11.58 130 VAL B C 1
ATOM 3069 O O . VAL B 1 130 ? 13.803 34.035 5.904 1.00 11.23 130 VAL B O 1
ATOM 3073 N N . LEU B 1 131 ? 15.207 34.496 7.598 1.00 11.47 131 LEU B N 1
ATOM 3074 C CA . LEU B 1 131 ? 14.138 35.086 8.397 1.00 11.91 131 LEU B CA 1
ATOM 3075 C C . LEU B 1 131 ? 13.811 36.488 7.929 1.00 13.27 131 LEU B C 1
ATOM 3076 O O . LEU B 1 131 ? 14.724 37.277 7.644 1.00 11.78 131 LEU B O 1
ATOM 3081 N N . LYS B 1 132 ? 12.517 36.786 7.833 1.00 11.61 132 LYS B N 1
ATOM 3082 C CA . LYS B 1 132 ? 12.058 38.131 7.491 1.00 12.70 132 LYS B CA 1
ATOM 3083 C C . LYS B 1 132 ? 12.251 39.084 8.708 1.00 14.29 132 LYS B C 1
ATOM 3084 O O . LYS B 1 132 ? 12.447 38.651 9.846 1.00 13.41 132 LYS B O 1
ATOM 3090 N N . PRO B 1 133 ? 12.218 40.398 8.458 1.00 15.76 133 PRO B N 1
ATOM 3091 C CA . PRO B 1 133 ? 12.372 41.342 9.569 1.00 15.43 133 PRO B CA 1
ATOM 3092 C C . PRO B 1 133 ? 11.239 41.010 10.548 1.00 15.73 133 PRO B C 1
ATOM 3093 O O . PRO B 1 133 ? 10.129 40.675 10.141 1.00 16.27 133 PRO B O 1
ATOM 3097 N N . GLY B 1 134 ? 11.545 41.078 11.837 1.00 15.34 134 GLY B N 1
ATOM 3098 C CA . GLY B 1 134 ? 10.547 40.779 12.857 1.00 16.51 134 GLY B CA 1
ATOM 3099 C C . GLY B 1 134 ? 10.370 39.294 13.051 1.00 15.49 134 GLY B C 1
ATOM 3100 O O . GLY B 1 134 ? 9.605 38.890 13.895 1.00 17.05 134 GLY B O 1
ATOM 3101 N N . GLY B 1 135 ? 11.068 38.487 12.255 1.00 13.84 135 GLY B N 1
ATOM 3102 C CA . GLY B 1 135 ? 10.974 37.044 12.391 1.00 14.34 135 GLY B CA 1
ATOM 3103 C C . GLY B 1 135 ? 11.612 36.544 13.676 1.00 14.39 135 GLY B C 1
ATOM 3104 O O . GLY B 1 135 ? 12.419 37.235 14.290 1.00 15.46 135 GLY B O 1
ATOM 3105 N N . ALA B 1 136 ? 11.289 35.308 14.052 1.00 13.10 136 ALA B N 1
ATOM 3106 C CA . ALA B 1 136 ? 11.781 34.730 15.287 1.00 13.84 136 ALA B CA 1
ATOM 3107 C C . ALA B 1 136 ? 12.581 33.450 15.102 1.00 13.73 136 ALA B C 1
ATOM 3108 O O . ALA B 1 136 ? 12.261 32.645 14.225 1.00 10.76 136 ALA B O 1
ATOM 3110 N N . LEU B 1 137 ? 13.612 33.291 15.924 1.00 12.52 137 LEU B N 1
ATOM 3111 C CA . LEU B 1 137 ? 14.387 32.054 15.996 1.00 12.05 137 LEU B CA 1
ATOM 3112 C C . LEU B 1 137 ? 13.783 31.370 17.234 1.00 10.99 137 LEU B C 1
ATOM 3113 O O . LEU B 1 137 ? 13.699 31.969 18.310 1.00 11.14 137 LEU B O 1
ATOM 3118 N N . LEU B 1 138 ? 13.371 30.122 17.081 1.00 9.71 138 LEU B N 1
ATOM 3119 C CA . LEU B 1 138 ? 12.735 29.400 18.151 1.00 11.72 138 LEU B CA 1
ATOM 3120 C C . LEU B 1 138 ? 13.533 28.160 18.482 1.00 10.07 138 LEU B C 1
ATOM 3121 O O . LEU B 1 138 ? 13.406 27.154 17.780 1.00 12.21 138 LEU B O 1
ATOM 3126 N N . GLU B 1 139 ? 14.339 28.224 19.527 1.00 8.98 139 GLU B N 1
ATOM 3127 C CA . GLU B 1 139 ? 15.113 27.063 19.946 1.00 10.50 139 GLU B CA 1
ATOM 3128 C C . GLU B 1 139 ? 14.376 26.398 21.098 1.00 12.11 139 GLU B C 1
ATOM 3129 O O . GLU B 1 139 ? 14.002 27.068 22.073 1.00 13.68 139 GLU B O 1
ATOM 3135 N N . GLY B 1 140 ? 14.188 25.094 21.011 1.00 10.53 140 GLY B N 1
ATOM 3136 C CA . GLY B 1 140 ? 13.506 24.418 22.104 1.00 11.49 140 GLY B CA 1
ATOM 3137 C C . GLY B 1 140 ? 14.278 23.179 22.501 1.00 11.31 140 GLY B C 1
ATOM 3138 O O . GLY B 1 140 ? 14.971 22.584 21.677 1.00 8.74 140 GLY B O 1
ATOM 3139 N N . TRP B 1 141 ? 14.178 22.786 23.773 1.00 10.33 141 TRP B N 1
ATOM 3140 C CA . TRP B 1 141 ? 14.840 21.567 24.188 1.00 10.55 141 TRP B CA 1
ATOM 3141 C C . TRP B 1 141 ? 14.176 20.947 25.378 1.00 11.09 141 TRP B C 1
ATOM 3142 O O . TRP B 1 141 ? 13.549 21.630 26.202 1.00 12.28 141 TRP B O 1
ATOM 3153 N N . ASP B 1 142 ? 14.297 19.632 25.431 1.00 12.33 142 ASP B N 1
ATOM 3154 C CA . ASP B 1 142 ? 13.793 18.846 26.560 1.00 13.47 142 ASP B CA 1
ATOM 3155 C C . ASP B 1 142 ? 14.859 18.852 27.629 1.00 16.05 142 ASP B C 1
ATOM 3156 O O . ASP B 1 142 ? 16.070 18.915 27.326 1.00 14.55 142 ASP B O 1
ATOM 3161 N N . GLN B 1 143 ? 14.428 18.762 28.881 1.00 14.45 143 GLN B N 1
ATOM 3162 C CA . GLN B 1 143 ? 15.362 18.685 30.009 1.00 15.38 143 GLN B CA 1
ATOM 3163 C C . GLN B 1 143 ? 14.734 17.679 30.991 1.00 15.92 143 GLN B C 1
ATOM 3164 O O . GLN B 1 143 ? 13.505 17.688 31.173 1.00 13.98 143 GLN B O 1
ATOM 3170 N N . ALA B 1 144 ? 15.533 16.775 31.579 1.00 13.59 144 ALA B N 1
ATOM 3171 C CA . ALA B 1 144 ? 14.983 15.828 32.540 1.00 13.54 144 ALA B CA 1
ATOM 3172 C C . ALA B 1 144 ? 15.786 15.944 33.828 1.00 13.75 144 ALA B C 1
ATOM 3173 O O . ALA B 1 144 ? 17.001 16.206 33.773 1.00 11.00 144 ALA B O 1
ATOM 3175 N N . GLU B 1 145 ? 15.118 15.786 34.975 1.00 12.54 145 GLU B N 1
ATOM 3176 C CA . GLU B 1 145 ? 15.853 15.775 36.257 1.00 14.51 145 GLU B CA 1
ATOM 3177 C C . GLU B 1 145 ? 16.518 14.415 36.300 1.00 13.03 145 GLU B C 1
ATOM 3178 O O . GLU B 1 145 ? 16.017 13.451 35.671 1.00 13.72 145 GLU B O 1
ATOM 3184 N N . ALA B 1 146 ? 17.638 14.299 37.019 1.00 11.54 146 ALA B N 1
ATOM 3185 C CA . ALA B 1 146 ? 18.306 13.012 37.088 1.00 13.04 146 ALA B CA 1
ATOM 3186 C C . ALA B 1 146 ? 17.425 11.947 37.750 1.00 14.35 146 ALA B C 1
ATOM 3187 O O . ALA B 1 146 ? 16.631 12.232 38.670 1.00 15.07 146 ALA B O 1
ATOM 3189 N N . SER B 1 147 ? 17.535 10.732 37.245 1.00 13.14 147 SER B N 1
ATOM 3190 C CA . SER B 1 147 ? 16.746 9.612 37.762 1.00 13.85 147 SER B CA 1
ATOM 3191 C C . SER B 1 147 ? 17.525 8.354 37.477 1.00 14.73 147 SER B C 1
ATOM 3192 O O . SER B 1 147 ? 18.622 8.407 36.918 1.00 15.29 147 SER B O 1
ATOM 3195 N N . PRO B 1 148 ? 16.944 7.186 37.817 1.00 15.67 148 PRO B N 1
ATOM 3196 C CA . PRO B 1 148 ? 17.644 5.928 37.560 1.00 15.48 148 PRO B CA 1
ATOM 3197 C C .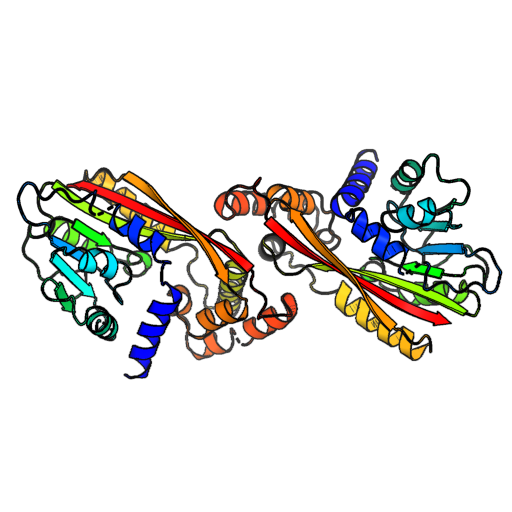 PRO B 1 148 ? 18.019 5.828 36.078 1.00 16.42 148 PRO B C 1
ATOM 3198 O O . PRO B 1 148 ? 19.004 5.194 35.717 1.00 16.88 148 PRO B O 1
ATOM 3202 N N . GLU B 1 149 ? 17.240 6.459 35.203 1.00 14.80 149 GLU B N 1
ATOM 3203 C CA . GLU B 1 149 ? 17.555 6.428 33.782 1.00 16.71 149 GLU B CA 1
ATOM 3204 C C . GLU B 1 149 ? 18.873 7.169 33.509 1.00 16.41 149 GLU B C 1
ATOM 3205 O O . GLU B 1 149 ? 19.738 6.711 32.739 1.00 15.45 149 GLU B O 1
ATOM 3211 N N . TRP B 1 150 ? 19.032 8.329 34.125 1.00 14.94 150 TRP B N 1
ATOM 3212 C CA . TRP B 1 150 ? 20.268 9.080 33.906 1.00 15.43 150 TRP B CA 1
ATOM 3213 C C . TRP B 1 150 ? 21.433 8.249 34.464 1.00 13.42 150 TRP B C 1
ATOM 3214 O O . TRP B 1 150 ? 22.531 8.213 33.877 1.00 14.56 150 TRP B O 1
ATOM 3225 N N . THR B 1 151 ? 21.188 7.570 35.575 1.00 12.82 151 THR B N 1
ATOM 3226 C CA . THR B 1 151 ? 22.215 6.766 36.222 1.00 13.99 151 THR B CA 1
ATOM 3227 C C . THR B 1 151 ? 22.692 5.682 35.254 1.00 15.81 151 THR B C 1
ATOM 3228 O O . THR B 1 151 ? 23.911 5.442 35.123 1.00 15.85 151 THR B O 1
ATOM 3232 N N . LEU B 1 152 ? 21.749 5.030 34.579 1.00 13.85 152 LEU B N 1
ATOM 3233 C CA . LEU B 1 152 ? 22.125 4.001 33.597 1.00 15.22 152 LEU B CA 1
ATOM 3234 C C . LEU B 1 152 ? 22.895 4.613 32.426 1.00 16.21 152 LEU B C 1
ATOM 3235 O O . LEU B 1 152 ? 23.899 4.042 31.974 1.00 15.67 152 LEU B O 1
ATOM 3240 N N . GLN B 1 153 ? 22.460 5.783 31.952 1.00 15.77 153 GLN B N 1
ATOM 3241 C CA . GLN B 1 153 ? 23.151 6.438 30.831 1.00 16.28 153 GLN B CA 1
ATOM 3242 C C . GLN B 1 153 ? 24.570 6.853 31.249 1.00 16.79 153 GLN B C 1
ATOM 3243 O O . GLN B 1 153 ? 25.508 6.744 30.471 1.00 16.13 153 GLN B O 1
ATOM 3249 N N . GLU B 1 154 ? 24.722 7.340 32.473 1.00 16.47 154 GLU B N 1
ATOM 3250 C CA . GLU B 1 154 ? 26.041 7.725 32.945 1.00 16.19 154 GLU B CA 1
ATOM 3251 C C . GLU B 1 154 ? 26.942 6.506 33.143 1.00 17.64 154 GLU B C 1
ATOM 3252 O O . GLU B 1 154 ? 28.148 6.601 32.948 1.00 17.13 154 GLU B O 1
ATOM 3258 N N . ARG B 1 155 ? 26.357 5.363 33.521 1.00 16.83 155 ARG B N 1
ATOM 3259 C CA . ARG B 1 155 ? 27.127 4.135 33.709 1.00 19.58 155 ARG B CA 1
ATOM 3260 C C . ARG B 1 155 ? 27.638 3.718 32.329 1.00 19.22 155 ARG B C 1
ATOM 3261 O O . ARG B 1 155 ? 28.783 3.252 32.185 1.00 18.70 155 ARG B O 1
ATOM 3269 N N . TRP B 1 156 ? 26.803 3.918 31.311 1.00 17.79 156 TRP B N 1
ATOM 3270 C CA . TRP B 1 156 ? 27.206 3.566 29.946 1.00 17.76 156 TRP B CA 1
ATOM 3271 C C . TRP B 1 156 ? 28.430 4.424 29.596 1.00 18.72 156 TRP B C 1
ATOM 3272 O O . TRP B 1 156 ? 29.449 3.934 29.046 1.00 18.32 156 TRP B O 1
ATOM 3283 N N . ARG B 1 157 ? 28.347 5.719 29.903 1.00 17.24 157 ARG B N 1
ATOM 3284 C CA . ARG B 1 157 ? 29.481 6.604 29.595 1.00 18.20 157 ARG B CA 1
ATOM 3285 C C . ARG B 1 157 ? 30.729 6.173 30.373 1.00 17.69 157 ARG B C 1
ATOM 3286 O O . ARG B 1 157 ? 31.832 6.233 29.847 1.00 19.86 157 ARG B O 1
ATOM 3294 N N . ALA B 1 158 ? 30.564 5.715 31.609 1.00 18.71 158 ALA B N 1
ATOM 3295 C CA . ALA B 1 158 ? 31.726 5.319 32.402 1.00 19.09 158 ALA B CA 1
ATOM 3296 C C . ALA B 1 158 ? 32.408 4.099 31.784 1.00 22.05 158 ALA B C 1
ATOM 3297 O O . ALA B 1 158 ? 33.658 4.032 31.687 1.00 20.33 158 ALA B O 1
ATOM 3299 N N . PHE B 1 159 ? 31.596 3.132 31.358 1.00 21.94 159 PHE B N 1
ATOM 3300 C CA . PHE B 1 159 ? 32.128 1.922 30.745 1.00 24.51 159 PHE B CA 1
ATOM 3301 C C . PHE B 1 159 ? 32.781 2.255 29.399 1.00 24.42 159 PHE B C 1
ATOM 3302 O O . PHE B 1 159 ? 33.793 1.672 29.046 1.00 25.74 159 PHE B O 1
ATOM 3310 N N . ALA B 1 160 ? 32.192 3.183 28.650 1.00 24.82 160 ALA B N 1
ATOM 3311 C CA . ALA B 1 160 ? 32.735 3.579 27.354 1.00 25.01 160 ALA B CA 1
ATOM 3312 C C . ALA B 1 160 ? 34.142 4.186 27.533 1.00 26.86 160 ALA B C 1
ATOM 3313 O O . ALA B 1 160 ? 35.054 3.954 26.713 1.00 25.78 160 ALA B O 1
ATOM 3315 N N . ALA B 1 161 ? 34.295 4.989 28.582 1.00 27.44 161 ALA B N 1
ATOM 3316 C CA . ALA B 1 161 ? 35.581 5.610 28.892 1.00 29.94 161 ALA B CA 1
ATOM 3317 C C . ALA B 1 161 ? 36.546 4.489 29.269 1.00 32.16 161 ALA B C 1
ATOM 3318 O O . ALA B 1 161 ? 37.712 4.492 28.838 1.00 32.36 161 ALA B O 1
ATOM 3320 N N . GLU B 1 162 ? 36.066 3.531 30.070 1.00 32.97 162 GLU B N 1
ATOM 3321 C CA . GLU B 1 162 ? 36.900 2.407 30.487 1.00 35.94 162 GLU B CA 1
ATOM 3322 C C . GLU B 1 162 ? 37.489 1.652 29.297 1.00 36.64 162 GLU B C 1
ATOM 3323 O O . GLU B 1 162 ? 38.586 1.084 29.385 1.00 36.88 162 GLU B O 1
ATOM 3329 N N . GLU B 1 163 ? 36.763 1.635 28.188 1.00 37.07 163 GLU B N 1
ATOM 3330 C CA . GLU B 1 163 ? 37.243 0.943 26.989 1.00 39.05 163 GLU B CA 1
ATOM 3331 C C . GLU B 1 163 ? 38.072 1.891 26.115 1.00 38.93 163 GLU B C 1
ATOM 3332 O O . GLU B 1 163 ? 38.419 1.570 24.976 1.00 39.28 163 GLU B O 1
ATOM 3338 N N . GLY B 1 164 ? 38.372 3.068 26.652 1.00 39.31 164 GLY B N 1
ATOM 3339 C CA . GLY B 1 164 ? 39.172 4.035 25.917 1.00 39.54 164 GLY B CA 1
ATOM 3340 C C . GLY B 1 164 ? 38.392 4.815 24.882 1.00 39.56 164 GLY B C 1
ATOM 3341 O O . GLY B 1 164 ? 38.918 5.158 23.818 1.00 40.29 164 GLY B O 1
ATOM 3342 N N . PHE B 1 165 ? 37.132 5.101 25.191 1.00 39.06 165 PHE B N 1
ATOM 3343 C CA . PHE B 1 165 ? 36.269 5.849 24.289 1.00 38.32 165 PHE B CA 1
ATOM 3344 C C . PHE B 1 165 ? 35.392 6.840 25.055 1.00 38.56 165 PHE B C 1
ATOM 3345 O O . PHE B 1 165 ? 34.157 6.822 24.946 1.00 38.23 165 PHE B O 1
ATOM 3353 N N . PRO B 1 166 ? 36.021 7.733 25.834 1.00 38.52 166 PRO B N 1
ATOM 3354 C CA . PRO B 1 166 ? 35.225 8.702 26.586 1.00 37.79 166 PRO B CA 1
ATOM 3355 C C . PRO B 1 166 ? 34.367 9.567 25.652 1.00 37.82 166 PRO B C 1
ATOM 3356 O O . PRO B 1 166 ? 34.769 9.858 24.525 1.00 37.87 166 PRO B O 1
ATOM 3360 N N . VAL B 1 167 ? 33.176 9.948 26.113 1.00 36.75 167 VAL B N 1
ATOM 3361 C CA . VAL B 1 167 ? 32.288 10.788 25.326 1.00 36.18 167 VAL B CA 1
ATOM 3362 C C . VAL B 1 167 ? 32.100 12.107 26.071 1.00 35.52 167 VAL B C 1
ATOM 3363 O O . VAL B 1 167 ? 32.248 12.173 27.294 1.00 34.34 167 VAL B O 1
ATOM 3367 N N . GLU B 1 168 ? 31.760 13.146 25.325 1.00 35.50 168 GLU B N 1
ATOM 3368 C CA . GLU B 1 168 ? 31.573 14.468 25.874 1.00 36.49 168 GLU B CA 1
ATOM 3369 C C . GLU B 1 168 ? 30.284 14.666 26.658 1.00 36.66 168 GLU B C 1
ATOM 3370 O O . GLU B 1 168 ? 29.173 14.578 26.124 1.00 37.31 168 GLU B O 1
ATOM 3376 N N . ARG B 1 169 ? 30.483 14.998 27.920 1.00 35.91 169 ARG B N 1
ATOM 3377 C CA . ARG B 1 169 ? 29.439 15.219 28.897 1.00 35.58 169 ARG B CA 1
ATOM 3378 C C . ARG B 1 169 ? 28.895 16.639 28.735 1.00 32.17 169 ARG B C 1
ATOM 3379 O O . ARG B 1 169 ? 29.661 17.585 28.559 1.00 31.82 169 ARG B O 1
ATOM 3387 N N . GLY B 1 170 ? 27.569 16.755 28.744 1.00 28.82 170 GLY B N 1
ATOM 3388 C CA . GLY B 1 170 ? 26.894 18.039 28.633 1.00 25.93 170 GLY B CA 1
ATOM 3389 C C . GLY B 1 170 ? 27.163 18.898 27.412 1.00 23.65 170 GLY B C 1
ATOM 3390 O O . GLY B 1 170 ? 27.229 20.129 27.523 1.00 22.40 170 GLY B O 1
ATOM 3391 N N . LEU B 1 171 ? 27.294 18.252 26.256 1.00 22.19 171 LEU B N 1
ATOM 3392 C CA . LEU B 1 171 ? 27.559 18.958 25.000 1.00 22.34 171 LEU B CA 1
ATOM 3393 C C . LEU B 1 171 ? 26.384 19.856 24.606 1.00 20.19 171 LEU B C 1
ATOM 3394 O O . LEU B 1 171 ? 26.577 21.004 24.246 1.00 19.91 171 LEU B O 1
ATOM 3399 N N . HIS B 1 172 ? 25.164 19.353 24.713 1.00 21.08 172 HIS B N 1
ATOM 3400 C CA . HIS B 1 172 ? 24.045 20.195 24.292 1.00 20.52 172 HIS B CA 1
ATOM 3401 C C . HIS B 1 172 ? 23.990 21.482 25.114 1.00 19.48 172 HIS B C 1
ATOM 3402 O O . HIS B 1 172 ? 23.847 22.561 24.551 1.00 19.91 172 HIS B O 1
ATOM 3409 N N . ALA B 1 173 ? 24.119 21.371 26.437 1.00 20.67 173 ALA B N 1
ATOM 3410 C CA . ALA B 1 173 ? 24.088 22.557 27.291 1.00 20.72 173 ALA B CA 1
ATOM 3411 C C . ALA B 1 173 ? 25.225 23.510 26.939 1.00 20.23 173 ALA B C 1
ATOM 3412 O O . ALA B 1 173 ? 25.035 24.715 26.941 1.00 17.33 173 ALA B O 1
ATOM 3414 N N . LYS B 1 174 ? 26.418 22.979 26.652 1.00 20.46 174 LYS B N 1
ATOM 3415 C CA . LYS B 1 174 ? 27.529 23.850 26.294 1.00 20.85 174 LYS B CA 1
ATOM 3416 C C . LYS B 1 174 ? 27.210 24.617 25.004 1.00 19.23 174 LYS B C 1
ATOM 3417 O O . LYS B 1 174 ? 27.378 25.850 24.918 1.00 18.10 174 LYS B O 1
ATOM 3423 N N . ARG B 1 175 ? 26.740 23.887 24.002 1.00 17.87 175 ARG B N 1
ATOM 3424 C CA . ARG B 1 175 ? 26.394 24.507 22.734 1.00 17.23 175 ARG B CA 1
ATOM 3425 C C . ARG B 1 175 ? 25.313 25.581 22.905 1.00 15.49 175 ARG B C 1
ATOM 3426 O O . ARG B 1 175 ? 25.398 26.625 22.294 1.00 14.59 175 ARG B O 1
ATOM 3434 N N . LEU B 1 176 ? 24.308 25.335 23.736 1.00 15.89 176 LEU B N 1
ATOM 3435 C CA . LEU B 1 176 ? 23.247 26.329 23.906 1.00 16.57 176 LEU B CA 1
ATOM 3436 C C . LEU B 1 176 ? 23.865 27.606 24.442 1.00 17.42 176 LEU B C 1
ATOM 3437 O O . LEU B 1 176 ? 23.454 28.695 24.083 1.00 17.32 176 LEU B O 1
ATOM 3442 N N . LYS B 1 177 ? 24.853 27.465 25.325 1.00 17.54 177 LYS B N 1
ATOM 3443 C CA . LYS B 1 177 ? 25.506 28.658 25.863 1.00 20.81 177 LYS B CA 1
ATOM 3444 C C . LYS B 1 177 ? 26.291 29.378 24.783 1.00 19.11 177 LYS B C 1
ATOM 3445 O O . LYS B 1 177 ? 26.223 30.598 24.691 1.00 18.07 177 LYS B O 1
ATOM 3451 N N . GLU B 1 178 ? 27.027 28.637 23.948 1.00 19.36 178 GLU B N 1
ATOM 3452 C CA . GLU B 1 178 ? 27.778 29.266 22.852 1.00 19.57 178 GLU B CA 1
ATOM 3453 C C . GLU B 1 178 ? 26.849 30.038 21.891 1.00 17.59 178 GLU B C 1
ATOM 3454 O O . GLU B 1 178 ? 27.096 31.185 21.522 1.00 16.84 178 GLU B O 1
ATOM 3460 N N . VAL B 1 179 ? 25.772 29.376 21.478 1.00 16.26 179 VAL B N 1
ATOM 3461 C CA . VAL B 1 179 ? 24.822 29.990 20.575 1.00 15.23 179 VAL B CA 1
ATOM 3462 C C . VAL B 1 179 ? 24.255 31.231 21.240 1.00 15.19 179 VAL B C 1
ATOM 3463 O O . VAL B 1 179 ? 24.100 32.256 20.606 1.00 15.15 179 VAL B O 1
ATOM 3467 N N . GLU B 1 180 ? 23.978 31.142 22.539 1.00 18.19 180 GLU B N 1
ATOM 3468 C CA . GLU B 1 180 ? 23.425 32.296 23.235 1.00 19.81 180 GLU B CA 1
ATOM 3469 C C . GLU B 1 180 ? 24.354 33.500 23.173 1.00 19.56 180 GLU B C 1
ATOM 3470 O O . GLU B 1 180 ? 23.890 34.618 22.992 1.00 19.19 180 GLU B O 1
ATOM 3476 N N . GLU B 1 181 ? 25.658 33.287 23.346 1.00 21.40 181 GLU B N 1
ATOM 3477 C CA . GLU B 1 181 ? 26.614 34.403 23.274 1.00 22.14 181 GLU B CA 1
ATOM 3478 C C . GLU B 1 181 ? 26.475 35.050 21.894 1.00 20.84 181 GLU B C 1
ATOM 3479 O O . GLU B 1 181 ? 26.508 36.281 21.762 1.00 19.18 181 GLU B O 1
ATOM 3485 N N . ALA B 1 182 ? 26.333 34.224 20.853 1.00 19.48 182 ALA B N 1
ATOM 3486 C CA . ALA B 1 182 ? 26.187 34.756 19.502 1.00 18.02 182 ALA B CA 1
ATOM 3487 C C . ALA B 1 182 ? 24.884 35.540 19.272 1.00 17.50 182 ALA B C 1
ATOM 3488 O O . ALA B 1 182 ? 24.883 36.603 18.659 1.00 15.86 182 ALA B O 1
ATOM 3490 N N . LEU B 1 183 ? 23.765 35.008 19.756 1.00 16.61 183 LEU B N 1
ATOM 3491 C CA . LEU B 1 183 ? 22.500 35.715 19.600 1.00 17.09 183 LEU B CA 1
ATOM 3492 C C . LEU B 1 183 ? 22.564 37.088 20.255 1.00 16.63 183 LEU B C 1
ATOM 3493 O O . LEU B 1 183 ? 21.992 38.045 19.743 1.00 17.33 183 LEU B O 1
ATOM 3498 N N . ARG B 1 184 ? 23.209 37.184 21.414 1.00 18.22 184 ARG B N 1
ATOM 3499 C CA . ARG B 1 184 ? 23.332 38.493 22.100 1.00 19.18 184 ARG B CA 1
ATOM 3500 C C . ARG B 1 184 ? 24.056 39.519 21.213 1.00 19.88 184 ARG B C 1
ATOM 3501 O O . ARG B 1 184 ? 23.577 40.647 20.973 1.00 20.08 184 ARG B O 1
ATOM 3509 N N . ARG B 1 185 ? 25.227 39.107 20.754 1.00 21.30 185 ARG B N 1
ATOM 3510 C CA . ARG B 1 185 ? 26.101 39.912 19.899 1.00 23.78 185 ARG B CA 1
ATOM 3511 C C . ARG B 1 185 ? 25.384 40.378 18.629 1.00 24.04 185 ARG B C 1
ATOM 3512 O O . ARG B 1 185 ? 25.577 41.505 18.181 1.00 23.63 185 ARG B O 1
ATOM 3520 N N . LEU B 1 186 ? 24.518 39.523 18.082 1.00 23.95 186 LEU B N 1
ATOM 3521 C CA . LEU B 1 186 ? 23.770 39.825 16.876 1.00 23.44 186 LEU B CA 1
ATOM 3522 C C . LEU B 1 186 ? 22.492 40.663 17.059 1.00 24.52 186 LEU B C 1
ATOM 3523 O O . LEU B 1 186 ? 21.798 40.954 16.081 1.00 23.92 186 LEU B O 1
ATOM 3528 N N . GLY B 1 187 ? 22.182 41.011 18.310 1.00 23.49 187 GLY B N 1
ATOM 3529 C CA . GLY B 1 187 ? 21.047 41.841 18.622 1.00 22.48 187 GLY B CA 1
ATOM 3530 C C . GLY B 1 187 ? 19.709 41.159 18.566 1.00 22.43 187 GLY B C 1
ATOM 3531 O O . GLY B 1 187 ? 18.684 41.815 18.355 1.00 22.12 187 GLY B O 1
ATOM 3532 N N . LEU B 1 188 ? 19.716 39.848 18.762 1.00 20.87 188 LEU B N 1
ATOM 3533 C CA . LEU B 1 188 ? 18.487 39.103 18.667 1.00 21.59 188 LEU B CA 1
ATOM 3534 C C . LEU B 1 188 ? 17.804 38.958 20.031 1.00 20.19 188 LEU B C 1
ATOM 3535 O O . LEU B 1 188 ? 16.712 38.383 20.134 1.00 18.25 188 LEU B O 1
ATOM 3540 N N . LYS B 1 189 ? 18.457 39.483 21.068 1.00 17.50 189 LYS B N 1
ATOM 3541 C CA . LYS B 1 189 ? 17.852 39.523 22.405 1.00 16.85 189 LYS B CA 1
ATOM 3542 C C . LYS B 1 189 ? 17.089 38.263 22.812 1.00 16.03 189 LYS B C 1
ATOM 3543 O O . LYS B 1 189 ? 15.854 38.283 23.037 1.00 15.54 189 LYS B O 1
ATOM 3549 N N . PRO B 1 190 ? 17.800 37.160 22.945 1.00 14.23 190 PRO B N 1
ATOM 3550 C CA . PRO B 1 190 ? 17.127 35.912 23.340 1.00 13.86 190 PRO B CA 1
ATOM 3551 C C . PRO B 1 190 ? 16.428 35.967 24.689 1.00 14.68 190 PRO B C 1
ATOM 3552 O O . PRO B 1 190 ? 16.947 36.561 25.651 1.00 13.06 190 PRO B O 1
ATOM 3556 N N . ARG B 1 191 ? 15.261 35.319 24.756 1.00 13.29 191 ARG B N 1
ATOM 3557 C CA . ARG B 1 191 ? 14.487 35.246 25.981 1.00 14.24 191 ARG B CA 1
ATOM 3558 C C . ARG B 1 191 ? 14.079 33.787 26.140 1.00 14.04 191 ARG B C 1
ATOM 3559 O O . ARG B 1 191 ? 13.460 33.190 25.252 1.00 12.82 191 ARG B O 1
ATOM 3567 N N . THR B 1 192 ? 14.408 33.217 27.285 1.00 13.24 192 THR B N 1
ATOM 3568 C CA . THR B 1 192 ? 14.108 31.804 27.530 1.00 13.39 192 THR B CA 1
ATOM 3569 C C . THR B 1 192 ? 13.068 31.600 28.622 1.00 15.15 192 THR B C 1
ATOM 3570 O O . THR B 1 192 ? 13.106 32.278 29.654 1.00 14.87 192 THR B O 1
ATOM 3574 N N . ARG B 1 193 ? 12.145 30.674 28.405 1.00 15.68 193 ARG B N 1
ATOM 3575 C CA . ARG B 1 193 ? 11.137 30.375 29.449 1.00 17.83 193 ARG B CA 1
ATOM 3576 C C . ARG B 1 193 ? 10.756 28.903 29.390 1.00 15.03 193 ARG B C 1
ATOM 3577 O O . ARG B 1 193 ? 10.896 28.243 28.344 1.00 12.87 193 ARG B O 1
ATOM 3585 N N . GLU B 1 194 ? 10.287 28.368 30.518 1.00 15.29 194 GLU B N 1
ATOM 3586 C CA . GLU B 1 194 ? 9.840 26.970 30.556 1.00 14.66 194 GLU B CA 1
ATOM 3587 C C . GLU B 1 194 ? 8.425 26.974 29.996 1.00 16.06 194 GLU B C 1
ATOM 3588 O O . GLU B 1 194 ? 7.593 27.742 30.474 1.00 17.99 194 GLU B O 1
ATOM 3594 N N . VAL B 1 195 ? 8.120 26.139 28.993 1.00 14.05 195 VAL B N 1
ATOM 3595 C CA . VAL B 1 195 ? 6.787 26.156 28.418 1.00 14.12 195 VAL B CA 1
ATOM 3596 C C . VAL B 1 195 ? 5.955 24.895 28.689 1.00 14.88 195 VAL B C 1
ATOM 3597 O O . VAL B 1 195 ? 4.759 24.854 28.393 1.00 16.55 195 VAL B O 1
ATOM 3601 N N . ALA B 1 196 ? 6.562 23.862 29.260 1.00 13.27 196 ALA B N 1
ATOM 3602 C CA . ALA B 1 196 ? 5.824 22.631 29.598 1.00 13.41 196 ALA B CA 1
ATOM 3603 C C . ALA B 1 196 ? 6.611 21.877 30.654 1.00 13.86 196 ALA B C 1
ATOM 3604 O O . ALA B 1 196 ? 7.868 21.938 30.692 1.00 12.26 196 ALA B O 1
ATOM 3606 N N . ARG B 1 197 ? 5.886 21.166 31.518 1.00 12.82 197 ARG B N 1
ATOM 3607 C CA . ARG B 1 197 ? 6.497 20.385 32.584 1.00 15.44 197 ARG B CA 1
ATOM 3608 C C . ARG B 1 197 ? 5.585 19.174 32.762 1.00 17.65 197 ARG B C 1
ATOM 3609 O O . ARG B 1 197 ? 4.350 19.318 32.829 1.00 15.68 197 ARG B O 1
ATOM 3617 N N . TRP B 1 198 ? 6.179 17.978 32.814 1.00 17.32 198 TRP B N 1
ATOM 3618 C CA . TRP B 1 198 ? 5.389 16.769 32.916 1.00 16.03 198 TRP B CA 1
ATOM 3619 C C . TRP B 1 198 ? 6.179 15.640 33.545 1.00 17.77 198 TRP B C 1
ATOM 3620 O O . TRP B 1 198 ? 7.397 15.728 33.736 1.00 15.31 198 TRP B O 1
ATOM 3631 N N . ARG B 1 199 ? 5.471 14.569 33.860 1.00 19.61 199 ARG B N 1
ATOM 3632 C CA . ARG B 1 199 ? 6.088 13.416 34.502 1.00 23.96 199 ARG B CA 1
ATOM 3633 C C . ARG B 1 199 ? 5.827 12.182 33.652 1.00 25.43 199 ARG B C 1
ATOM 3634 O O . ARG B 1 199 ? 4.728 12.001 33.112 1.00 24.51 199 ARG B O 1
ATOM 3642 N N . GLU B 1 200 ? 6.842 11.351 33.460 1.00 27.12 200 GLU B N 1
ATOM 3643 C CA . GLU B 1 200 ? 6.598 10.111 32.730 1.00 29.45 200 GLU B CA 1
ATOM 3644 C C . GLU B 1 200 ? 7.205 8.984 33.526 1.00 28.96 200 GLU B C 1
ATOM 3645 O O . GLU B 1 200 ? 7.931 9.248 34.475 1.00 29.30 200 GLU B O 1
ATOM 3651 N N . GLU B 1 201 ? 6.839 7.744 33.203 1.00 27.50 201 GLU B N 1
ATOM 3652 C CA . GLU B 1 201 ? 7.400 6.597 33.902 1.00 25.76 201 GLU B CA 1
ATOM 3653 C C . GLU B 1 201 ? 8.257 5.804 32.920 1.00 23.99 201 GLU B C 1
ATOM 3654 O O . GLU B 1 201 ? 7.955 5.700 31.726 1.00 24.64 201 GLU B O 1
ATOM 3660 N N . ARG B 1 202 ? 9.341 5.247 33.431 1.00 20.86 202 ARG B N 1
ATOM 3661 C CA . ARG B 1 202 ? 10.255 4.490 32.584 1.00 21.41 202 ARG B CA 1
ATOM 3662 C C . ARG B 1 202 ? 10.762 3.293 33.382 1.00 17.93 202 ARG B C 1
ATOM 3663 O O . ARG B 1 202 ? 10.774 3.336 34.601 1.00 18.27 202 ARG B O 1
ATOM 3671 N N . THR B 1 203 ? 11.152 2.224 32.697 1.00 17.99 203 THR B N 1
ATOM 3672 C CA . THR B 1 203 ? 11.691 1.058 33.379 1.00 15.94 203 THR B CA 1
ATOM 3673 C C . THR B 1 203 ? 13.156 0.915 33.012 1.00 15.99 203 THR B C 1
ATOM 3674 O O . THR B 1 203 ? 13.605 1.450 31.994 1.00 16.43 203 THR B O 1
ATOM 3678 N N . PRO B 1 204 ? 13.933 0.236 33.866 1.00 15.13 204 PRO B N 1
ATOM 3679 C CA . PRO B 1 204 ? 15.340 0.057 33.540 1.00 14.84 204 PRO B CA 1
ATOM 3680 C C . PRO B 1 204 ? 15.474 -0.620 32.157 1.00 15.35 204 PRO B C 1
ATOM 3681 O O . PRO B 1 204 ? 16.317 -0.233 31.339 1.00 14.80 204 PRO B O 1
ATOM 3685 N N . ARG B 1 205 ? 14.615 -1.616 31.911 1.00 15.50 205 ARG B N 1
ATOM 3686 C CA . ARG B 1 205 ? 14.658 -2.355 30.650 1.00 16.67 205 ARG B CA 1
ATOM 3687 C C . ARG B 1 205 ? 14.523 -1.436 29.458 1.00 15.89 205 ARG B C 1
ATOM 3688 O O . ARG B 1 205 ? 15.247 -1.598 28.464 1.00 17.82 205 ARG B O 1
ATOM 3696 N N . GLU B 1 206 ? 13.629 -0.460 29.564 1.00 15.03 206 GLU B N 1
ATOM 3697 C CA . GLU B 1 206 ? 13.417 0.493 28.497 1.00 17.52 206 GLU B CA 1
ATOM 3698 C C . GLU B 1 206 ? 14.617 1.419 28.326 1.00 15.26 206 GLU B C 1
ATOM 3699 O O . GLU B 1 206 ? 14.993 1.733 27.207 1.00 17.49 206 GLU B O 1
ATOM 3705 N N . ALA B 1 207 ? 15.187 1.876 29.432 1.00 15.84 207 ALA B N 1
ATOM 3706 C CA . ALA B 1 207 ? 16.348 2.760 29.371 1.00 15.39 207 ALA B CA 1
ATOM 3707 C C . ALA B 1 207 ? 17.513 1.994 28.741 1.00 15.40 207 ALA B C 1
ATOM 3708 O O . ALA B 1 207 ? 18.260 2.529 27.929 1.00 15.89 207 ALA B O 1
ATOM 3710 N N . LEU B 1 208 ? 17.670 0.738 29.130 1.00 14.71 208 LEU B N 1
ATOM 3711 C CA . LEU B 1 208 ? 18.727 -0.086 28.589 1.00 16.27 208 LEU B CA 1
ATOM 3712 C C . LEU B 1 208 ? 18.515 -0.333 27.097 1.00 16.84 208 LEU B C 1
ATOM 3713 O O . LEU B 1 208 ? 19.489 -0.337 26.334 1.00 18.39 208 LEU B O 1
ATOM 3718 N N . GLU B 1 209 ? 17.277 -0.576 26.672 1.00 17.37 209 GLU B N 1
ATOM 3719 C CA . GLU B 1 209 ? 17.054 -0.815 25.234 1.00 17.91 209 GLU B CA 1
ATOM 3720 C C . GLU B 1 209 ? 17.406 0.412 24.396 1.00 19.16 209 GLU B C 1
ATOM 3721 O O . GLU B 1 209 ? 17.938 0.279 23.281 1.00 19.73 209 GLU B O 1
ATOM 3727 N N . ALA B 1 210 ? 17.101 1.598 24.919 1.00 18.11 210 ALA B N 1
ATOM 3728 C CA . ALA B 1 210 ? 17.437 2.828 24.215 1.00 17.91 210 ALA B CA 1
ATOM 3729 C C . ALA B 1 210 ? 18.945 2.949 24.045 1.00 18.85 210 ALA B C 1
ATOM 3730 O O . ALA B 1 210 ? 19.415 3.438 23.010 1.00 18.60 210 ALA B O 1
ATOM 3732 N N . LEU B 1 211 ? 19.709 2.542 25.054 1.00 17.78 211 LEU B N 1
ATOM 3733 C CA . LEU B 1 211 ? 21.166 2.576 24.941 1.00 18.52 211 LEU B CA 1
ATOM 3734 C C . LEU B 1 211 ? 21.621 1.475 23.965 1.00 19.68 211 LEU B C 1
ATOM 3735 O O . LEU B 1 211 ? 22.420 1.719 23.074 1.00 20.56 211 LEU B O 1
ATOM 3740 N N . SER B 1 212 ? 21.082 0.274 24.121 1.00 19.82 212 SER B N 1
ATOM 3741 C CA . SER B 1 212 ? 21.452 -0.850 23.279 1.00 21.95 212 SER B CA 1
ATOM 3742 C C . SER B 1 212 ? 21.324 -0.515 21.786 1.00 22.53 212 SER B C 1
ATOM 3743 O O . SER B 1 212 ? 22.221 -0.857 20.978 1.00 22.47 212 SER B O 1
ATOM 3746 N N . GLU B 1 213 ? 20.232 0.166 21.441 1.00 22.12 213 GLU B N 1
ATOM 3747 C CA . GLU B 1 213 ? 19.900 0.567 20.068 1.00 24.45 213 GLU B CA 1
ATOM 3748 C C . GLU B 1 213 ? 20.605 1.839 19.614 1.00 25.37 213 GLU B C 1
ATOM 3749 O O . GLU B 1 213 ? 20.370 2.333 18.509 1.00 23.55 213 GLU B O 1
ATOM 3755 N N . ARG B 1 214 ? 21.460 2.356 20.485 1.00 26.56 214 ARG B N 1
ATOM 3756 C CA . ARG B 1 214 ? 22.238 3.547 20.206 1.00 28.26 214 ARG B CA 1
ATOM 3757 C C . ARG B 1 214 ? 21.363 4.694 19.695 1.00 27.84 214 ARG B C 1
ATOM 3758 O O . ARG B 1 214 ? 21.733 5.354 18.740 1.00 28.44 214 ARG B O 1
ATOM 3766 N N . LEU B 1 215 ? 20.218 4.928 20.342 1.00 26.94 215 LEU B N 1
ATOM 3767 C CA . LEU B 1 215 ? 19.302 5.994 19.957 1.00 26.28 215 LEU B CA 1
ATOM 3768 C C . LEU B 1 215 ? 19.719 7.416 20.385 1.00 26.74 215 LEU B C 1
ATOM 3769 O O . LEU B 1 215 ? 19.158 8.411 19.898 1.00 27.65 215 LEU B O 1
ATOM 3774 N N . TYR B 1 216 ? 20.694 7.518 21.276 1.00 24.76 216 TYR B N 1
ATOM 3775 C CA . TYR B 1 216 ? 21.166 8.824 21.743 1.00 24.17 216 TYR B CA 1
ATOM 3776 C C . TYR B 1 216 ? 22.488 9.154 21.045 1.00 24.12 216 TYR B C 1
ATOM 3777 O O . TYR B 1 216 ? 23.361 8.283 20.909 1.00 23.10 216 TYR B O 1
ATOM 3786 N N . SER B 1 217 ? 22.648 10.411 20.618 1.00 23.49 217 SER B N 1
ATOM 3787 C CA . SER B 1 217 ? 23.864 10.790 19.944 1.00 24.55 217 SER B CA 1
ATOM 3788 C C . SER B 1 217 ? 25.113 10.454 20.745 1.00 24.46 217 SER B C 1
ATOM 3789 O O . SER B 1 217 ? 26.088 10.003 20.159 1.00 25.55 217 SER B O 1
ATOM 3792 N N . PHE B 1 218 ? 25.107 10.620 22.069 1.00 23.45 218 PHE B N 1
ATOM 3793 C CA . PHE B 1 218 ? 26.323 10.314 22.813 1.00 23.01 218 PHE B CA 1
ATOM 3794 C C . PHE B 1 218 ? 26.747 8.859 22.693 1.00 23.59 218 PHE B C 1
ATOM 3795 O O . PHE B 1 218 ? 27.891 8.533 22.997 1.00 23.27 218 PHE B O 1
ATOM 3803 N N . THR B 1 219 ? 25.858 7.975 22.226 1.00 22.81 219 THR B N 1
ATOM 3804 C CA . THR B 1 219 ? 26.236 6.568 22.084 1.00 23.30 219 THR B CA 1
ATOM 3805 C C . THR B 1 219 ? 26.655 6.178 20.661 1.00 25.42 219 THR B C 1
ATOM 3806 O O . THR B 1 219 ? 27.018 5.031 20.412 1.00 25.25 219 THR B O 1
ATOM 3810 N N . GLN B 1 220 ? 26.612 7.122 19.730 1.00 26.29 220 GLN B N 1
ATOM 3811 C CA . GLN B 1 220 ? 26.882 6.773 18.343 1.00 29.08 220 GLN B CA 1
ATOM 3812 C C . GLN B 1 220 ? 28.293 6.916 17.801 1.00 30.85 220 GLN B C 1
ATOM 3813 O O . GLN B 1 220 ? 28.543 6.576 16.634 1.00 30.94 220 GLN B O 1
ATOM 3819 N N . GLY B 1 221 ? 29.211 7.401 18.630 1.00 33.34 221 GLY B N 1
ATOM 3820 C CA . GLY B 1 221 ? 30.586 7.567 18.171 1.00 37.35 221 GLY B CA 1
ATOM 3821 C C . GLY B 1 221 ? 31.464 6.333 18.320 1.00 39.47 221 GLY B C 1
ATOM 3822 O O . GLY B 1 221 ? 32.438 6.156 17.580 1.00 40.08 221 GLY B O 1
ATOM 3823 N N . LEU B 1 222 ? 31.108 5.477 19.274 1.00 41.29 222 LEU B N 1
ATOM 3824 C CA . LEU B 1 222 ? 31.841 4.246 19.574 1.00 42.46 222 LEU B CA 1
ATOM 3825 C C . LEU B 1 222 ? 31.852 3.156 18.502 1.00 42.89 222 LEU B C 1
ATOM 3826 O O . LEU B 1 222 ? 30.849 2.917 17.826 1.00 43.13 222 LEU B O 1
ATOM 3831 N N . PRO B 1 223 ? 32.999 2.476 18.337 1.00 42.88 223 PRO B N 1
ATOM 3832 C CA . PRO B 1 223 ? 33.062 1.405 17.340 1.00 42.92 223 PRO B CA 1
ATOM 3833 C C . PRO B 1 223 ? 32.081 0.331 17.839 1.00 42.27 223 PRO B C 1
ATOM 3834 O O . PRO B 1 223 ? 31.916 0.146 19.052 1.00 40.48 223 PRO B O 1
ATOM 3838 N N . GLU B 1 224 ? 31.432 -0.359 16.910 1.00 42.30 224 GLU B N 1
ATOM 3839 C CA . GLU B 1 224 ? 30.456 -1.383 17.251 1.00 42.82 224 GLU B CA 1
ATOM 3840 C C . GLU B 1 224 ? 30.954 -2.400 18.283 1.00 42.26 224 GLU B C 1
ATOM 3841 O O . GLU B 1 224 ? 30.296 -2.636 19.305 1.00 41.51 224 GLU B O 1
ATOM 3847 N N . PRO B 1 225 ? 32.120 -3.018 18.035 1.00 41.95 225 PRO B N 1
ATOM 3848 C CA . PRO B 1 225 ? 32.610 -3.994 19.015 1.00 40.69 225 PRO B CA 1
ATOM 3849 C C . PRO B 1 225 ? 32.673 -3.422 20.434 1.00 39.21 225 PRO B C 1
ATOM 3850 O O . PRO B 1 225 ? 32.339 -4.119 21.402 1.00 38.67 225 PRO B O 1
ATOM 3854 N N . VAL B 1 226 ? 33.096 -2.161 20.556 1.00 36.96 226 VAL B N 1
ATOM 3855 C CA . VAL B 1 226 ? 33.206 -1.535 21.868 1.00 34.68 226 VAL B CA 1
ATOM 3856 C C . VAL B 1 226 ? 31.806 -1.320 22.453 1.00 34.47 226 VAL B C 1
ATOM 3857 O O . VAL B 1 226 ? 31.604 -1.524 23.642 1.00 34.53 226 VAL B O 1
ATOM 3861 N N . HIS B 1 227 ? 30.835 -0.926 21.635 1.00 33.12 227 HIS B N 1
ATOM 3862 C CA . HIS B 1 227 ? 29.468 -0.741 22.165 1.00 32.38 227 HIS B CA 1
ATOM 3863 C C . HIS B 1 227 ? 28.907 -2.081 22.669 1.00 32.67 227 HIS B C 1
ATOM 3864 O O . HIS B 1 227 ? 28.197 -2.123 23.682 1.00 31.16 227 HIS B O 1
ATOM 3871 N N . ALA B 1 228 ? 29.222 -3.173 21.973 1.00 30.96 228 ALA B N 1
ATOM 3872 C CA . ALA B 1 228 ? 28.743 -4.492 22.385 1.00 31.18 228 ALA B CA 1
ATOM 3873 C C . ALA B 1 228 ? 29.282 -4.896 23.750 1.00 31.33 228 ALA B C 1
ATOM 3874 O O . ALA B 1 228 ? 28.523 -5.356 24.608 1.00 31.69 228 ALA B O 1
ATOM 3876 N N . ARG B 1 229 ? 30.586 -4.742 23.952 1.00 32.41 229 ARG B N 1
ATOM 3877 C CA . ARG B 1 229 ? 31.189 -5.087 25.243 1.00 32.53 229 ARG B CA 1
ATOM 3878 C C . ARG B 1 229 ? 30.601 -4.197 26.328 1.00 31.12 229 ARG B C 1
ATOM 3879 O O . ARG B 1 229 ? 30.366 -4.661 27.450 1.00 29.86 229 ARG B O 1
ATOM 3887 N N . VAL B 1 230 ? 30.378 -2.922 25.998 1.00 28.69 230 VAL B N 1
ATOM 3888 C CA . VAL B 1 230 ? 29.803 -1.982 26.969 1.00 26.88 230 VAL B CA 1
ATOM 3889 C C . VAL B 1 230 ? 28.371 -2.391 27.329 1.00 27.60 230 VAL B C 1
ATOM 3890 O O . VAL B 1 230 ? 27.995 -2.396 28.517 1.00 25.87 230 VAL B O 1
ATOM 3902 N N . GLU B 1 232 ? 27.123 -5.296 27.214 1.00 31.85 232 GLU B N 1
ATOM 3903 C CA . GLU B 1 232 ? 27.167 -6.536 27.970 1.00 34.14 232 GLU B CA 1
ATOM 3904 C C . GLU B 1 232 ? 27.416 -6.205 29.432 1.00 33.00 232 GLU B C 1
ATOM 3905 O O . GLU B 1 232 ? 26.669 -6.644 30.309 1.00 34.38 232 GLU B O 1
ATOM 3911 N N . ARG B 1 233 ? 28.438 -5.391 29.681 1.00 31.70 233 ARG B N 1
ATOM 3912 C CA . ARG B 1 233 ? 28.801 -5.022 31.035 1.00 29.94 233 ARG B CA 1
ATOM 3913 C C . ARG B 1 233 ? 27.668 -4.265 31.724 1.00 28.36 233 ARG B C 1
ATOM 3914 O O . ARG B 1 233 ? 27.413 -4.476 32.907 1.00 27.49 233 ARG B O 1
ATOM 3922 N N . LEU B 1 234 ? 26.985 -3.403 30.977 1.00 26.00 234 LEU B N 1
ATOM 3923 C CA . LEU B 1 234 ? 25.884 -2.605 31.542 1.00 24.37 234 LEU B CA 1
ATOM 3924 C C . LEU B 1 234 ? 24.615 -3.439 31.818 1.00 23.46 234 LEU B C 1
ATOM 3925 O O . LEU B 1 234 ? 23.977 -3.281 32.881 1.00 21.69 234 LEU B O 1
ATOM 3930 N N . TRP B 1 235 ? 24.236 -4.332 30.896 1.00 23.22 235 TRP B N 1
ATOM 3931 C CA . TRP B 1 235 ? 23.039 -5.133 31.151 1.00 23.51 235 TRP B CA 1
ATOM 3932 C C . TRP B 1 235 ? 23.259 -5.942 32.428 1.00 23.92 235 TRP B C 1
ATOM 3933 O O . TRP B 1 235 ? 22.360 -6.005 33.288 1.00 23.16 235 TRP B O 1
ATOM 3944 N N . ALA B 1 236 ? 24.460 -6.507 32.579 1.00 24.10 236 ALA B N 1
ATOM 3945 C CA . ALA B 1 236 ? 24.798 -7.314 33.762 1.00 25.60 236 ALA B CA 1
ATOM 3946 C C . ALA B 1 236 ? 24.818 -6.466 35.046 1.00 25.41 236 ALA B C 1
ATOM 3947 O O . ALA B 1 236 ? 24.339 -6.894 36.108 1.00 24.94 236 ALA B O 1
ATOM 3949 N N . TRP B 1 237 ? 25.364 -5.259 34.935 1.00 24.68 237 TRP B N 1
ATOM 3950 C CA . TRP B 1 237 ? 25.439 -4.333 36.061 1.00 23.18 237 TRP B CA 1
ATOM 3951 C C . TRP B 1 237 ? 24.020 -3.979 36.517 1.00 22.74 237 TRP B C 1
ATOM 3952 O O . TRP B 1 237 ? 23.722 -4.001 37.727 1.00 24.44 237 TRP B O 1
ATOM 3963 N N . ALA B 1 238 ? 23.155 -3.654 35.560 1.00 21.61 238 ALA B N 1
ATOM 3964 C CA . ALA B 1 238 ? 21.769 -3.295 35.849 1.00 22.05 238 ALA B CA 1
ATOM 3965 C C . ALA B 1 238 ? 21.085 -4.466 36.552 1.00 23.17 238 ALA B C 1
ATOM 3966 O O . ALA B 1 238 ? 20.412 -4.288 37.567 1.00 23.22 238 ALA B O 1
ATOM 3968 N N . GLU B 1 239 ? 21.251 -5.652 35.988 1.00 25.24 239 GLU B N 1
ATOM 3969 C CA . GLU B 1 239 ? 20.667 -6.862 36.577 1.00 29.05 239 GLU B CA 1
ATOM 3970 C C . GLU B 1 239 ? 21.166 -6.993 38.015 1.00 29.83 239 GLU B C 1
ATOM 3971 O O . GLU B 1 239 ? 20.398 -7.313 38.929 1.00 30.65 239 GLU B O 1
ATOM 3977 N N . ALA B 1 240 ? 22.449 -6.711 38.223 1.00 30.24 240 ALA B N 1
ATOM 3978 C CA . ALA B 1 240 ? 23.031 -6.820 39.556 1.00 30.11 240 ALA B CA 1
ATOM 3979 C C . ALA B 1 240 ? 22.583 -5.761 40.553 1.00 29.73 240 ALA B C 1
ATOM 3980 O O . ALA B 1 240 ? 22.259 -6.073 41.700 1.00 29.03 240 ALA B O 1
ATOM 3982 N N . GLU B 1 241 ? 22.576 -4.505 40.119 1.00 29.72 241 GLU B N 1
ATOM 3983 C CA . GLU B 1 241 ? 22.238 -3.396 40.981 1.00 29.57 241 GLU B CA 1
ATOM 3984 C C . GLU B 1 241 ? 20.766 -3.017 41.095 1.00 30.30 241 GLU B C 1
ATOM 3985 O O . GLU B 1 241 ? 20.364 -2.411 42.086 1.00 30.06 241 GLU B O 1
ATOM 3991 N N . LEU B 1 242 ? 19.963 -3.376 40.103 1.00 30.13 242 LEU B N 1
ATOM 3992 C CA . LEU B 1 242 ? 18.542 -3.031 40.128 1.00 31.53 242 LEU B CA 1
ATOM 3993 C C . LEU B 1 242 ? 17.588 -4.227 40.347 1.00 32.13 242 LEU B C 1
ATOM 3994 O O . LEU B 1 242 ? 16.475 -4.067 40.859 1.00 35.27 242 LEU B O 1
ATOM 3999 N N . GLY B 1 243 ? 18.017 -5.433 39.996 1.00 31.20 243 GLY B N 1
ATOM 4000 C CA . GLY B 1 243 ? 17.118 -6.562 40.172 1.00 30.54 243 GLY B CA 1
ATOM 4001 C C . GLY B 1 243 ? 15.966 -6.561 39.162 1.00 29.70 243 GLY B C 1
ATOM 4002 O O . GLY B 1 243 ? 16.137 -7.053 38.052 1.00 30.92 243 GLY B O 1
ATOM 4003 N N . ASP B 1 244 ? 14.807 -6.007 39.521 1.00 28.56 244 ASP B N 1
ATOM 4004 C CA . ASP B 1 244 ? 13.651 -6.021 38.619 1.00 26.94 244 ASP B CA 1
ATOM 4005 C C . ASP B 1 244 ? 13.716 -4.933 37.556 1.00 24.35 244 ASP B C 1
ATOM 4006 O O . ASP B 1 244 ? 13.439 -3.774 37.834 1.00 23.98 244 ASP B O 1
ATOM 4011 N N . LEU B 1 245 ? 14.046 -5.319 36.325 1.00 22.65 245 LEU B N 1
ATOM 4012 C CA . LEU B 1 245 ? 14.175 -4.341 35.256 1.00 22.04 245 LEU B CA 1
ATOM 4013 C C . LEU B 1 245 ? 12.870 -3.863 34.659 1.00 21.04 245 LEU B C 1
ATOM 4014 O O . LEU B 1 245 ? 12.872 -2.971 33.819 1.00 20.79 245 LEU B O 1
ATOM 4019 N N . ASP B 1 246 ? 11.751 -4.430 35.107 1.00 19.89 246 ASP B N 1
ATOM 4020 C CA . ASP B 1 246 ? 10.458 -4.045 34.578 1.00 19.78 246 ASP B CA 1
ATOM 4021 C C . ASP B 1 246 ? 9.678 -3.163 35.559 1.00 19.57 246 ASP B C 1
ATOM 4022 O O . ASP B 1 246 ? 8.538 -2.820 35.319 1.00 19.84 246 ASP B O 1
ATOM 4027 N N . ARG B 1 247 ? 10.314 -2.775 36.656 1.00 18.78 247 ARG B N 1
ATOM 4028 C CA . ARG B 1 247 ? 9.660 -1.905 37.616 1.00 17.94 247 ARG B CA 1
ATOM 4029 C C . ARG B 1 247 ? 9.847 -0.444 37.182 1.00 17.50 247 ARG B C 1
ATOM 4030 O O . ARG B 1 247 ? 10.976 0.050 37.034 1.00 17.71 247 ARG B O 1
ATOM 4038 N N . PRO B 1 248 ? 8.744 0.275 36.993 1.00 18.00 248 PRO B N 1
ATOM 4039 C CA . PRO B 1 248 ? 8.838 1.680 36.577 1.00 17.37 248 PRO B CA 1
ATOM 4040 C C . PRO B 1 248 ? 9.233 2.666 37.662 1.00 17.13 248 PRO B C 1
ATOM 4041 O O . PRO B 1 248 ? 8.938 2.475 38.841 1.00 17.63 248 PRO B O 1
ATOM 4045 N N . PHE B 1 249 ? 9.917 3.723 37.223 1.00 17.77 249 PHE B N 1
ATOM 4046 C CA . PHE B 1 249 ? 10.316 4.807 38.094 1.00 17.98 249 PHE B CA 1
ATOM 4047 C C . PHE B 1 249 ? 9.910 6.090 37.374 1.00 18.77 249 PHE B C 1
ATOM 4048 O O . PHE B 1 249 ? 9.715 6.100 36.153 1.00 18.86 249 PHE B O 1
ATOM 4056 N N . PRO B 1 250 ? 9.720 7.175 38.132 1.00 19.76 250 PRO B N 1
ATOM 4057 C CA . PRO B 1 250 ? 9.334 8.381 37.413 1.00 20.62 250 PRO B CA 1
ATOM 4058 C C . PRO B 1 250 ? 10.505 9.199 36.900 1.00 20.31 250 PRO B C 1
ATOM 4059 O O . PRO B 1 250 ? 11.629 9.087 37.398 1.00 17.13 250 PRO B O 1
ATOM 4063 N N . VAL B 1 251 ? 10.220 10.014 35.888 1.00 20.44 251 VAL B N 1
ATOM 4064 C CA . VAL B 1 251 ? 11.205 10.932 35.310 1.00 20.12 251 VAL B CA 1
ATOM 4065 C C . VAL B 1 251 ? 10.480 12.263 35.167 1.00 20.63 251 VAL B C 1
ATOM 4066 O O . VAL B 1 251 ? 9.417 12.336 34.531 1.00 22.30 251 VAL B O 1
ATOM 4070 N N . GLU B 1 252 ? 11.027 13.298 35.786 1.00 19.31 252 GLU B N 1
ATOM 4071 C CA . GLU B 1 252 ? 10.439 14.631 35.726 1.00 17.67 252 GLU B CA 1
ATOM 4072 C C . GLU B 1 252 ? 11.036 15.362 34.527 1.00 17.06 252 GLU B C 1
ATOM 4073 O O . GLU B 1 252 ? 12.264 15.513 34.417 1.00 14.11 252 GLU B O 1
ATOM 4079 N N . LYS B 1 253 ? 10.153 15.817 33.646 1.00 16.18 253 LYS B N 1
ATOM 4080 C CA . LYS B 1 253 ? 10.581 16.491 32.404 1.00 16.78 253 LYS B CA 1
ATOM 4081 C C . LYS B 1 253 ? 10.066 17.912 32.229 1.00 17.15 253 LYS B C 1
ATOM 4082 O O . LYS B 1 253 ? 9.064 18.324 32.829 1.00 16.05 253 LYS B O 1
ATOM 4088 N N . ARG B 1 254 ? 10.772 18.675 31.408 1.00 14.05 254 ARG B N 1
ATOM 4089 C CA . ARG B 1 254 ? 10.363 20.024 31.139 1.00 14.83 254 ARG B CA 1
ATOM 4090 C C . ARG B 1 254 ? 10.826 20.387 29.736 1.00 13.49 254 ARG B C 1
ATOM 4091 O O . ARG B 1 254 ? 11.747 19.759 29.191 1.00 15.48 254 ARG B O 1
ATOM 4099 N N . PHE B 1 255 ? 10.167 21.363 29.127 1.00 11.52 255 PHE B N 1
ATOM 4100 C CA . PHE B 1 255 ? 10.589 21.803 27.800 1.00 12.18 255 PHE B CA 1
ATOM 4101 C C . PHE B 1 255 ? 10.819 23.301 27.877 1.00 12.35 255 PHE B C 1
ATOM 4102 O O . PHE B 1 255 ? 9.945 24.039 28.359 1.00 11.74 255 PHE B O 1
ATOM 4110 N N . LEU B 1 256 ? 11.996 23.766 27.427 1.00 11.88 256 LEU B N 1
ATOM 4111 C CA . LEU B 1 256 ? 12.301 25.175 27.438 1.00 11.43 256 LEU B CA 1
ATOM 4112 C C . LEU B 1 256 ? 12.256 25.724 26.008 1.00 11.70 256 LEU B C 1
ATOM 4113 O O . LEU B 1 256 ? 12.591 25.026 25.056 1.00 12.20 256 LEU B O 1
ATOM 4118 N N . LEU B 1 257 ? 11.864 26.985 25.878 1.00 13.04 257 LEU B N 1
ATOM 4119 C CA . LEU B 1 257 ? 11.818 27.649 24.569 1.00 10.54 257 LEU B CA 1
ATOM 4120 C C . LEU B 1 257 ? 12.589 28.955 24.664 1.00 11.75 257 LEU B C 1
ATOM 4121 O O . LEU B 1 257 ? 12.333 29.788 25.538 1.00 13.52 257 LEU B O 1
ATOM 4126 N N . ARG B 1 258 ? 13.530 29.154 23.760 1.00 12.03 258 ARG B N 1
ATOM 4127 C CA . ARG B 1 258 ? 14.306 30.385 23.744 1.00 9.89 258 ARG B CA 1
ATOM 4128 C C . ARG B 1 258 ? 13.920 31.043 22.451 1.00 12.16 258 ARG B C 1
ATOM 4129 O O . ARG B 1 258 ? 14.116 30.457 21.348 1.00 12.80 258 ARG B O 1
ATOM 4137 N N . VAL B 1 259 ? 13.333 32.231 22.587 1.00 11.93 259 VAL B N 1
ATOM 4138 C CA . VAL B 1 259 ? 12.864 33.029 21.449 1.00 12.23 259 VAL B CA 1
ATOM 4139 C C . VAL B 1 259 ? 13.800 34.225 21.249 1.00 13.26 259 VAL B C 1
ATOM 4140 O O . VAL B 1 259 ? 14.050 35.005 22.186 1.00 12.58 259 VAL B O 1
ATOM 4144 N N . SER B 1 260 ? 14.300 34.363 20.018 1.00 12.93 260 SER B N 1
ATOM 4145 C CA . SER B 1 260 ? 15.186 35.466 19.613 1.00 13.80 260 SER B CA 1
ATOM 4146 C C . SER B 1 260 ? 14.473 36.141 18.450 1.00 15.40 260 SER B C 1
ATOM 4147 O O . SER B 1 260 ? 13.781 35.484 17.689 1.00 15.33 260 SER B O 1
ATOM 4150 N N . ARG B 1 261 ? 14.640 37.446 18.300 1.00 16.93 261 ARG B N 1
ATOM 4151 C CA . ARG B 1 261 ? 13.882 38.141 17.279 1.00 18.50 261 ARG B CA 1
ATOM 4152 C C . ARG B 1 261 ? 14.709 39.095 16.473 1.00 18.97 261 ARG B C 1
ATOM 4153 O O . ARG B 1 261 ? 15.545 39.804 17.024 1.00 17.21 261 ARG B O 1
ATOM 4161 N N . LEU B 1 262 ? 14.495 39.078 15.163 1.00 19.20 262 LEU B N 1
ATOM 4162 C CA . LEU B 1 262 ? 15.208 39.973 14.237 1.00 22.00 262 LEU B CA 1
ATOM 4163 C C . LEU B 1 262 ? 14.562 41.339 14.252 1.00 24.01 262 LEU B C 1
ATOM 4164 O O . LEU B 1 262 ? 13.321 41.373 14.178 1.00 26.06 262 LEU B O 1
#